Protein AF-0000000080330957 (afdb_homodimer)

Nearest PDB structures (foldseek):
  4rvu-assembly2_B  TM=9.795E-01  e=1.374E-42  Mycobacterium tuberculosis H37Rv
  4rvu-assembly2_C  TM=9.741E-01  e=1.374E-42  Mycobacterium tuberculosis H37Rv
  4rvu-assembly1_D  TM=9.689E-01  e=6.809E-42  Mycobacterium tuberculosis H37Rv
  4rvs-assembly1_B  TM=8.906E-01  e=5.266E-44  Mycobacterium tuberculosis H37Rv
  5dp2-assembly1_A  TM=8.944E-01  e=3.372E-24  Lyngbya majuscula

Sequence (640 aa):
MRALQVTRPGGPDALTVTDLPRPKASPGHVVVRNEAVGLNFIDVYFRDGTYPTAYPFVPGQEAAGVVTAVGHGVTDFAPGDRVAYATQLGAYAEYTAVPEAKLVPVPESVTLPDAAAALLQGLAALYLSGTTHPVRAGETVVVLAAAGGLGQLLVRLAAHLGARVVAVASTKEKREAALAAGAHHALPYKDFSAGVRELTGGEGAHAVYDSVGAATFEESIRALRRRGTLAVCGLSSGPITPVDVELLRTAGSLYLTRPTLADHVPDAASLRAAAAELFAHVADGVIRPDIGERLPLAEAARAHTLLESRATTGKVLLTPMRALQVTRPGGPDALTVTDLPRPKASPGHVVVRNEAVGLNFIDVYFRDGTYPTAYPFVPGQEAAGVVTAVGHGVTDFAPGDRVAYATQLGAYAEYTAVPEAKLVPVPESVTLPDAAAALLQGLAALYLSGTTHPVRAGETVVVLAAAGGLGQLLVRLAAHLGARVVAVASTKEKREAALAAGAHHALPYKDFSAGVRELTGGEGAHAVYDSVGAATFEESIRALRRRGTLAVCGLSSGPITPVDVELLRTAGSLYLTRPTLADHVPDAASLRAAAAELFAHVADGVIRPDIGERLPLAEAARAHTLLESRATTGKVLLTP

Radius of gyration: 28.6 Å; Cα contacts (8 Å, |Δi|>4): 1656; chains: 2; bounding box: 54×85×62 Å

pLDDT: mean 97.13, std 2.03, range [87.31, 98.97]

InterPro domains:
  IPR011032 GroES-like superfamily [SSF50129] (1-173)
  IPR013149 Alcohol dehydrogenase-like, C-terminal [PF00107] (149-244)
  IPR013154 Alcohol dehydrogenase-like, N-terminal [PF08240] (27-108)
  IPR020843 Enoylreductase domain [SM00829] (10-318)
  IPR036291 NAD(P)-binding domain superfamily [SSF51735] (111-258)
  IPR047618 Quinone oxidoreductase-like [cd05286] (2-320)

Foldseek 3Di:
DWFWKAADADALVSTDIDDDDQDDAAAQKWKWQFFKFWDDCVQNCDRNCVDPDDPIFTAGFKTKGFTCDHYHPQDPDDGGFTKMFGRDGDNLDRMDIGRSWGIAGADPLADRNQCRLQQFLVLVLCCVCPPVPVQAAAFEEEEELLQEANNLQNLLQSVVRHYQYEYEDADPVSQVSNVVSRHPHYDYLPLVLVVLCVVVVNQAGQEYEAAQEQVRVVSRLSRHGAQHEYEHAHHLNHHHDDDDPVSCVVSHVYHYDHDDSCVQQVTSVSSNVSSVVSSVCCSVPSGPQDAFEEEASNCVSVVSVCVSVSVTGTIYMYGD/DWFWKAADADALVSTDIDDDDQDDAAAQKWKWQFFKFWDDCVQNCDRNCVDPDDPTFTAGFKTKGFTCDHYHPQDPDDGGFTKMFGRDGDNLDRMDIGRSWGIAGADPLADRNQCRLQQFLVLVLCCVCPPVPVQAAAFEEEEELLQEANNLQNLLQSVVRHYQYEYEDADPVSQVSNVVSRHPHYDYLPLVLVVLCVVVVNQAGQEYEAAQEQVRVVSRLSRHGAQHEYEHAHHLNHHHDDDDPVSCVVSHVYHYDHDDSCVVQVTSVSSNVSSVVSSVCCSVPSGPQDAFEEEASNCVSVVSVCVSVSVTGTIYMHGD

Solvent-accessible surface area (backbone atoms only — not comparable to full-atom values): 30976 Å² total; per-residue (Å²): 70,58,31,34,36,33,70,52,64,40,61,48,81,31,54,36,80,43,82,41,81,73,67,66,44,45,72,41,17,28,22,29,39,38,59,18,22,22,64,54,72,68,43,52,32,47,43,46,45,76,40,83,76,73,69,66,40,38,49,30,34,21,24,6,27,32,28,69,37,63,12,60,85,52,77,90,67,51,63,72,40,46,33,32,38,43,88,42,71,27,35,41,22,37,52,33,62,36,51,54,64,51,52,30,79,50,56,90,79,47,53,49,59,51,46,15,53,27,48,58,43,41,52,44,30,47,41,49,43,56,66,74,45,61,66,43,62,72,39,38,35,36,35,38,56,12,31,27,46,44,22,30,47,32,37,20,48,43,30,71,50,41,25,46,29,36,26,25,22,82,45,72,69,36,27,50,49,22,42,72,41,47,23,74,41,62,38,43,67,78,65,37,23,61,55,42,16,61,75,46,77,63,50,30,21,52,30,33,42,33,38,40,25,42,84,41,47,69,47,51,55,66,19,32,14,70,61,10,37,42,37,42,67,36,44,77,62,32,75,56,73,56,40,53,60,63,52,26,34,79,57,26,23,23,35,40,31,18,60,51,63,63,70,75,33,72,44,46,68,50,39,40,52,49,48,51,53,49,51,48,31,40,62,71,56,59,41,68,70,47,74,60,42,78,42,51,44,89,44,47,35,58,52,48,48,37,55,76,66,64,69,58,45,28,23,42,36,27,35,90,70,56,30,35,35,32,71,52,64,39,62,47,80,33,54,36,80,43,80,41,82,73,69,65,43,44,71,42,17,29,21,28,41,39,59,17,21,22,63,53,71,67,41,52,32,47,42,46,44,76,40,85,75,73,68,66,38,40,48,28,34,20,23,6,28,33,28,70,37,63,11,60,85,52,78,91,68,53,63,71,41,45,32,32,39,44,88,43,72,27,34,41,21,37,52,34,62,37,52,54,64,50,52,29,80,50,58,89,81,48,53,47,60,52,47,16,53,26,49,58,43,42,52,45,30,48,42,48,43,54,66,75,45,63,64,44,64,73,39,37,36,34,34,39,56,13,32,26,47,43,22,31,46,33,36,20,47,42,31,72,51,41,26,45,30,36,26,24,22,83,45,72,69,36,26,50,49,22,41,72,40,46,23,73,42,63,38,44,68,78,66,38,24,60,54,42,17,61,77,46,78,63,49,29,20,52,31,32,42,33,38,40,24,43,83,40,49,69,48,50,53,64,19,32,15,71,59,11,37,40,36,41,67,38,43,76,64,34,76,57,73,56,39,53,60,63,52,28,34,80,58,26,24,24,35,41,32,17,59,50,62,64,69,76,34,71,43,45,68,50,39,40,52,51,49,51,54,50,51,50,32,39,62,71,56,58,39,68,71,46,74,58,42,77,42,52,45,88,45,48,36,58,52,48,48,37,56,76,66,65,69,58,46,30,25,43,36,28,35,91

Organism: NCBI:txid40318

Structure (mmCIF, N/CA/C/O backbone):
data_AF-0000000080330957-model_v1
#
loop_
_entity.id
_entity.type
_entity.pdbx_description
1 polymer 'NADPH--quinone reductase'
#
loop_
_atom_site.group_PDB
_atom_site.id
_atom_site.type_symbol
_atom_site.label_atom_id
_atom_site.label_alt_id
_atom_site.label_comp_id
_atom_site.label_asym_id
_atom_site.label_entity_id
_atom_site.label_seq_id
_atom_site.pdbx_PDB_ins_code
_atom_site.Cartn_x
_atom_site.Cartn_y
_atom_site.Cartn_z
_atom_site.occupancy
_atom_site.B_iso_or_equiv
_atom_site.auth_seq_id
_atom_site.auth_comp_id
_atom_site.auth_asym_id
_atom_site.auth_atom_id
_atom_site.pdbx_PDB_model_num
ATOM 1 N N . MET A 1 1 ? -12.644 42.551 10.66 1 95.95 1 MET A N 1
ATOM 2 C CA . MET A 1 1 ? -11.443 41.867 11.129 1 95.95 1 MET A CA 1
ATOM 3 C C . MET A 1 1 ? -10.4 41.776 10.02 1 95.95 1 MET A C 1
ATOM 5 O O . MET A 1 1 ? -10.745 41.767 8.837 1 95.95 1 MET A O 1
ATOM 9 N N . ARG A 1 2 ? -9.173 41.677 10.403 1 96.39 2 ARG A N 1
ATOM 10 C CA . ARG A 1 2 ? -8.092 41.488 9.44 1 96.39 2 ARG A CA 1
ATOM 11 C C . ARG A 1 2 ? -8.002 40.031 8.999 1 96.39 2 ARG A C 1
ATOM 13 O O . ARG A 1 2 ? -8.133 39.119 9.818 1 96.39 2 ARG A O 1
ATOM 20 N N . ALA A 1 3 ? -7.838 39.856 7.681 1 97.97 3 ALA A N 1
ATOM 21 C CA . ALA A 1 3 ? -7.692 38.525 7.097 1 97.97 3 ALA A CA 1
ATOM 22 C C . ALA A 1 3 ? -6.937 38.586 5.773 1 97.97 3 ALA A C 1
ATOM 24 O O . ALA A 1 3 ? -6.662 39.672 5.258 1 97.97 3 ALA A O 1
ATOM 25 N N . LEU A 1 4 ? -6.51 37.515 5.326 1 98.13 4 LEU A N 1
ATOM 26 C CA . LEU A 1 4 ? -5.992 37.366 3.97 1 98.13 4 LEU A CA 1
ATOM 27 C C . LEU A 1 4 ? -6.988 36.625 3.086 1 98.13 4 LEU A C 1
ATOM 29 O O . LEU A 1 4 ? -7.602 35.646 3.519 1 98.13 4 LEU A O 1
ATOM 33 N N . GLN A 1 5 ? -7.108 37.063 1.892 1 97.78 5 GLN A N 1
ATOM 34 C CA . GLN A 1 5 ? -8.023 36.423 0.953 1 97.78 5 GLN A CA 1
ATOM 35 C C . GLN A 1 5 ? -7.317 36.079 -0.356 1 97.78 5 GLN A C 1
ATOM 37 O O . GLN A 1 5 ? -6.371 36.762 -0.755 1 97.78 5 GLN A O 1
ATOM 42 N N . VAL A 1 6 ? -7.701 35.023 -0.957 1 98.05 6 VAL A N 1
ATOM 43 C CA . VAL A 1 6 ? -7.309 34.632 -2.307 1 98.05 6 VAL A CA 1
ATOM 44 C C . VAL A 1 6 ? -8.514 34.722 -3.241 1 98.05 6 VAL A C 1
ATOM 46 O O . VAL A 1 6 ? -9.546 34.094 -2.995 1 98.05 6 VAL A O 1
ATOM 49 N N . THR A 1 7 ? -8.4 35.476 -4.322 1 96.87 7 THR A N 1
ATOM 50 C CA . THR A 1 7 ? -9.526 35.682 -5.227 1 96.87 7 THR A CA 1
ATOM 51 C C . THR A 1 7 ? -9.304 34.946 -6.544 1 96.87 7 THR A C 1
ATOM 53 O O . THR A 1 7 ? -10.241 34.759 -7.323 1 96.87 7 THR A O 1
ATOM 56 N N . ARG A 1 8 ? -8.115 34.541 -6.815 1 96.16 8 ARG A N 1
ATOM 57 C CA . ARG A 1 8 ? -7.717 33.726 -7.958 1 96.16 8 ARG A CA 1
ATOM 58 C C . ARG A 1 8 ? -6.459 32.922 -7.648 1 96.16 8 ARG A C 1
ATOM 60 O O . ARG A 1 8 ? -5.63 33.345 -6.839 1 96.16 8 ARG A O 1
ATOM 67 N N . PRO A 1 9 ? -6.398 31.763 -8.254 1 96.39 9 PRO A N 1
ATOM 68 C CA . PRO A 1 9 ? -5.175 30.993 -8.019 1 96.39 9 PRO A CA 1
ATOM 69 C C . PRO A 1 9 ? -3.915 31.739 -8.452 1 96.39 9 PRO A C 1
ATOM 71 O O . PRO A 1 9 ? -3.937 32.47 -9.446 1 96.39 9 PRO A O 1
ATOM 74 N N . GLY A 1 10 ? -2.805 31.56 -7.773 1 95.79 10 GLY A N 1
ATOM 75 C CA . GLY A 1 10 ? -1.565 32.218 -8.152 1 95.79 10 GLY A CA 1
ATOM 76 C C . GLY A 1 10 ? -0.454 32.028 -7.137 1 95.79 10 GLY A C 1
ATOM 77 O O . GLY A 1 10 ? -0.535 31.149 -6.277 1 95.79 10 GLY A O 1
ATOM 78 N N . GLY A 1 11 ? 0.602 32.787 -7.338 1 96.62 11 GLY A N 1
ATOM 79 C CA . GLY A 1 11 ? 1.722 32.785 -6.41 1 96.62 11 GLY A CA 1
ATOM 80 C C . GLY A 1 11 ? 1.42 33.503 -5.108 1 96.62 11 GLY A C 1
ATOM 81 O O . GLY A 1 11 ? 0.26 33.797 -4.81 1 96.62 11 GLY A O 1
ATOM 82 N N . PRO A 1 12 ? 2.408 33.705 -4.323 1 97.16 12 PRO A N 1
ATOM 83 C CA . PRO A 1 12 ? 2.206 34.368 -3.033 1 97.16 12 PRO A CA 1
ATOM 84 C C . PRO A 1 12 ? 1.495 35.712 -3.165 1 97.16 12 PRO A C 1
ATOM 86 O O . PRO A 1 12 ? 0.817 36.151 -2.232 1 97.16 12 PRO A O 1
ATOM 89 N N . ASP A 1 13 ? 1.591 36.344 -4.28 1 95.59 13 ASP A N 1
ATOM 90 C CA . ASP A 1 13 ? 0.974 37.646 -4.512 1 95.59 13 ASP A CA 1
ATOM 91 C C . ASP A 1 13 ? -0.547 37.526 -4.593 1 95.59 13 ASP A C 1
ATOM 93 O O . ASP A 1 13 ? -1.257 38.533 -4.552 1 95.59 13 ASP A O 1
ATOM 97 N N . ALA A 1 14 ? -1.028 36.348 -4.682 1 97.33 14 ALA A N 1
ATOM 98 C CA . ALA A 1 14 ? -2.469 36.111 -4.683 1 97.33 14 ALA A CA 1
ATOM 99 C C . ALA A 1 14 ? -3.063 36.333 -3.295 1 97.33 14 ALA A C 1
ATOM 101 O O . ALA A 1 14 ? -4.283 36.437 -3.145 1 97.33 14 ALA A O 1
ATOM 102 N N . LEU A 1 15 ? -2.244 36.334 -2.269 1 97.96 15 LEU A N 1
ATOM 103 C CA . LEU A 1 15 ? -2.675 36.628 -0.907 1 97.96 15 LEU A CA 1
ATOM 104 C C . LEU A 1 15 ? -2.814 38.132 -0.694 1 97.96 15 LEU A C 1
ATOM 106 O O . LEU A 1 15 ? -1.825 38.866 -0.757 1 97.96 15 LEU A O 1
ATOM 110 N N . THR A 1 16 ? -4.006 38.539 -0.372 1 97.33 16 THR A N 1
ATOM 111 C CA . THR A 1 16 ? -4.242 39.967 -0.194 1 97.33 16 THR A CA 1
ATOM 112 C C . THR A 1 16 ? -4.824 40.25 1.188 1 97.33 16 THR A C 1
ATOM 114 O O . THR A 1 16 ? -5.808 39.627 1.593 1 97.33 16 THR A O 1
ATOM 117 N N . VAL A 1 17 ? -4.294 41.205 1.888 1 97 17 VAL A N 1
ATOM 118 C CA . VAL A 1 17 ? -4.824 41.651 3.172 1 97 17 VAL A CA 1
ATOM 119 C C . VAL A 1 17 ? -6.157 42.366 2.96 1 97 17 VAL A C 1
ATOM 121 O O . VAL A 1 17 ? -6.262 43.262 2.12 1 97 17 VAL A O 1
ATOM 124 N N . THR A 1 18 ? -7.09 41.956 3.691 1 96.59 18 THR A N 1
ATOM 125 C CA . THR A 1 18 ? -8.426 42.523 3.544 1 96.59 18 THR A CA 1
ATOM 126 C C . THR A 1 18 ? -9.109 42.658 4.902 1 96.59 18 THR A C 1
ATOM 128 O O . THR A 1 18 ? -8.716 42.001 5.868 1 96.59 18 THR A O 1
ATOM 131 N N . ASP A 1 19 ? -10.004 43.601 4.953 1 97.1 19 ASP A N 1
ATOM 132 C CA . ASP A 1 19 ? -10.882 43.724 6.113 1 97.1 19 ASP A CA 1
ATOM 133 C C . ASP A 1 19 ? -12.225 43.044 5.859 1 97.1 19 ASP A C 1
ATOM 135 O O . ASP A 1 19 ? -12.919 43.371 4.894 1 97.1 19 ASP A O 1
ATOM 139 N N . LEU A 1 20 ? -12.518 42.096 6.711 1 97.24 20 LEU A N 1
ATOM 140 C CA . LEU A 1 20 ? -13.767 41.351 6.601 1 97.24 20 LEU A CA 1
ATOM 141 C C . LEU A 1 20 ? -14.592 41.482 7.877 1 97.24 20 LEU A C 1
ATOM 143 O O . LEU A 1 20 ? -14.051 41.787 8.942 1 97.24 20 LEU A O 1
ATOM 147 N N . PRO A 1 21 ? -15.895 41.307 7.724 1 97.19 21 PRO A N 1
ATOM 148 C CA . PRO A 1 21 ? -16.681 41.253 8.959 1 97.19 21 PRO A CA 1
ATOM 149 C C . PRO A 1 21 ? -16.287 40.083 9.859 1 97.19 21 PRO A C 1
ATOM 151 O O . PRO A 1 21 ? -15.955 39.003 9.364 1 97.19 21 PRO A O 1
ATOM 154 N N . ARG A 1 22 ? -16.346 40.295 11.142 1 97.02 22 ARG A N 1
ATOM 155 C CA . ARG A 1 22 ? -16.146 39.191 12.075 1 97.02 22 ARG A CA 1
ATOM 156 C C . ARG A 1 22 ? -17.211 38.115 11.887 1 97.02 22 ARG A C 1
ATOM 158 O O . ARG A 1 22 ? -18.394 38.426 11.737 1 97.02 22 ARG A O 1
ATOM 165 N N . PRO A 1 23 ? -16.788 36.908 11.895 1 97.54 23 PRO A N 1
ATOM 166 C CA . PRO A 1 23 ? -17.784 35.846 11.733 1 97.54 23 PRO A CA 1
ATOM 167 C C . PRO A 1 23 ? -18.711 35.718 12.94 1 97.54 23 PRO A C 1
ATOM 169 O O . PRO A 1 23 ? -18.316 36.039 14.064 1 97.54 23 PRO A O 1
ATOM 172 N N . LYS A 1 24 ? -19.874 35.283 12.653 1 96.31 24 LYS A N 1
ATOM 173 C CA . LYS A 1 24 ? -20.855 34.998 13.695 1 96.31 24 LYS A CA 1
ATOM 174 C C . LYS A 1 24 ? -20.922 33.503 13.993 1 96.31 24 LYS A C 1
ATOM 176 O O . LYS A 1 24 ? -20.577 32.679 13.143 1 96.31 24 LYS A O 1
ATOM 181 N N . ALA A 1 25 ? -21.329 33.193 15.163 1 95.9 25 ALA A N 1
ATOM 182 C CA . ALA A 1 25 ? -21.451 31.794 15.564 1 95.9 25 ALA A CA 1
ATOM 183 C C . ALA A 1 25 ? -22.726 31.172 15.003 1 95.9 25 ALA A C 1
ATOM 185 O O . ALA A 1 25 ? -23.782 31.224 15.639 1 95.9 25 ALA A O 1
ATOM 186 N N . SER A 1 26 ? -22.679 30.559 13.879 1 96.4 26 SER A N 1
ATOM 187 C CA . SER A 1 26 ? -23.815 29.845 13.306 1 96.4 26 SER A 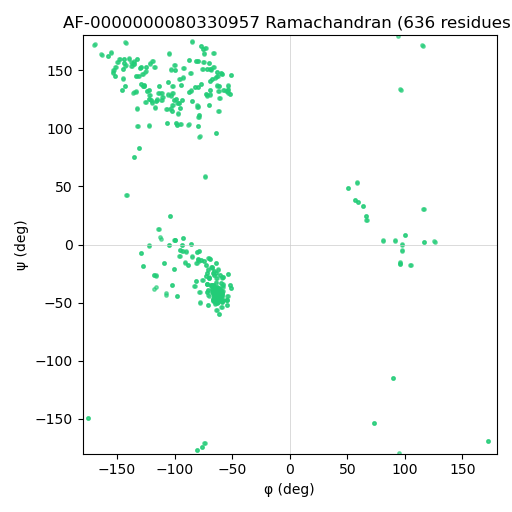CA 1
ATOM 188 C C . SER A 1 26 ? -24.065 28.529 14.034 1 96.4 26 SER A C 1
ATOM 190 O O . SER A 1 26 ? -23.24 28.092 14.839 1 96.4 26 SER A O 1
ATOM 192 N N . PRO A 1 27 ? -25.239 27.951 13.821 1 97.65 27 PRO A N 1
ATOM 193 C CA . PRO A 1 27 ? -25.508 26.673 14.484 1 97.65 27 PRO A CA 1
ATOM 194 C C . PRO A 1 27 ? -24.409 25.64 14.242 1 97.65 27 PRO A C 1
ATOM 196 O O . PRO A 1 27 ? -23.977 25.449 13.103 1 97.65 27 PRO A O 1
ATOM 199 N N . GLY A 1 28 ? -23.951 25.052 15.343 1 97.81 28 GLY A N 1
ATOM 200 C CA . GLY A 1 28 ? -22.947 24.004 15.25 1 97.81 28 GLY A CA 1
ATOM 201 C C . GLY A 1 28 ? -21.538 24.541 15.08 1 97.81 28 GLY A C 1
ATOM 202 O O . GLY A 1 28 ? -20.583 23.769 14.974 1 97.81 28 GLY A O 1
ATOM 203 N N . HIS A 1 29 ? -21.365 25.868 15.106 1 98.25 29 HIS A N 1
ATOM 204 C CA . HIS A 1 29 ? -20.059 26.482 14.891 1 98.25 29 HIS A CA 1
ATOM 205 C C . HIS A 1 29 ? -19.62 27.284 16.112 1 98.25 29 HIS A C 1
ATOM 207 O O . HIS A 1 29 ? -20.449 27.664 16.941 1 98.25 29 HIS A O 1
ATOM 213 N N . VAL A 1 30 ? -18.37 27.467 16.19 1 98.41 30 VAL A N 1
ATOM 214 C CA . VAL A 1 30 ? -17.705 28.208 17.256 1 98.41 30 VAL A CA 1
ATOM 215 C C . VAL A 1 30 ? -16.796 29.277 16.655 1 98.41 30 VAL A C 1
ATOM 217 O O . VAL A 1 30 ? -16.102 29.027 15.666 1 98.41 30 VAL A O 1
ATOM 220 N N . VAL A 1 31 ? -16.842 30.425 17.214 1 98.81 31 VAL A N 1
ATOM 221 C CA . VAL A 1 31 ? -15.916 31.461 16.766 1 98.81 31 VAL A CA 1
ATOM 222 C C . VAL A 1 31 ? -14.665 31.45 17.642 1 98.81 31 VAL A C 1
ATOM 224 O O . VAL A 1 31 ? -14.758 31.534 18.868 1 98.81 31 VAL A O 1
ATOM 227 N N . VAL A 1 32 ? -13.601 31.318 17.035 1 98.84 32 VAL A N 1
ATOM 228 C CA . VAL A 1 32 ? -12.313 31.275 17.718 1 98.84 32 VAL A CA 1
ATOM 229 C C . VAL A 1 32 ? -11.521 32.544 17.411 1 98.84 32 VAL A C 1
ATOM 231 O O . VAL A 1 32 ? -11.391 32.936 16.25 1 98.84 32 VAL A O 1
ATOM 234 N N . ARG A 1 33 ? -11.073 33.221 18.403 1 98.88 33 ARG A N 1
ATOM 235 C CA . ARG A 1 33 ? -10.036 34.23 18.216 1 98.88 33 ARG A CA 1
ATOM 236 C C . ARG A 1 33 ? -8.66 33.585 18.089 1 98.88 33 ARG A C 1
ATOM 238 O O . ARG A 1 33 ? -8.139 33.025 19.056 1 98.88 33 ARG A O 1
ATOM 245 N N . ASN A 1 34 ? -8.128 33.676 16.911 1 98.8 34 ASN A N 1
ATOM 246 C CA . ASN A 1 34 ? -6.86 33.004 16.649 1 98.8 34 ASN A CA 1
ATOM 247 C C . ASN A 1 34 ? -5.697 33.715 17.337 1 98.8 34 ASN A C 1
ATOM 249 O O . ASN A 1 34 ? -5.544 34.931 17.208 1 98.8 34 ASN A O 1
ATOM 253 N N . GLU A 1 35 ? -4.951 32.987 18.015 1 98.47 35 GLU A N 1
ATOM 254 C CA . GLU A 1 35 ? -3.765 33.537 18.663 1 98.47 35 GLU A CA 1
ATOM 255 C C . GLU A 1 35 ? -2.498 33.18 17.89 1 98.47 35 GLU A C 1
ATOM 257 O O . GLU A 1 35 ? -1.53 33.943 17.888 1 98.47 35 GLU A O 1
ATOM 262 N N . ALA A 1 36 ? -2.47 32.04 17.314 1 98.56 36 ALA A N 1
ATOM 263 C CA . ALA A 1 36 ? -1.37 31.546 16.489 1 98.56 36 ALA A CA 1
ATOM 264 C C . ALA A 1 36 ? -1.892 30.727 15.312 1 98.56 36 ALA A C 1
ATOM 266 O O . ALA A 1 36 ? -2.836 29.947 15.461 1 98.56 36 ALA A O 1
ATOM 267 N N . VAL A 1 37 ? -1.337 30.947 14.135 1 98.7 37 VAL A N 1
ATOM 268 C CA . VAL A 1 37 ? -1.732 30.256 12.912 1 98.7 37 VAL A CA 1
ATOM 269 C C . VAL A 1 37 ? -0.536 29.5 12.337 1 98.7 37 VAL A C 1
ATOM 271 O O . VAL A 1 37 ? 0.532 30.081 12.128 1 98.7 37 VAL A O 1
ATOM 274 N N . GLY A 1 38 ? -0.735 28.232 12.148 1 98 38 GLY A N 1
ATOM 275 C CA . GLY A 1 38 ? 0.329 27.436 11.557 1 98 38 GLY A CA 1
ATOM 276 C C . GLY A 1 38 ? 0.317 27.457 10.04 1 98 38 GLY A C 1
ATOM 277 O O . GLY A 1 38 ? -0.743 27.342 9.42 1 98 38 GLY A O 1
ATOM 278 N N . LEU A 1 39 ? 1.463 27.682 9.468 1 97.55 39 LEU A N 1
ATOM 279 C CA . LEU A 1 39 ? 1.615 27.613 8.019 1 97.55 39 LEU A CA 1
ATOM 280 C C . LEU A 1 39 ? 1.935 26.19 7.573 1 97.55 39 LEU A C 1
ATOM 282 O O . LEU A 1 39 ? 2.806 25.535 8.149 1 97.55 39 LEU A O 1
ATOM 286 N N . ASN A 1 40 ? 1.229 25.711 6.602 1 96.05 40 ASN A N 1
ATOM 287 C CA . ASN A 1 40 ? 1.416 24.38 6.035 1 96.05 40 ASN A CA 1
ATOM 288 C C . ASN A 1 40 ? 1.518 24.428 4.513 1 96.05 40 ASN A C 1
ATOM 290 O O . ASN A 1 40 ? 0.932 25.304 3.874 1 96.05 40 ASN A O 1
ATOM 294 N N . PHE A 1 41 ? 2.189 23.514 3.977 1 95.52 41 PHE A N 1
ATOM 295 C CA . PHE A 1 41 ? 2.322 23.508 2.525 1 95.52 41 PHE A CA 1
ATOM 296 C C . PHE A 1 41 ? 0.964 23.316 1.858 1 95.52 41 PHE A C 1
ATOM 298 O O . PHE A 1 41 ? 0.752 23.765 0.73 1 95.52 41 PHE A O 1
ATOM 305 N N . ILE A 1 42 ? 0.057 22.655 2.487 1 94.9 42 ILE A N 1
ATOM 306 C CA . ILE A 1 42 ? -1.281 22.471 1.938 1 94.9 42 ILE A CA 1
ATOM 307 C C . ILE A 1 42 ? -1.92 23.832 1.668 1 94.9 42 ILE A C 1
ATOM 309 O O . ILE A 1 42 ? -2.767 23.962 0.782 1 94.9 42 ILE A O 1
ATOM 313 N N . ASP A 1 43 ? -1.574 24.847 2.361 1 96.99 43 ASP A N 1
ATOM 314 C CA . ASP A 1 43 ? -2.058 26.2 2.106 1 96.99 43 ASP A CA 1
ATOM 315 C C . ASP A 1 43 ? -1.618 26.69 0.728 1 96.99 43 ASP A C 1
ATOM 317 O O . ASP A 1 43 ? -2.353 27.419 0.059 1 96.99 43 ASP A O 1
ATOM 321 N N . VAL A 1 44 ? -0.441 26.308 0.378 1 95.98 44 VAL A N 1
ATOM 322 C CA . VAL A 1 44 ? 0.084 26.631 -0.944 1 95.98 44 VAL A CA 1
ATOM 323 C C . VAL A 1 44 ? -0.765 25.955 -2.018 1 95.98 44 VAL A C 1
ATOM 325 O O . VAL A 1 44 ? -1.122 26.578 -3.02 1 95.98 44 VAL A O 1
ATOM 328 N N . TYR A 1 45 ? -1.128 24.682 -1.743 1 93.9 45 TYR A N 1
ATOM 329 C CA . TYR A 1 45 ? -1.941 23.95 -2.707 1 93.9 45 TYR A CA 1
ATOM 330 C C . TYR A 1 45 ? -3.284 24.638 -2.923 1 93.9 45 TYR A C 1
ATOM 332 O O . TYR A 1 45 ? -3.781 24.704 -4.049 1 93.9 45 TYR A O 1
ATOM 340 N N . PHE A 1 46 ? -3.831 25.129 -1.936 1 95.24 46 PHE A N 1
ATOM 341 C CA . PHE A 1 46 ? -5.104 25.829 -2.053 1 95.24 46 PHE A CA 1
ATOM 342 C C . PHE A 1 46 ? -4.92 27.176 -2.742 1 95.24 46 PHE A C 1
ATOM 344 O O . PHE A 1 46 ? -5.704 27.542 -3.62 1 95.24 46 PHE A O 1
ATOM 351 N N . ARG A 1 47 ? -3.922 27.812 -2.412 1 97.26 47 ARG A N 1
ATOM 352 C CA . ARG A 1 47 ? -3.682 29.142 -2.962 1 97.26 47 ARG A CA 1
ATOM 353 C C . ARG A 1 47 ? -3.41 29.074 -4.461 1 97.26 47 ARG A C 1
ATOM 355 O O . ARG A 1 47 ? -3.938 29.879 -5.23 1 97.26 47 ARG A O 1
ATOM 362 N N . ASP A 1 48 ? -2.625 28.11 -4.809 1 95.47 48 ASP A N 1
ATOM 363 C CA . ASP A 1 48 ? -2.157 28.09 -6.192 1 95.47 48 ASP A CA 1
ATOM 364 C C . ASP A 1 48 ? -3.113 27.301 -7.083 1 95.47 48 ASP A C 1
ATOM 366 O O . ASP A 1 48 ? -2.888 27.18 -8.289 1 95.47 48 ASP A O 1
ATOM 370 N N . GLY A 1 49 ? -4.162 26.626 -6.511 1 91.94 49 GLY A N 1
ATOM 371 C CA . GLY A 1 49 ? -5.203 25.977 -7.292 1 91.94 49 GLY A CA 1
ATOM 372 C C . GLY A 1 49 ? -4.971 24.489 -7.476 1 91.94 49 GLY A C 1
ATOM 373 O O . GLY A 1 49 ? -5.766 23.807 -8.125 1 91.94 49 GLY A O 1
ATOM 374 N N . THR A 1 50 ? -3.862 23.987 -6.903 1 87.68 50 THR A N 1
ATOM 375 C CA . THR A 1 50 ? -3.66 22.543 -6.934 1 87.68 50 THR A CA 1
ATOM 376 C C . THR A 1 50 ? -4.858 21.816 -6.329 1 87.68 50 THR A C 1
ATOM 378 O O . THR A 1 50 ? -5.345 20.835 -6.894 1 87.68 50 THR A O 1
ATOM 381 N N . TYR A 1 51 ? -5.3 22.257 -5.187 1 88.96 51 TYR A N 1
ATOM 382 C CA . TYR A 1 51 ? -6.557 21.784 -4.618 1 88.96 51 TYR A CA 1
ATOM 383 C C . TYR A 1 51 ? -7.7 22.735 -4.954 1 88.96 51 TYR A C 1
ATOM 385 O O . TYR A 1 51 ? -7.618 23.935 -4.68 1 88.96 51 TYR A O 1
ATOM 393 N N . PRO A 1 52 ? -8.68 22.243 -5.593 1 89.4 52 PRO A N 1
ATOM 394 C CA . PRO A 1 52 ? -9.787 23.112 -5.998 1 89.4 52 PRO A CA 1
ATOM 395 C C . PRO A 1 52 ? -10.529 23.717 -4.808 1 89.4 52 PRO A C 1
ATOM 397 O O . PRO A 1 52 ? -10.72 23.047 -3.79 1 89.4 52 PRO A O 1
ATOM 400 N N . THR A 1 53 ? -10.849 24.998 -4.917 1 92.17 53 THR A N 1
ATOM 401 C CA . THR A 1 53 ? -11.625 25.721 -3.917 1 92.17 53 THR A CA 1
ATOM 402 C C . THR A 1 53 ? -12.406 26.863 -4.56 1 92.17 53 THR A C 1
ATOM 404 O O . THR A 1 53 ? -12.059 27.323 -5.65 1 92.17 53 THR A O 1
ATOM 407 N N . ALA A 1 54 ? -13.529 27.253 -3.979 1 93.99 54 ALA A N 1
ATOM 408 C CA . ALA A 1 54 ? -14.312 28.387 -4.464 1 93.99 54 ALA A CA 1
ATOM 409 C C . ALA A 1 54 ? -13.67 29.71 -4.059 1 93.99 54 ALA A C 1
ATOM 411 O O . ALA A 1 54 ? -13.173 29.85 -2.939 1 93.99 54 ALA A O 1
ATOM 412 N N . TYR A 1 55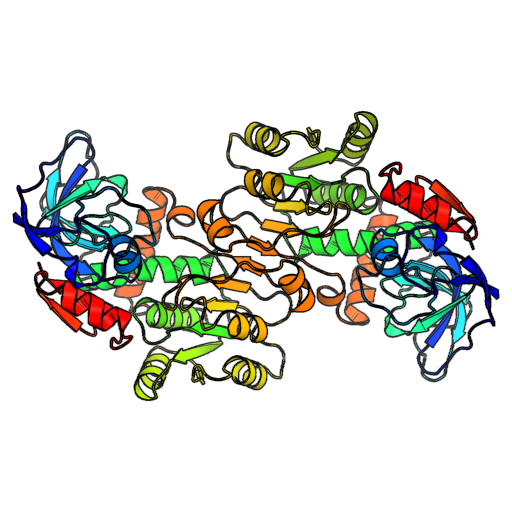 ? -13.676 30.6 -4.971 1 95.54 55 TYR A N 1
ATOM 413 C CA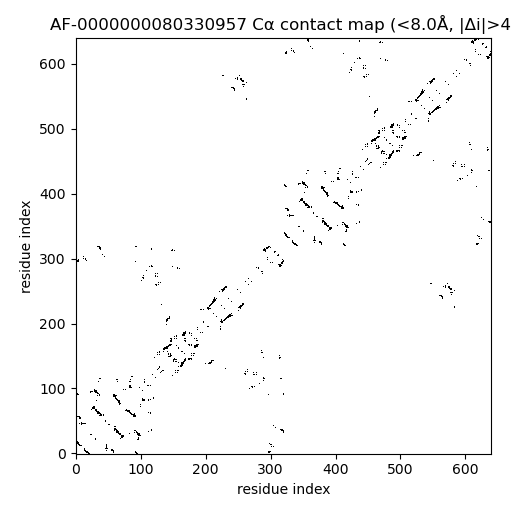 . TYR A 1 55 ? -13.127 31.929 -4.729 1 95.54 55 TYR A CA 1
ATOM 414 C C . TYR A 1 55 ? -14.24 32.948 -4.515 1 95.54 55 TYR A C 1
ATOM 416 O O . TYR A 1 55 ? -15.322 32.825 -5.093 1 95.54 55 TYR A O 1
ATOM 424 N N . PRO A 1 56 ? -13.992 33.983 -3.735 1 97.01 56 PRO A N 1
ATOM 425 C CA . PRO A 1 56 ? -12.82 34.184 -2.879 1 97.01 56 PRO A CA 1
ATOM 426 C C . PRO A 1 56 ? -12.858 33.328 -1.615 1 97.01 56 PRO A C 1
ATOM 428 O O . PRO A 1 56 ? -13.928 32.864 -1.212 1 97.01 56 PRO A O 1
ATOM 431 N N . PHE A 1 57 ? -11.718 33.078 -1.029 1 97.36 57 PHE A N 1
ATOM 432 C CA . PHE A 1 57 ? -11.701 32.365 0.242 1 97.36 57 PHE A CA 1
ATOM 433 C C . PHE A 1 57 ? -10.535 32.828 1.107 1 97.36 57 PHE A C 1
ATOM 435 O O . PHE A 1 57 ? -9.618 33.49 0.619 1 97.36 57 PHE A O 1
ATOM 442 N N . VAL A 1 58 ? -10.636 32.583 2.417 1 98.03 58 VAL A N 1
ATOM 443 C CA . VAL A 1 58 ? -9.563 32.81 3.379 1 98.03 58 VAL A CA 1
ATOM 444 C C . VAL A 1 58 ? -8.783 31.516 3.6 1 98.03 58 VAL A C 1
ATOM 446 O O . VAL A 1 58 ? -9.336 30.526 4.086 1 98.03 58 VAL A O 1
ATOM 449 N N . PRO A 1 59 ? -7.464 31.485 3.268 1 97.91 59 PRO A N 1
ATOM 450 C CA . PRO A 1 59 ? -6.66 30.271 3.425 1 97.91 59 PRO A CA 1
ATOM 451 C C . PRO A 1 59 ? -6.277 30.001 4.878 1 97.91 59 PRO A C 1
ATOM 453 O O . PRO A 1 59 ? -6.72 30.717 5.78 1 97.91 59 PRO A O 1
ATOM 456 N N . GLY A 1 60 ? -5.467 28.999 5 1 97.99 60 GLY A N 1
ATOM 457 C CA . GLY A 1 60 ? -5.014 28.564 6.312 1 97.99 60 GLY A CA 1
ATOM 458 C C . GLY A 1 60 ? -5.83 27.416 6.874 1 97.99 60 GLY A C 1
ATOM 459 O O . GLY A 1 60 ? -7.061 27.476 6.9 1 97.99 60 GLY A O 1
ATOM 460 N N . GLN A 1 61 ? -5.13 26.401 7.395 1 97.36 61 GLN A N 1
ATOM 461 C CA . GLN A 1 61 ? -5.834 25.187 7.793 1 97.36 61 GLN A CA 1
ATOM 462 C C . GLN A 1 61 ? -5.598 24.873 9.268 1 97.36 61 GLN A C 1
ATOM 464 O O . GLN A 1 61 ? -6.119 23.884 9.788 1 97.36 61 GLN A O 1
ATOM 469 N N . GLU A 1 62 ? -4.82 25.682 9.921 1 98.16 62 GLU A N 1
ATOM 470 C CA . GLU A 1 62 ? -4.39 25.345 11.274 1 98.16 62 GLU A CA 1
ATOM 471 C C . GLU A 1 62 ? -4.265 26.595 12.141 1 98.16 62 GLU A C 1
ATOM 473 O O . GLU A 1 62 ? -3.645 27.58 11.735 1 98.16 62 GLU A O 1
ATOM 478 N N . ALA A 1 63 ? -4.833 26.498 13.348 1 98.77 63 ALA A N 1
ATOM 479 C CA . ALA A 1 63 ? -4.686 27.596 14.3 1 98.77 63 ALA A CA 1
ATOM 480 C C . ALA A 1 63 ? -5.034 27.144 15.716 1 98.77 63 ALA A C 1
ATOM 482 O O . ALA A 1 63 ? -5.573 26.052 15.911 1 98.77 63 ALA A O 1
ATOM 483 N N . ALA A 1 64 ? -4.623 27.921 16.663 1 98.83 64 ALA A N 1
ATOM 484 C CA . ALA A 1 64 ? -4.999 27.791 18.068 1 98.83 64 ALA A CA 1
ATOM 485 C C . ALA A 1 64 ? -5.394 29.142 18.658 1 98.83 64 ALA A C 1
ATOM 487 O O . ALA A 1 64 ? -4.836 30.177 18.282 1 98.83 64 ALA A O 1
ATOM 488 N N . GLY A 1 65 ? -6.339 29.084 19.526 1 98.78 65 GLY A N 1
ATOM 489 C CA . GLY A 1 65 ? -6.826 30.319 20.121 1 98.78 65 GLY A CA 1
ATOM 490 C C . GLY A 1 65 ? -7.855 30.09 21.211 1 98.78 65 GLY A C 1
ATOM 491 O O . GLY A 1 65 ? -7.769 29.114 21.959 1 98.78 65 GLY A O 1
ATOM 492 N N . VAL A 1 66 ? -8.746 31.113 21.283 1 98.83 66 VAL A N 1
ATOM 493 C CA . VAL A 1 66 ? -9.724 31.1 22.366 1 98.83 66 VAL A CA 1
ATOM 494 C C . VAL A 1 66 ? -11.131 31.249 21.794 1 98.83 66 VAL A C 1
ATOM 496 O O . VAL A 1 66 ? -11.362 32.068 20.901 1 98.83 66 VAL A O 1
ATOM 499 N N . VAL A 1 67 ? -12.019 30.454 22.343 1 98.85 67 VAL A N 1
ATOM 500 C CA . VAL A 1 67 ? -13.415 30.54 21.929 1 98.85 67 VAL A CA 1
ATOM 501 C C . VAL A 1 67 ? -14.016 31.86 22.408 1 98.85 67 VAL A C 1
ATOM 503 O O . VAL A 1 67 ? -13.882 32.222 23.579 1 98.85 67 VAL A O 1
ATOM 506 N N . THR A 1 68 ? -14.725 32.562 21.502 1 98.73 68 THR A N 1
ATOM 507 C CA . THR A 1 68 ? -15.323 33.836 21.887 1 98.73 68 THR A CA 1
ATOM 508 C C . THR A 1 68 ? -16.845 33.761 21.821 1 98.73 68 THR A C 1
ATOM 510 O O . THR A 1 68 ? -17.539 34.539 22.479 1 98.73 68 THR A O 1
ATOM 513 N N . ALA A 1 69 ? -17.373 32.862 20.945 1 98.51 69 ALA A N 1
ATOM 514 C CA . ALA A 1 69 ? -18.815 32.682 20.796 1 98.51 69 ALA A CA 1
ATOM 515 C C . ALA A 1 69 ? -19.146 31.269 20.326 1 98.51 69 ALA A C 1
ATOM 517 O O . ALA A 1 69 ? -18.342 30.63 19.643 1 98.51 69 ALA A O 1
ATOM 518 N N . VAL A 1 70 ? -20.311 30.788 20.715 1 98.44 70 VAL A N 1
ATOM 519 C CA . VAL A 1 70 ? -20.768 29.463 20.311 1 98.44 70 VAL A CA 1
ATOM 520 C C . VAL A 1 70 ? -22.181 29.556 19.738 1 98.44 70 VAL A C 1
ATOM 522 O O . VAL A 1 70 ? -23.004 30.337 20.223 1 98.44 70 VAL A O 1
ATOM 525 N N . GLY A 1 71 ? -22.382 28.849 18.691 1 97.91 71 GLY A N 1
ATOM 526 C CA . GLY A 1 71 ? -23.704 28.82 18.085 1 97.91 71 GLY A CA 1
ATOM 527 C C . GLY A 1 71 ? -24.632 27.805 18.726 1 97.91 71 GLY A C 1
ATOM 528 O O . GLY A 1 71 ? -24.219 27.049 19.608 1 97.91 71 GLY A O 1
ATOM 529 N N . HIS A 1 72 ? -25.897 27.832 18.248 1 97.22 72 HIS A N 1
ATOM 530 C CA . HIS A 1 72 ? -26.902 26.891 18.732 1 97.22 72 HIS A CA 1
ATOM 531 C C . HIS A 1 72 ? -26.457 25.449 18.514 1 97.22 72 HIS A C 1
ATOM 533 O O . HIS A 1 72 ? -25.906 25.117 17.462 1 97.22 72 HIS A O 1
ATOM 539 N N . GLY A 1 73 ? -26.602 24.623 19.553 1 97 73 GLY A N 1
ATOM 540 C CA . GLY A 1 73 ? -26.332 23.201 19.414 1 97 73 GLY A CA 1
ATOM 541 C C . GLY A 1 73 ? -24.931 22.814 19.847 1 97 73 GLY A C 1
ATOM 542 O O . GLY A 1 73 ? -24.618 21.628 19.969 1 97 73 GLY A O 1
ATOM 543 N N . VAL A 1 74 ? -24.086 23.816 19.974 1 97.63 74 VAL A N 1
ATOM 544 C CA . VAL A 1 74 ? -22.741 23.539 20.467 1 97.63 74 VAL A CA 1
ATOM 545 C C . VAL A 1 74 ? -22.795 23.202 21.956 1 97.63 74 VAL A C 1
ATOM 547 O O . VAL A 1 74 ? -23.378 23.948 22.746 1 97.63 74 VAL A O 1
ATOM 550 N N . THR A 1 75 ? -22.208 22.092 22.363 1 96.31 75 THR A N 1
ATOM 551 C CA . THR A 1 75 ? -22.323 21.657 23.75 1 96.31 75 THR A CA 1
ATOM 552 C C . THR A 1 75 ? -20.945 21.397 24.352 1 96.31 75 THR A C 1
ATOM 554 O O . THR A 1 75 ? -20.78 21.424 25.573 1 96.31 75 THR A O 1
ATOM 557 N N . ASP A 1 76 ? -19.966 21.233 23.568 1 96.72 76 ASP A N 1
ATOM 558 C CA . ASP A 1 76 ? -18.692 20.724 24.068 1 96.72 76 ASP A CA 1
ATOM 559 C C . ASP A 1 76 ? -17.725 21.866 24.37 1 96.72 76 ASP A C 1
ATOM 561 O O . ASP A 1 76 ? -16.672 21.651 24.973 1 96.72 76 ASP A O 1
ATOM 565 N N . PHE A 1 77 ? -18.089 23.108 23.954 1 98.22 77 PHE A N 1
ATOM 566 C CA . PHE A 1 77 ? -17.188 24.244 24.111 1 98.22 77 PHE A CA 1
ATOM 567 C C . PHE A 1 77 ? -17.947 25.473 24.597 1 98.22 77 PHE A C 1
ATOM 569 O O . PHE A 1 77 ? -19.149 25.604 24.355 1 98.22 77 PHE A O 1
ATOM 576 N N . ALA A 1 78 ? -17.208 26.381 25.225 1 98.12 78 ALA A N 1
ATOM 577 C CA . ALA A 1 78 ? -17.752 27.645 25.714 1 98.12 78 ALA A CA 1
ATOM 578 C C . ALA A 1 78 ? -16.737 28.774 25.565 1 98.12 78 ALA A C 1
ATOM 580 O O . ALA A 1 78 ? -15.537 28.524 25.423 1 98.12 78 ALA A O 1
ATOM 581 N N . PRO A 1 79 ? -17.239 30.002 25.57 1 98.51 79 PRO A N 1
ATOM 582 C CA . PRO A 1 79 ? -16.302 31.127 25.529 1 98.51 79 PRO A CA 1
ATOM 583 C C . PRO A 1 79 ? -15.242 31.053 26.625 1 98.51 79 PRO A C 1
ATOM 585 O O . PRO A 1 79 ? -15.559 30.743 27.776 1 98.51 79 PRO A O 1
ATOM 588 N N . GLY A 1 80 ? -14.04 31.266 26.239 1 98.55 80 GLY A N 1
ATOM 589 C CA . GLY A 1 80 ? -12.938 31.192 27.186 1 98.55 80 GLY A CA 1
ATOM 590 C C . GLY A 1 80 ? -12.107 29.932 27.036 1 98.55 80 GLY A C 1
ATOM 591 O O . GLY A 1 80 ? -10.968 29.874 27.505 1 98.55 80 GLY A O 1
ATOM 592 N N . ASP A 1 81 ? -12.665 28.927 26.368 1 98.68 81 ASP A N 1
ATOM 593 C CA . ASP A 1 81 ? -11.946 27.671 26.179 1 98.68 81 ASP A CA 1
ATOM 594 C C . ASP A 1 81 ? -10.761 27.853 25.233 1 98.68 81 ASP A C 1
ATOM 596 O O . ASP A 1 81 ? -10.868 28.553 24.224 1 98.68 81 ASP A O 1
ATOM 600 N N . ARG A 1 82 ? -9.623 27.205 25.505 1 98.81 82 ARG A N 1
ATOM 601 C CA . ARG A 1 82 ? -8.471 27.117 24.614 1 98.81 82 ARG A CA 1
ATOM 602 C C . ARG A 1 82 ? -8.636 25.973 23.618 1 98.81 82 ARG A C 1
ATOM 604 O O . ARG A 1 82 ? -8.826 24.821 24.014 1 98.81 82 ARG A O 1
ATOM 611 N N . VAL A 1 83 ? -8.565 26.31 22.35 1 98.86 83 VAL A N 1
ATOM 612 C CA . VAL A 1 83 ? -8.857 25.296 21.342 1 98.86 83 VAL A CA 1
ATOM 613 C C . VAL A 1 83 ? -7.874 25.423 20.181 1 98.86 83 VAL A C 1
ATOM 615 O O . VAL A 1 83 ? -7.183 26.436 20.052 1 98.86 83 VAL A O 1
ATOM 618 N N . ALA A 1 84 ? -7.759 24.384 19.432 1 98.87 84 ALA A N 1
ATOM 619 C CA . ALA A 1 84 ? -7.038 24.356 18.162 1 98.87 84 ALA A CA 1
ATOM 620 C C . ALA A 1 84 ? -7.839 23.617 17.093 1 98.87 84 ALA A C 1
ATOM 622 O O . ALA A 1 84 ? -8.8 22.91 17.406 1 98.87 84 ALA A O 1
ATOM 623 N N . TYR A 1 85 ? -7.563 23.896 15.862 1 98.64 85 TYR A N 1
ATOM 624 C CA . TYR A 1 85 ? -8.201 23.176 14.765 1 98.64 85 TYR A CA 1
ATOM 625 C C . TYR A 1 85 ? -7.236 22.992 13.6 1 98.64 85 TYR A C 1
ATOM 627 O O . TYR A 1 85 ? -6.27 23.745 13.46 1 98.64 85 TYR A O 1
ATOM 635 N N . ALA A 1 86 ? -7.425 21.943 12.869 1 97.44 86 ALA A N 1
ATOM 636 C CA . ALA A 1 86 ? -6.688 21.617 11.651 1 97.44 86 ALA A CA 1
ATOM 637 C C . ALA A 1 86 ? -7.637 21.208 10.529 1 97.44 86 ALA A C 1
ATOM 639 O O . ALA A 1 86 ? -8.786 20.837 10.783 1 97.44 86 ALA A O 1
ATOM 640 N N . THR A 1 87 ? -7.197 21.284 9.326 1 95.03 87 THR A N 1
ATOM 641 C CA . THR A 1 87 ? -7.937 20.922 8.122 1 95.03 87 THR A CA 1
ATOM 642 C C . THR A 1 87 ? -9.246 21.702 8.037 1 95.03 87 THR A C 1
ATOM 644 O O . THR A 1 87 ? -10.304 21.123 7.78 1 95.03 87 THR A O 1
ATOM 647 N N . GLN A 1 88 ? -9.252 22.887 8.405 1 94.1 88 GLN A N 1
ATOM 648 C CA . GLN A 1 88 ? -10.336 23.86 8.331 1 94.1 88 GLN A CA 1
ATOM 649 C C . GLN A 1 88 ? -9.846 25.187 7.757 1 94.1 88 GLN A C 1
ATOM 651 O O . GLN A 1 88 ? -9.011 25.861 8.363 1 94.1 88 GLN A O 1
ATOM 656 N N . LEU A 1 89 ? -10.37 25.572 6.621 1 96.08 89 LEU A N 1
ATOM 657 C CA . LEU A 1 89 ? -9.968 26.824 5.99 1 96.08 89 LEU A CA 1
ATOM 658 C C . LEU A 1 89 ? -10.395 28.02 6.834 1 96.08 89 LEU A C 1
ATOM 660 O O . LEU A 1 89 ? -11.378 27.943 7.575 1 96.08 89 LEU A O 1
ATOM 664 N N . GLY A 1 90 ? -9.626 29.12 6.696 1 97.62 90 GLY A N 1
ATOM 665 C CA . GLY A 1 90 ? -10.063 30.37 7.297 1 97.62 90 GLY A CA 1
ATOM 666 C C . GLY A 1 90 ? -9.122 30.874 8.375 1 97.62 90 GLY A C 1
ATOM 667 O O . GLY A 1 90 ? -9.339 31.946 8.944 1 97.62 90 GLY A O 1
ATOM 668 N N . ALA A 1 91 ? -8.065 30.188 8.588 1 98.5 91 ALA A N 1
ATOM 669 C CA . ALA A 1 91 ? -7.195 30.482 9.724 1 98.5 91 ALA A CA 1
ATOM 670 C C . ALA A 1 91 ? -6.422 31.778 9.501 1 98.5 91 ALA A C 1
ATOM 672 O O . ALA A 1 91 ? -5.922 32.382 10.453 1 98.5 91 ALA A O 1
ATOM 673 N N . TYR A 1 92 ? -6.241 32.146 8.238 1 98.64 92 TYR A N 1
ATOM 674 C CA . TYR A 1 92 ? -5.528 33.389 7.967 1 98.64 92 TYR A CA 1
ATOM 675 C C . TYR A 1 92 ? -6.4 34.599 8.282 1 98.64 92 TYR A C 1
ATOM 677 O O . TYR A 1 92 ? -6.641 35.441 7.415 1 98.64 92 TYR A O 1
ATOM 685 N N . ALA A 1 93 ? -6.84 34.681 9.519 1 98.59 93 ALA A N 1
ATOM 686 C CA . ALA A 1 93 ? -7.735 35.727 10.009 1 98.59 93 ALA A CA 1
ATOM 687 C C . ALA A 1 93 ? -7.63 35.872 11.525 1 98.59 93 ALA A C 1
ATOM 689 O O . ALA A 1 93 ? -7.144 34.969 12.209 1 98.59 93 ALA A O 1
ATOM 690 N N . GLU A 1 94 ? -8.075 36.963 12.02 1 98.65 94 GLU A N 1
ATOM 691 C CA . GLU A 1 94 ? -8.1 37.182 13.463 1 98.65 94 GLU A CA 1
ATOM 692 C C . GLU A 1 94 ? -9.116 36.268 14.142 1 98.65 94 GLU A C 1
ATOM 694 O O . GLU A 1 94 ? -8.911 35.841 15.28 1 98.65 94 GLU A O 1
ATOM 699 N N . TYR A 1 95 ? -10.216 36.028 13.431 1 98.7 95 TYR A N 1
ATOM 700 C CA . TYR A 1 95 ? -11.283 35.163 13.923 1 98.7 95 TYR A CA 1
ATOM 701 C C . TYR A 1 95 ? -11.696 34.149 12.863 1 98.7 95 TYR A C 1
ATOM 703 O O . TYR A 1 95 ? -11.731 34.466 11.672 1 98.7 95 TYR A O 1
ATOM 711 N N . THR A 1 96 ? -12.037 33.001 13.256 1 98.58 96 THR A N 1
ATOM 712 C CA . THR A 1 96 ? -12.521 31.964 12.352 1 98.58 96 THR A CA 1
ATOM 713 C C . THR A 1 96 ? -13.743 31.263 12.937 1 98.58 96 THR A C 1
ATOM 715 O O . THR A 1 96 ? -13.767 30.934 14.125 1 98.58 96 THR A O 1
ATOM 718 N N . ALA A 1 97 ? -14.782 31.137 12.15 1 98.37 97 ALA A N 1
ATOM 719 C CA . ALA A 1 97 ? -15.89 30.253 12.504 1 98.37 97 ALA A CA 1
ATOM 720 C C . ALA A 1 97 ? -15.556 28.8 12.178 1 98.37 97 ALA A C 1
ATOM 722 O O . ALA A 1 97 ? -15.32 28.456 11.017 1 98.37 97 ALA A O 1
ATOM 723 N N . VAL A 1 98 ? -15.528 27.943 13.191 1 98.35 98 VAL A N 1
ATOM 724 C CA . VAL A 1 98 ? -15.081 26.563 13.038 1 98.35 98 VAL A CA 1
ATOM 725 C C . VAL A 1 98 ? -16.195 25.609 13.46 1 98.35 98 VAL A C 1
ATOM 727 O O . VAL A 1 98 ? -16.802 25.783 14.519 1 98.35 98 VAL A O 1
ATOM 730 N N . PRO A 1 99 ? -16.516 24.653 12.618 1 98.01 99 PRO A N 1
ATOM 731 C CA . PRO A 1 99 ? -17.438 23.629 13.116 1 98.01 99 PRO A CA 1
ATOM 732 C C . PRO A 1 99 ? -16.958 22.986 14.415 1 98.01 99 PRO A C 1
ATOM 734 O O . PRO A 1 99 ? -15.774 22.668 14.55 1 98.01 99 PRO A O 1
ATOM 737 N N . GLU A 1 100 ? -17.863 22.808 15.314 1 97.93 100 GLU A N 1
ATOM 738 C CA . GLU A 1 100 ? -17.537 22.206 16.603 1 97.93 100 GLU A CA 1
ATOM 739 C C . GLU A 1 100 ? -16.797 20.884 16.424 1 97.93 100 GLU A C 1
ATOM 741 O O . GLU A 1 100 ? -15.876 20.574 17.183 1 97.93 100 GLU A O 1
ATOM 746 N N . ALA A 1 101 ? -17.135 20.121 15.397 1 97.33 101 ALA A N 1
ATOM 747 C CA . ALA A 1 101 ? -16.618 18.777 15.156 1 97.33 101 ALA A CA 1
ATOM 748 C C . ALA A 1 101 ? -15.142 18.817 14.77 1 97.33 101 ALA A C 1
ATOM 750 O O . ALA A 1 101 ? -14.454 17.795 14.818 1 97.33 101 ALA A O 1
ATOM 751 N N . LYS A 1 102 ? -14.606 19.966 14.454 1 97.41 102 LYS A N 1
ATOM 752 C CA . LYS A 1 102 ? -13.223 20.099 14.007 1 97.41 102 LYS A CA 1
ATOM 753 C C . LYS A 1 102 ? -12.342 20.681 15.108 1 97.41 102 LYS A C 1
ATOM 755 O O . LYS A 1 102 ? -11.13 20.821 14.933 1 97.41 102 LYS A O 1
ATOM 760 N N . LEU A 1 103 ? -12.906 20.972 16.227 1 98.13 103 LEU A N 1
ATOM 761 C CA . LEU A 1 103 ? -12.174 21.618 17.311 1 98.13 103 LEU A CA 1
ATOM 762 C C . LEU A 1 103 ? -11.6 20.583 18.271 1 98.13 103 LEU A C 1
ATOM 764 O O . LEU A 1 103 ? -12.242 19.569 18.555 1 98.13 103 LEU A O 1
ATOM 768 N N . VAL A 1 104 ? -10.429 20.922 18.738 1 98.67 104 VAL A N 1
ATOM 769 C CA . VAL A 1 104 ? -9.812 20.097 19.771 1 98.67 104 VAL A CA 1
ATOM 770 C C . VAL A 1 104 ? -9.424 20.968 20.965 1 98.67 104 VAL A C 1
ATOM 772 O O . VAL A 1 104 ? -8.949 22.092 20.792 1 98.67 104 VAL A O 1
ATOM 775 N N . PRO A 1 105 ? -9.679 20.537 22.154 1 98.57 105 PRO A N 1
ATOM 776 C CA . PRO A 1 105 ? -9.226 21.292 23.325 1 98.57 105 PRO A CA 1
ATOM 777 C C . PRO A 1 105 ? -7.707 21.297 23.473 1 98.57 105 PRO A C 1
ATOM 779 O O . PRO A 1 105 ? -7.052 20.288 23.196 1 98.57 105 PRO A O 1
ATOM 782 N N . VAL A 1 106 ? -7.175 22.369 23.879 1 98.61 106 VAL A N 1
ATOM 783 C CA . VAL A 1 106 ? -5.75 22.476 24.174 1 98.61 106 VAL A CA 1
ATOM 784 C C . VAL A 1 106 ? -5.532 22.455 25.685 1 98.61 106 VAL A C 1
ATOM 786 O O . VAL A 1 106 ? -6 23.345 26.399 1 98.61 106 VAL A O 1
ATOM 789 N N . PRO A 1 107 ? -4.863 21.496 26.163 1 98.17 107 PRO A N 1
ATOM 790 C CA . PRO A 1 107 ? -4.64 21.439 27.61 1 98.17 107 PRO A CA 1
ATOM 791 C C . PRO A 1 107 ? -3.758 22.578 28.117 1 98.17 107 PRO A C 1
ATOM 793 O O . PRO A 1 107 ? -3.039 23.203 27.333 1 98.17 107 PRO A O 1
ATOM 796 N N . GLU A 1 108 ? -3.764 22.772 29.389 1 96.96 108 GLU A N 1
ATOM 797 C CA . GLU A 1 108 ? -3.019 23.859 30.016 1 96.96 108 GLU A CA 1
ATOM 798 C C . GLU A 1 108 ? -1.514 23.656 29.864 1 96.96 108 GLU A C 1
ATOM 800 O O . GLU A 1 108 ? -0.752 24.624 29.829 1 96.96 108 GLU A O 1
ATOM 805 N N . SER A 1 109 ? -1.11 22.437 29.694 1 96.45 109 SER A N 1
ATOM 806 C CA . SER A 1 109 ? 0.305 22.086 29.633 1 96.45 109 SER A CA 1
ATOM 807 C C . SER A 1 109 ? 0.898 22.414 28.267 1 96.45 109 SER A C 1
ATOM 809 O O . SER A 1 109 ? 2.113 22.332 28.075 1 96.45 109 SER A O 1
ATOM 811 N N . VAL A 1 110 ? 0.07 22.84 27.341 1 97.82 110 VAL A N 1
ATOM 812 C CA . VAL A 1 110 ? 0.523 23.16 25.992 1 97.82 110 VAL A CA 1
ATOM 813 C C . VAL A 1 110 ? 0.177 24.61 25.661 1 97.82 110 VAL A C 1
ATOM 815 O O . VAL A 1 110 ? -0.967 25.037 25.833 1 97.82 110 VAL A O 1
ATOM 818 N N . THR A 1 111 ? 1.143 25.362 25.273 1 97.48 111 THR A N 1
ATOM 819 C CA . THR A 1 111 ? 0.866 26.741 24.887 1 97.48 111 THR A CA 1
ATOM 820 C C . THR A 1 111 ? 0.095 26.79 23.572 1 97.48 111 THR A C 1
ATOM 822 O O . THR A 1 111 ? 0.157 25.853 22.774 1 97.48 111 THR A O 1
ATOM 825 N N . LEU A 1 112 ? -0.626 27.833 23.328 1 98.02 112 LEU A N 1
ATOM 826 C CA . LEU A 1 112 ? -1.397 27.965 22.097 1 98.02 112 LEU A CA 1
ATOM 827 C C . LEU A 1 112 ? -0.478 28.005 20.881 1 98.02 112 LEU A C 1
ATOM 829 O O . LEU A 1 112 ? -0.747 27.349 19.872 1 98.02 112 LEU A O 1
ATOM 833 N N . PRO A 1 113 ? 0.684 28.706 20.969 1 97.52 113 PRO A N 1
ATOM 834 C CA . PRO A 1 113 ? 1.616 28.646 19.841 1 97.52 113 PRO A CA 1
ATOM 835 C C . PRO A 1 113 ? 2.131 27.233 19.575 1 97.52 113 PRO A C 1
ATOM 837 O O . PRO A 1 113 ? 2.223 26.814 18.418 1 97.52 113 PRO A O 1
ATOM 840 N N . ASP A 1 114 ? 2.382 26.454 20.585 1 97.09 114 ASP A N 1
ATOM 841 C CA . ASP A 1 114 ? 2.837 25.08 20.399 1 97.09 114 ASP A CA 1
ATOM 842 C C . ASP A 1 114 ? 1.739 24.216 19.783 1 97.09 114 ASP A C 1
ATOM 844 O O . ASP A 1 114 ? 2.015 23.36 18.94 1 97.09 114 ASP A O 1
ATOM 848 N N . ALA A 1 115 ? 0.518 24.46 20.219 1 98.13 115 ALA A N 1
ATOM 849 C CA . ALA A 1 115 ? -0.612 23.719 19.665 1 98.13 115 ALA A CA 1
ATOM 850 C C . ALA A 1 115 ? -0.769 23.992 18.172 1 98.13 115 ALA A C 1
ATOM 852 O O . ALA A 1 115 ? -0.926 23.062 17.377 1 98.13 115 ALA A O 1
ATOM 853 N N . ALA A 1 116 ? -0.641 25.238 17.767 1 97.79 116 ALA A N 1
ATOM 854 C CA . ALA A 1 116 ? -0.78 25.632 16.368 1 97.79 116 ALA A CA 1
ATOM 855 C C . ALA A 1 116 ? 0.393 25.123 15.535 1 97.79 116 ALA A C 1
ATOM 857 O O . ALA A 1 116 ? 0.263 24.92 14.326 1 97.79 116 ALA A O 1
ATOM 858 N N . ALA A 1 117 ? 1.511 24.988 16.213 1 96.69 117 ALA A N 1
ATOM 859 C CA . ALA A 1 117 ? 2.716 24.547 15.515 1 96.69 117 ALA A CA 1
ATOM 860 C C . ALA A 1 117 ? 2.723 23.031 15.338 1 96.69 117 ALA A C 1
ATOM 862 O O . ALA A 1 117 ? 3.415 22.505 14.463 1 96.69 117 ALA A O 1
ATOM 863 N N . ALA A 1 118 ? 1.878 22.341 16.082 1 96.9 118 ALA A N 1
ATOM 864 C CA . ALA A 1 118 ? 2.054 20.892 16.141 1 96.9 118 ALA A CA 1
ATOM 865 C C . ALA A 1 118 ? 0.835 20.168 15.578 1 96.9 118 ALA A C 1
ATOM 867 O O . ALA A 1 118 ? 0.938 19.028 15.121 1 96.9 118 ALA A O 1
ATOM 868 N N . LEU A 1 119 ? -0.305 20.761 15.614 1 98.13 119 LEU A N 1
ATOM 869 C CA . LEU A 1 119 ? -1.531 19.978 15.512 1 98.13 119 LEU A CA 1
ATOM 870 C C . LEU A 1 119 ? -1.6 19.247 14.175 1 98.13 119 LEU A C 1
ATOM 872 O O . LEU A 1 119 ? -1.602 18.015 14.135 1 98.13 119 LEU A O 1
ATOM 876 N N . LEU A 1 120 ? -1.585 19.99 13.102 1 97.62 120 LEU A N 1
ATOM 877 C CA . LEU A 1 120 ? -1.773 19.357 11.801 1 97.62 120 LEU A CA 1
ATOM 878 C C . LEU A 1 120 ? -0.623 18.406 11.488 1 97.62 120 LEU A C 1
ATOM 880 O O . LEU A 1 120 ? -0.848 17.231 11.187 1 97.62 120 LEU A O 1
ATOM 884 N N . GLN A 1 121 ? 0.602 18.844 11.609 1 96.9 121 GLN A N 1
ATOM 885 C CA . GLN A 1 121 ? 1.769 18.041 11.259 1 96.9 121 GLN A CA 1
ATOM 886 C C . GLN A 1 121 ? 1.991 16.922 12.273 1 96.9 121 GLN A C 1
ATOM 888 O O . GLN A 1 121 ? 2.485 15.849 11.923 1 96.9 121 GLN A O 1
ATOM 893 N N . GLY A 1 122 ? 1.663 17.22 13.506 1 97.9 122 GLY A N 1
ATOM 894 C CA . GLY A 1 122 ? 1.752 16.175 14.512 1 97.9 122 GLY A CA 1
ATOM 895 C C . GLY A 1 122 ? 0.76 15.049 14.292 1 97.9 122 GLY A C 1
ATOM 896 O O . GLY A 1 122 ? 1.095 13.875 14.466 1 97.9 122 GLY A O 1
ATOM 897 N N . LEU A 1 123 ? -0.435 15.452 13.951 1 98.35 123 LEU A N 1
ATOM 898 C CA . LEU A 1 123 ? -1.425 14.434 13.613 1 98.35 123 LEU A CA 1
ATOM 899 C C . LEU A 1 123 ? -0.972 13.613 12.411 1 98.35 123 LEU A C 1
ATOM 901 O O . LEU A 1 123 ? -1.147 12.392 12.386 1 98.35 123 LEU A O 1
ATOM 905 N N . ALA A 1 124 ? -0.359 14.275 11.478 1 97.93 124 ALA A N 1
ATOM 906 C CA . ALA A 1 124 ? 0.192 13.575 10.321 1 97.93 124 ALA A CA 1
ATOM 907 C C . ALA A 1 124 ? 1.299 12.611 10.738 1 97.93 124 ALA A C 1
ATOM 909 O O . ALA A 1 124 ? 1.309 11.45 10.323 1 97.93 124 ALA A O 1
ATOM 910 N N . ALA A 1 125 ? 2.201 13.075 11.567 1 98.13 125 ALA A N 1
ATOM 911 C CA . ALA A 1 125 ? 3.281 12.216 12.044 1 98.13 125 ALA A CA 1
ATOM 912 C C . ALA A 1 125 ? 2.728 10.981 12.751 1 98.13 125 ALA A C 1
ATOM 914 O O . ALA A 1 125 ? 3.241 9.874 12.571 1 98.13 125 ALA A O 1
ATOM 915 N N . LEU A 1 126 ? 1.671 11.223 13.52 1 98.33 126 LEU A N 1
ATOM 916 C CA . LEU A 1 126 ? 1.061 10.129 14.268 1 98.33 126 LEU A CA 1
ATOM 917 C C . LEU A 1 126 ? 0.49 9.077 13.324 1 98.33 126 LEU A C 1
ATOM 919 O O . LEU A 1 126 ? 0.797 7.889 13.453 1 98.33 126 LEU A O 1
ATOM 923 N N . TYR A 1 127 ? -0.304 9.501 12.334 1 98.24 127 TYR A N 1
ATOM 924 C CA . TYR A 1 127 ? -0.925 8.46 11.523 1 98.24 127 TYR A CA 1
ATOM 925 C C . TYR A 1 127 ? 0.082 7.85 10.554 1 98.24 127 TYR A C 1
ATOM 927 O O . TYR A 1 127 ? 0.001 6.662 10.232 1 98.24 127 TYR A O 1
ATOM 935 N N . LEU A 1 128 ? 1.092 8.588 10.074 1 98.72 128 LEU A N 1
ATOM 936 C CA . LEU A 1 128 ? 2.099 8.051 9.165 1 98.72 128 LEU A CA 1
ATOM 937 C C . LEU A 1 128 ? 2.912 6.953 9.842 1 98.72 128 LEU A C 1
ATOM 939 O O . LEU A 1 128 ? 3.143 5.894 9.254 1 98.72 128 LEU A O 1
ATOM 943 N N . SER A 1 129 ? 3.267 7.154 11.114 1 98.14 129 SER A N 1
ATOM 944 C CA . SER A 1 129 ? 4.118 6.208 11.829 1 98.14 129 SER A CA 1
ATOM 945 C C . SER A 1 129 ? 3.288 5.155 12.555 1 98.14 129 SER A C 1
ATOM 947 O O . SER A 1 129 ? 3.817 4.131 12.99 1 98.14 129 SER A O 1
ATOM 949 N N . GLY A 1 130 ? 2.002 5.395 12.722 1 97.11 130 GLY A N 1
ATOM 950 C CA . GLY A 1 130 ? 1.199 4.514 13.553 1 97.11 130 GLY A CA 1
ATOM 951 C C . GLY A 1 130 ? 0.251 3.639 12.754 1 97.11 130 GLY A C 1
ATOM 952 O O . GLY A 1 130 ? 0.046 2.471 13.088 1 97.11 130 GLY A O 1
ATOM 953 N N . THR A 1 131 ? -0.367 4.247 11.735 1 96.47 131 THR A N 1
ATOM 954 C CA . THR A 1 131 ? -1.383 3.476 11.027 1 96.47 131 THR A CA 1
ATOM 955 C C . THR A 1 131 ? -0.99 3.279 9.565 1 96.47 131 THR A C 1
ATOM 957 O O . THR A 1 131 ? -1.213 2.208 8.996 1 96.47 131 THR A O 1
ATOM 960 N N . THR A 1 132 ? -0.395 4.256 8.892 1 98.25 132 THR A N 1
ATOM 961 C CA . THR A 1 132 ? 0.044 4.108 7.508 1 98.25 132 THR A CA 1
ATOM 962 C C . THR A 1 132 ? 1.122 3.034 7.394 1 98.25 132 THR A C 1
ATOM 964 O O . THR A 1 132 ? 0.985 2.09 6.614 1 98.25 132 THR A O 1
ATOM 967 N N . HIS A 1 133 ? 2.144 3.194 8.108 1 98.17 133 HIS A N 1
ATOM 968 C CA . HIS A 1 133 ? 3.153 2.178 8.386 1 98.17 133 HIS A CA 1
ATOM 969 C C . HIS A 1 133 ? 3.465 2.105 9.877 1 98.17 133 HIS A C 1
ATOM 971 O O . HIS A 1 133 ? 4.159 2.971 10.413 1 98.17 133 HIS A O 1
ATOM 977 N N . PRO A 1 134 ? 2.907 1.099 10.55 1 97.47 134 PRO A N 1
ATOM 978 C CA . PRO A 1 134 ? 3.208 0.989 11.979 1 97.47 134 PRO A CA 1
ATOM 979 C C . PRO A 1 134 ? 4.684 0.712 12.252 1 97.47 134 PRO A C 1
ATOM 981 O O . PRO A 1 134 ? 5.127 -0.437 12.17 1 97.47 134 PRO A O 1
ATOM 984 N N . VAL A 1 135 ? 5.39 1.743 12.515 1 98.32 135 VAL A N 1
ATOM 985 C CA . VAL A 1 135 ? 6.833 1.683 12.725 1 98.32 135 VAL A CA 1
ATOM 986 C C . VAL A 1 135 ? 7.144 0.804 13.935 1 98.32 135 VAL A C 1
ATOM 988 O O . VAL A 1 135 ? 6.508 0.934 14.984 1 98.32 135 VAL A O 1
ATOM 991 N N . ARG A 1 136 ? 8.103 -0.133 13.807 1 97.63 136 ARG A N 1
ATOM 992 C CA . ARG A 1 136 ? 8.541 -1.029 14.873 1 97.63 136 ARG A CA 1
ATOM 993 C C . ARG A 1 136 ? 10.01 -0.799 15.212 1 97.63 136 ARG A C 1
ATOM 995 O O . ARG A 1 136 ? 10.784 -0.345 14.367 1 97.63 136 ARG A O 1
ATOM 1002 N N . ALA A 1 137 ? 10.284 -1.122 16.452 1 98.23 137 ALA A N 1
ATOM 1003 C CA . ALA A 1 137 ? 11.676 -1.027 16.883 1 98.23 137 ALA A CA 1
ATOM 1004 C C . ALA A 1 137 ? 12.589 -1.844 15.973 1 98.23 137 ALA A C 1
ATOM 1006 O O . ALA A 1 137 ? 12.264 -2.977 15.612 1 98.23 137 ALA A O 1
ATOM 1007 N N . GLY A 1 138 ? 13.671 -1.231 15.55 1 97.71 138 GLY A N 1
ATOM 1008 C CA . GLY A 1 138 ? 14.661 -1.931 14.747 1 97.71 138 GLY A CA 1
ATOM 1009 C C . GLY A 1 138 ? 14.473 -1.725 13.256 1 97.71 138 GLY A C 1
ATOM 1010 O O . GLY A 1 138 ? 15.378 -2.005 12.467 1 97.71 138 GLY A O 1
ATOM 1011 N N . GLU A 1 139 ? 13.333 -1.267 12.792 1 98.56 139 GLU A N 1
ATOM 1012 C CA . GLU A 1 139 ? 13.107 -0.992 11.376 1 98.56 139 GLU A CA 1
ATOM 1013 C C . GLU A 1 139 ? 13.875 0.247 10.925 1 98.56 139 GLU A C 1
ATOM 1015 O O . GLU A 1 139 ? 14.153 1.139 11.729 1 98.56 139 GLU A O 1
ATOM 1020 N N . THR A 1 140 ? 14.236 0.268 9.698 1 98.87 140 THR A N 1
ATOM 1021 C CA . THR A 1 140 ? 14.806 1.459 9.077 1 98.87 140 THR A CA 1
ATOM 1022 C C . THR A 1 140 ? 13.744 2.218 8.288 1 98.87 140 THR A C 1
ATOM 1024 O O . THR A 1 140 ? 13.088 1.65 7.413 1 98.87 140 THR A O 1
ATOM 1027 N N . VAL A 1 141 ? 13.565 3.482 8.587 1 98.93 141 VAL A N 1
ATOM 1028 C CA . VAL A 1 141 ? 12.632 4.315 7.835 1 98.93 141 VAL A CA 1
ATOM 1029 C C . VAL A 1 141 ? 13.354 5.55 7.304 1 98.93 141 VAL A C 1
ATOM 1031 O O . VAL A 1 141 ? 14.313 6.028 7.916 1 98.93 141 VAL A O 1
ATOM 1034 N N . VAL A 1 142 ? 12.913 6.03 6.182 1 98.97 142 VAL A N 1
ATOM 1035 C CA . VAL A 1 142 ? 13.478 7.215 5.545 1 98.97 142 VAL A CA 1
ATOM 1036 C C . VAL A 1 142 ? 12.469 8.36 5.595 1 98.97 142 VAL A C 1
ATOM 1038 O O . VAL A 1 142 ? 11.3 8.181 5.247 1 98.97 142 VAL A O 1
ATOM 1041 N N . VAL A 1 143 ? 12.89 9.486 6.031 1 98.93 143 VAL A N 1
ATOM 1042 C CA . VAL A 1 143 ? 12.049 10.678 6.083 1 98.93 143 VAL A CA 1
ATOM 1043 C C . VAL A 1 143 ? 12.626 11.758 5.171 1 98.93 143 VAL A C 1
ATOM 1045 O O . VAL A 1 143 ? 13.745 12.23 5.388 1 98.93 143 VAL A O 1
ATOM 1048 N N . LEU A 1 144 ? 11.882 12.138 4.188 1 98.74 144 LEU A N 1
ATOM 1049 C CA . LEU A 1 144 ? 12.306 13.232 3.322 1 98.74 144 LEU A CA 1
ATOM 1050 C C . LEU A 1 144 ? 11.856 14.576 3.883 1 98.74 144 LEU A C 1
ATOM 1052 O O . LEU A 1 144 ? 10.933 14.636 4.699 1 98.74 144 LEU A O 1
ATOM 1056 N N . ALA A 1 145 ? 12.562 15.672 3.43 1 97.47 145 ALA A N 1
ATOM 1057 C CA . ALA A 1 145 ? 12.332 17.005 3.981 1 97.47 145 ALA A CA 1
ATOM 1058 C C . ALA A 1 145 ? 12.392 16.986 5.506 1 97.47 145 ALA A C 1
ATOM 1060 O O . ALA A 1 145 ? 11.515 17.538 6.175 1 97.47 145 ALA A O 1
ATOM 1061 N N . ALA A 1 146 ? 13.425 16.374 6.049 1 97.64 146 ALA A N 1
ATOM 1062 C CA . ALA A 1 146 ? 13.472 15.942 7.443 1 97.64 146 ALA A CA 1
ATOM 1063 C C . ALA A 1 146 ? 13.675 17.13 8.379 1 97.64 146 ALA A C 1
ATOM 1065 O O . ALA A 1 146 ? 13.492 17.011 9.593 1 97.64 146 ALA A O 1
ATOM 1066 N N . ALA A 1 147 ? 14.054 18.228 7.848 1 95.03 147 ALA A N 1
ATOM 1067 C CA . ALA A 1 147 ? 14.286 19.405 8.681 1 95.03 147 ALA A CA 1
ATOM 1068 C C . ALA A 1 147 ? 13.051 20.301 8.72 1 95.03 147 ALA A C 1
ATOM 1070 O O . ALA A 1 147 ? 13.023 21.298 9.445 1 95.03 147 ALA A O 1
ATOM 1071 N N . GLY A 1 148 ? 12.059 19.945 7.965 1 93.28 148 GLY A N 1
ATOM 1072 C CA . GLY A 1 148 ? 10.846 20.746 7.921 1 93.28 148 GLY A CA 1
ATOM 1073 C C . GLY A 1 148 ? 9.914 20.484 9.089 1 93.28 148 GLY A C 1
ATOM 1074 O O . GLY A 1 148 ? 10.276 19.776 10.032 1 93.28 148 GLY A O 1
ATOM 1075 N N . GLY A 1 149 ? 8.79 21.135 9.065 1 91.98 149 GLY A N 1
ATOM 1076 C CA . GLY A 1 149 ? 7.822 21.024 10.144 1 91.98 149 GLY A CA 1
ATOM 1077 C C . GLY A 1 149 ? 7.341 19.603 10.37 1 91.98 149 GLY A C 1
ATOM 1078 O O . GLY A 1 149 ? 7.433 19.081 11.483 1 91.98 149 GLY A O 1
ATOM 1079 N N . LEU A 1 150 ? 6.87 18.969 9.338 1 95.45 150 LEU A N 1
ATOM 1080 C CA . LEU A 1 150 ? 6.436 17.581 9.453 1 95.45 150 LEU A CA 1
ATOM 1081 C C . LEU A 1 150 ? 7.63 16.651 9.64 1 95.45 150 LEU A C 1
ATOM 1083 O O . LEU A 1 150 ? 7.592 15.745 10.475 1 95.45 150 LEU A O 1
ATOM 1087 N N . GLY A 1 151 ? 8.661 16.875 8.879 1 96.9 151 GLY A N 1
ATOM 1088 C CA . GLY A 1 151 ? 9.834 16.014 8.891 1 96.9 151 GLY A CA 1
ATOM 1089 C C . GLY A 1 151 ? 10.435 15.845 10.274 1 96.9 151 GLY A C 1
ATOM 1090 O O . GLY A 1 151 ? 10.683 14.721 10.715 1 96.9 151 GLY A O 1
ATOM 1091 N N . GLN A 1 152 ? 10.613 16.911 10.958 1 96.65 152 GLN A N 1
ATOM 1092 C CA . GLN A 1 152 ? 11.237 16.851 12.276 1 96.65 152 GLN A CA 1
ATOM 1093 C C . GLN A 1 152 ? 10.358 16.094 13.267 1 96.65 152 GLN A C 1
ATOM 1095 O O . GLN A 1 152 ? 10.862 15.333 14.095 1 96.65 152 GLN A O 1
ATOM 1100 N N . LEU A 1 153 ? 9.067 16.35 13.193 1 97.21 153 LEU A N 1
ATOM 1101 C CA . LEU A 1 153 ? 8.16 15.661 14.105 1 97.21 153 LEU A CA 1
ATOM 1102 C C . LEU A 1 153 ? 8.136 14.163 13.817 1 97.21 153 LEU A C 1
ATOM 1104 O O . LEU A 1 153 ? 8.108 13.35 14.744 1 97.21 153 LEU A O 1
ATOM 1108 N N . LEU A 1 154 ? 8.144 13.817 12.575 1 97.82 154 LEU A N 1
ATOM 1109 C CA . LEU A 1 154 ? 8.133 12.413 12.179 1 97.82 154 LEU A CA 1
ATOM 1110 C C . LEU A 1 154 ? 9.434 11.725 12.579 1 97.82 154 LEU A C 1
ATOM 1112 O O . LEU A 1 154 ? 9.421 10.581 13.038 1 97.82 154 LEU A O 1
ATOM 1116 N N . VAL A 1 155 ? 10.594 12.401 12.417 1 98.29 155 VAL A N 1
ATOM 1117 C CA . VAL A 1 155 ? 11.885 11.878 12.852 1 98.29 155 VAL A CA 1
ATOM 1118 C C . VAL A 1 155 ? 11.852 11.601 14.353 1 98.29 155 VAL A C 1
ATOM 1120 O O . VAL A 1 155 ? 12.209 10.508 14.797 1 98.2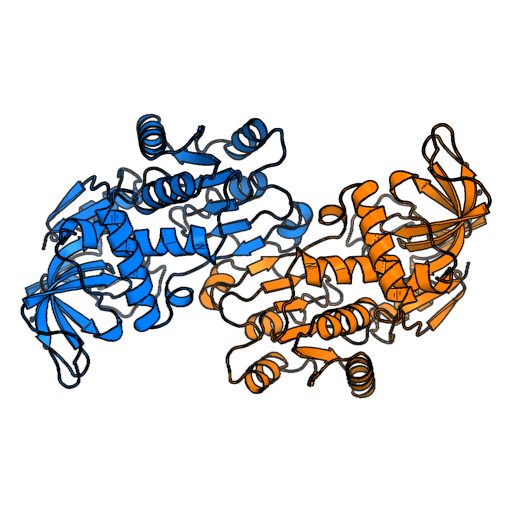9 155 VAL A O 1
ATOM 1123 N N . ARG A 1 156 ? 11.403 12.567 15.128 1 97.45 156 ARG A N 1
ATOM 1124 C CA . ARG A 1 156 ? 11.353 12.434 16.58 1 97.45 156 ARG A CA 1
ATOM 1125 C C . ARG A 1 156 ? 10.482 11.253 16.993 1 97.45 156 ARG A C 1
ATOM 1127 O O . ARG A 1 156 ? 10.875 10.452 17.843 1 97.45 156 ARG A O 1
ATOM 1134 N N . LEU A 1 157 ? 9.327 11.218 16.398 1 97.64 157 LEU A N 1
ATOM 1135 C CA . LEU A 1 157 ? 8.378 10.176 16.772 1 97.64 157 LEU A CA 1
ATOM 1136 C C . LEU A 1 157 ? 8.895 8.799 16.369 1 97.64 157 LEU A C 1
ATOM 1138 O O . LEU A 1 157 ? 8.841 7.855 17.16 1 97.64 157 LEU A O 1
ATOM 1142 N N . ALA A 1 158 ? 9.379 8.601 15.12 1 98.2 158 ALA A N 1
ATOM 1143 C CA . ALA A 1 158 ? 9.906 7.323 14.649 1 98.2 158 ALA A CA 1
ATOM 1144 C C . ALA A 1 158 ? 11.079 6.862 15.51 1 98.2 158 ALA A C 1
ATOM 1146 O O . ALA A 1 158 ? 11.179 5.682 15.853 1 98.2 158 ALA A O 1
ATOM 1147 N N . ALA A 1 159 ? 11.974 7.812 15.844 1 97.92 159 ALA A N 1
ATOM 1148 C CA . ALA A 1 159 ? 13.094 7.492 16.726 1 97.92 159 ALA A CA 1
ATOM 1149 C C . ALA A 1 159 ? 12.601 7.042 18.098 1 97.92 159 ALA A C 1
ATOM 1151 O O . ALA A 1 159 ? 13.121 6.078 18.666 1 97.92 159 ALA A O 1
ATOM 1152 N N . HIS A 1 160 ? 11.633 7.746 18.58 1 97.32 160 HIS A N 1
ATOM 1153 C CA . HIS A 1 160 ? 11.044 7.407 19.871 1 97.32 160 HIS A CA 1
ATOM 1154 C C . HIS A 1 160 ? 10.464 5.997 19.86 1 97.32 160 HIS A C 1
ATOM 1156 O O . HIS A 1 160 ? 10.509 5.294 20.872 1 97.32 160 HIS A O 1
ATOM 1162 N N . LEU A 1 161 ? 9.948 5.563 18.725 1 97.6 161 LEU A N 1
ATOM 1163 C CA . LEU A 1 161 ? 9.35 4.241 18.579 1 97.6 161 LEU A CA 1
ATOM 1164 C C . LEU A 1 161 ? 10.425 3.176 18.385 1 97.6 161 LEU A C 1
ATOM 1166 O O . LEU A 1 161 ? 10.115 1.987 18.285 1 97.6 161 LEU A O 1
ATOM 1170 N N . GLY A 1 162 ? 11.699 3.624 18.245 1 98.08 162 GLY A N 1
ATOM 1171 C CA . GLY A 1 162 ? 12.814 2.691 18.222 1 98.08 162 GLY A CA 1
ATOM 1172 C C . GLY A 1 162 ? 13.316 2.396 16.821 1 98.08 162 GLY A C 1
ATOM 1173 O O . GLY A 1 162 ? 14.136 1.496 16.627 1 98.08 162 GLY A O 1
ATOM 1174 N N . ALA A 1 163 ? 12.855 3.078 15.843 1 98.59 163 ALA A N 1
ATOM 1175 C CA . ALA A 1 163 ? 13.307 2.865 14.471 1 98.59 163 ALA A CA 1
ATOM 1176 C C . ALA A 1 163 ? 14.69 3.47 14.249 1 98.59 163 ALA A C 1
ATOM 1178 O O . ALA A 1 163 ? 15.087 4.402 14.951 1 98.59 163 ALA A O 1
ATOM 1179 N N . ARG A 1 164 ? 15.428 2.921 13.367 1 98.64 164 ARG A N 1
ATOM 1180 C CA . ARG A 1 164 ? 16.587 3.578 12.771 1 98.64 164 ARG A CA 1
ATOM 1181 C C . ARG A 1 164 ? 16.16 4.567 11.691 1 98.64 164 ARG A C 1
ATOM 1183 O O . ARG A 1 164 ? 15.753 4.164 10.599 1 98.64 164 ARG A O 1
ATOM 1190 N N . VAL A 1 165 ? 16.291 5.829 11.936 1 98.9 165 VAL A N 1
ATOM 1191 C CA . VAL A 1 165 ? 15.749 6.854 11.05 1 98.9 165 VAL A CA 1
ATOM 1192 C C . VAL A 1 165 ? 16.86 7.413 10.165 1 98.9 165 VAL A C 1
ATOM 1194 O O . VAL A 1 165 ? 17.896 7.859 10.666 1 98.9 165 VAL A O 1
ATOM 1197 N N . VAL A 1 166 ? 16.663 7.358 8.893 1 98.95 166 VAL A N 1
ATOM 1198 C CA . VAL A 1 166 ? 17.508 8.029 7.91 1 98.95 166 VAL A CA 1
ATOM 1199 C C . VAL A 1 166 ? 16.813 9.294 7.409 1 98.95 166 VAL A C 1
ATOM 1201 O O . VAL A 1 166 ? 15.781 9.218 6.739 1 98.95 166 VAL A O 1
ATOM 1204 N N . ALA A 1 167 ? 17.395 10.43 7.709 1 98.85 167 ALA A N 1
ATOM 1205 C CA . ALA A 1 167 ? 16.848 11.726 7.317 1 98.85 167 ALA A CA 1
ATOM 1206 C C . ALA A 1 167 ? 17.47 12.212 6.011 1 98.85 167 ALA A C 1
ATOM 1208 O O . ALA A 1 167 ? 18.671 12.043 5.788 1 98.85 167 ALA A O 1
ATOM 1209 N N . VAL A 1 168 ? 16.644 12.741 5.16 1 98.86 168 VAL A N 1
ATOM 1210 C CA . VAL A 1 168 ? 17.133 13.341 3.923 1 98.86 168 VAL A CA 1
ATOM 1211 C C . VAL A 1 168 ? 16.837 14.839 3.923 1 98.86 168 VAL A C 1
ATOM 1213 O O . VAL A 1 168 ? 15.694 15.253 4.132 1 98.86 168 VAL A O 1
ATOM 1216 N N . ALA A 1 169 ? 17.815 15.641 3.757 1 97.95 169 ALA A N 1
ATOM 1217 C CA . ALA A 1 169 ? 17.692 17.096 3.757 1 97.95 169 ALA A CA 1
ATOM 1218 C C . ALA A 1 169 ? 18.741 17.736 2.852 1 97.95 169 ALA A C 1
ATOM 1220 O O . ALA A 1 169 ? 19.788 17.141 2.588 1 97.95 169 ALA A O 1
ATOM 1221 N N . SER A 1 170 ? 18.477 18.876 2.431 1 95.93 170 SER A N 1
ATOM 1222 C CA . SER A 1 170 ? 19.212 19.484 1.326 1 95.93 170 SER A CA 1
ATOM 1223 C C . SER A 1 170 ? 20.566 20.012 1.787 1 95.93 170 SER A C 1
ATOM 1225 O O . SER A 1 170 ? 21.59 19.745 1.153 1 95.93 170 SER A O 1
ATOM 1227 N N . THR A 1 171 ? 20.659 20.814 2.883 1 96.99 171 THR A N 1
ATOM 1228 C CA . THR A 1 171 ? 21.891 21.471 3.306 1 96.99 171 THR A CA 1
ATOM 1229 C C . THR A 1 171 ? 22.493 20.764 4.516 1 96.99 171 THR A C 1
ATOM 1231 O O . THR A 1 171 ? 21.819 19.97 5.176 1 96.99 171 THR A O 1
ATOM 1234 N N . LYS A 1 172 ? 23.736 21.095 4.734 1 97.38 172 LYS A N 1
ATOM 1235 C CA . LYS A 1 172 ? 24.412 20.535 5.9 1 97.38 172 LYS A CA 1
ATOM 1236 C C . LYS A 1 172 ? 23.71 20.944 7.192 1 97.38 172 LYS A C 1
ATOM 1238 O O . LYS A 1 172 ? 23.515 20.119 8.087 1 97.38 172 LYS A O 1
ATOM 1243 N N . GLU A 1 173 ? 23.324 22.185 7.253 1 96.82 173 GLU A N 1
ATOM 1244 C CA . GLU A 1 173 ? 22.638 22.71 8.43 1 96.82 173 GLU A CA 1
ATOM 1245 C C . GLU A 1 173 ? 21.323 21.975 8.676 1 96.82 173 GLU A C 1
ATOM 1247 O O . GLU A 1 173 ? 20.993 21.649 9.818 1 96.82 173 GLU A O 1
ATOM 1252 N N . LYS A 1 174 ? 20.64 21.69 7.679 1 96.83 174 LYS A N 1
ATOM 1253 C CA . LYS A 1 174 ? 19.363 20.992 7.793 1 96.83 174 LYS A CA 1
ATOM 1254 C C . LYS A 1 174 ? 19.566 19.536 8.203 1 96.83 174 LYS A C 1
ATOM 1256 O O . LYS A 1 174 ? 18.777 18.986 8.973 1 96.83 174 LYS A O 1
ATOM 1261 N N . ARG A 1 175 ? 20.571 18.926 7.672 1 98.16 175 ARG A N 1
ATOM 1262 C CA . ARG A 1 175 ? 20.889 17.557 8.067 1 98.16 175 ARG A CA 1
ATOM 1263 C C . ARG A 1 175 ? 21.287 17.49 9.537 1 98.16 175 ARG A C 1
ATOM 1265 O O . ARG A 1 175 ? 20.899 16.562 10.249 1 98.16 175 ARG A O 1
ATOM 1272 N N . GLU A 1 176 ? 21.992 18.471 9.973 1 97.89 176 GLU A N 1
ATOM 1273 C CA . GLU A 1 176 ? 22.349 18.548 11.387 1 97.89 176 GLU A CA 1
ATOM 1274 C C . GLU A 1 176 ? 21.11 18.726 12.26 1 97.89 176 GLU A C 1
ATOM 1276 O O . GLU A 1 176 ? 21.013 18.133 13.336 1 97.89 176 GLU A O 1
ATOM 1281 N N . ALA A 1 177 ? 20.2 19.537 11.761 1 95.6 177 ALA A N 1
ATOM 1282 C CA . ALA A 1 177 ? 18.947 19.735 12.484 1 95.6 177 ALA A CA 1
ATOM 1283 C C . ALA A 1 177 ? 18.173 18.425 12.608 1 95.6 177 ALA A C 1
ATOM 1285 O O . ALA A 1 177 ? 17.59 18.138 13.657 1 95.6 177 ALA A O 1
ATOM 1286 N N . ALA A 1 178 ? 18.177 17.639 11.588 1 97.34 178 ALA A N 1
ATOM 1287 C CA . ALA A 1 178 ? 17.481 16.355 11.603 1 97.34 178 ALA A CA 1
ATOM 1288 C C . ALA A 1 178 ? 18.146 15.382 12.573 1 97.34 178 ALA A C 1
ATOM 1290 O O . ALA A 1 178 ? 17.463 14.637 13.28 1 97.34 178 ALA A O 1
ATOM 1291 N N . LEU A 1 179 ? 19.493 15.392 12.579 1 98.26 179 LEU A N 1
ATOM 1292 C CA . LEU A 1 179 ? 20.225 14.565 13.532 1 98.26 179 LEU A CA 1
ATOM 1293 C C . LEU A 1 179 ? 19.907 14.976 14.965 1 98.26 179 LEU A C 1
ATOM 1295 O O . LEU A 1 179 ? 19.701 14.12 15.829 1 98.26 179 LEU A O 1
ATOM 1299 N N . ALA A 1 180 ? 19.806 16.255 15.158 1 96.11 180 ALA A N 1
ATOM 1300 C CA . ALA A 1 180 ? 19.476 16.78 16.481 1 96.11 180 ALA A CA 1
ATOM 1301 C C . ALA A 1 180 ? 18.064 16.378 16.894 1 96.11 180 ALA A C 1
ATOM 1303 O O . ALA A 1 180 ? 17.778 16.224 18.084 1 96.11 180 ALA A O 1
ATOM 1304 N N . ALA A 1 181 ? 17.247 16.16 15.916 1 95.29 181 ALA A N 1
ATOM 1305 C CA . ALA A 1 181 ? 15.871 15.752 16.184 1 95.29 181 ALA A CA 1
ATOM 1306 C C . ALA A 1 181 ? 15.795 14.264 16.518 1 95.29 181 ALA A C 1
ATOM 1308 O O . ALA A 1 181 ? 14.756 13.775 16.967 1 95.29 181 ALA A O 1
ATOM 1309 N N . GLY A 1 182 ? 16.878 13.484 16.24 1 96.91 182 GLY A N 1
ATOM 1310 C CA . GLY A 1 182 ? 16.9 12.091 16.655 1 96.91 182 GLY A CA 1
ATOM 1311 C C . GLY A 1 182 ? 17.194 11.134 15.515 1 96.91 182 GLY A C 1
ATOM 1312 O O . GLY A 1 182 ? 17.222 9.917 15.711 1 96.91 182 GLY A O 1
ATOM 1313 N N . ALA A 1 183 ? 17.435 11.624 14.333 1 98.57 183 ALA A N 1
ATOM 1314 C CA . ALA A 1 183 ? 17.792 10.75 13.218 1 98.57 183 ALA A CA 1
ATOM 1315 C C . ALA A 1 183 ? 19.126 10.054 13.471 1 98.57 183 ALA A C 1
ATOM 1317 O O . ALA A 1 183 ? 20.052 10.655 14.02 1 98.57 183 ALA A O 1
ATOM 1318 N N . HIS A 1 184 ? 19.228 8.91 13.058 1 98.62 184 HIS A N 1
ATOM 1319 C CA . HIS A 1 184 ? 20.46 8.148 13.222 1 98.62 184 HIS A CA 1
ATOM 1320 C C . HIS A 1 184 ? 21.467 8.487 12.128 1 98.62 184 HIS A C 1
ATOM 1322 O O . HIS A 1 184 ? 22.678 8.444 12.358 1 98.62 184 HIS A O 1
ATOM 1328 N N . HIS A 1 185 ? 20.952 8.738 10.936 1 98.7 185 HIS A N 1
ATOM 1329 C CA . HIS A 1 185 ? 21.75 9.14 9.784 1 98.7 185 HIS A CA 1
ATOM 1330 C C . HIS A 1 185 ? 21.074 10.268 9.011 1 98.7 185 HIS A C 1
ATOM 1332 O O . HIS A 1 185 ? 19.855 10.435 9.09 1 98.7 185 HIS A O 1
ATOM 1338 N N . ALA A 1 186 ? 21.883 11.054 8.323 1 98.72 186 ALA A N 1
ATOM 1339 C CA . ALA A 1 186 ? 21.371 12.106 7.449 1 98.72 186 ALA A CA 1
ATOM 1340 C C . ALA A 1 186 ? 22.08 12.09 6.098 1 98.72 186 ALA A C 1
ATOM 1342 O O . ALA A 1 186 ? 23.302 11.942 6.033 1 98.72 186 ALA A O 1
ATOM 1343 N N . LEU A 1 187 ? 21.32 12.139 5.069 1 98.84 187 LEU A N 1
ATOM 1344 C CA . LEU A 1 187 ? 21.829 12.076 3.704 1 98.84 187 LEU A CA 1
ATOM 1345 C C . LEU A 1 187 ? 21.352 13.274 2.89 1 98.84 187 LEU A C 1
ATOM 1347 O O . LEU A 1 187 ? 20.303 13.852 3.184 1 98.84 187 LEU A O 1
ATOM 1351 N N . PRO A 1 188 ? 22.128 13.678 1.849 1 98.48 188 PRO A N 1
ATOM 1352 C CA . PRO A 1 188 ? 21.61 14.63 0.864 1 98.48 188 PRO A CA 1
ATOM 1353 C C . PRO A 1 188 ? 20.621 13.992 -0.11 1 98.48 188 PRO A C 1
ATOM 1355 O O . PRO A 1 188 ? 20.496 12.766 -0.153 1 98.48 188 PRO A O 1
ATOM 1358 N N . TYR A 1 189 ? 19.942 14.824 -0.848 1 97.98 189 TYR A N 1
ATOM 1359 C CA . TYR A 1 189 ? 18.956 14.327 -1.801 1 97.98 189 TYR A CA 1
ATOM 1360 C C . TYR A 1 189 ? 19.629 13.548 -2.925 1 97.98 189 TYR A C 1
ATOM 1362 O O . TYR A 1 189 ? 19.083 12.557 -3.415 1 97.98 189 TYR A O 1
ATOM 1370 N N . LYS A 1 190 ? 20.709 14.016 -3.289 1 97.18 190 LYS A N 1
ATOM 1371 C CA . LYS A 1 190 ? 21.392 13.357 -4.399 1 97.18 190 LYS A CA 1
ATOM 1372 C C . LYS A 1 190 ? 21.736 11.911 -4.053 1 97.18 190 LYS A C 1
ATOM 1374 O O . LYS A 1 190 ? 22.509 11.656 -3.127 1 97.18 190 LYS A O 1
ATOM 1379 N N . ASP A 1 191 ? 21.152 10.917 -4.738 1 97.3 191 ASP A N 1
ATOM 1380 C CA . ASP A 1 191 ? 21.434 9.487 -4.657 1 97.3 191 ASP A CA 1
ATOM 1381 C C . ASP A 1 191 ? 21.204 8.96 -3.243 1 97.3 191 ASP A C 1
ATOM 1383 O O . ASP A 1 191 ? 21.98 8.141 -2.746 1 97.3 191 ASP A O 1
ATOM 1387 N N . PHE A 1 192 ? 20.22 9.446 -2.536 1 98.73 192 PHE A N 1
ATOM 1388 C CA . PHE A 1 192 ? 20.021 9.008 -1.16 1 98.73 192 PHE A CA 1
ATOM 1389 C C . PHE A 1 192 ? 19.643 7.533 -1.111 1 98.73 192 PHE A C 1
ATOM 1391 O O . PHE A 1 192 ? 19.834 6.871 -0.088 1 98.73 192 PHE A O 1
ATOM 1398 N N . SER A 1 193 ? 19.099 6.963 -2.202 1 98.82 193 SER A N 1
ATOM 1399 C CA . SER A 1 193 ? 18.764 5.543 -2.218 1 98.82 193 SER A CA 1
ATOM 1400 C C . SER A 1 193 ? 20.012 4.679 -2.07 1 98.82 193 SER A C 1
ATOM 1402 O O . SER A 1 193 ? 19.988 3.658 -1.38 1 98.82 193 SER A O 1
ATOM 1404 N N . ALA A 1 194 ? 21.083 5.013 -2.743 1 98.59 194 ALA A N 1
ATOM 1405 C CA . ALA A 1 194 ? 22.346 4.292 -2.599 1 98.59 194 ALA A CA 1
ATOM 1406 C C . ALA A 1 194 ? 22.851 4.354 -1.16 1 98.59 194 ALA A C 1
ATOM 1408 O O . ALA A 1 194 ? 23.336 3.355 -0.623 1 98.59 194 ALA A O 1
ATOM 1409 N N . GLY A 1 195 ? 22.769 5.581 -0.543 1 98.73 195 GLY A N 1
ATOM 1410 C CA . GLY A 1 195 ? 23.148 5.729 0.853 1 98.73 195 GLY A CA 1
ATOM 1411 C C . GLY A 1 195 ? 22.34 4.849 1.788 1 98.73 195 GLY A C 1
ATOM 1412 O O . GLY A 1 195 ? 22.892 4.234 2.703 1 98.73 195 GLY A O 1
ATOM 1413 N N . VAL A 1 196 ? 21.058 4.76 1.566 1 98.86 196 VAL A N 1
ATOM 1414 C CA . VAL A 1 196 ? 20.18 3.928 2.381 1 98.86 196 VAL A CA 1
ATOM 1415 C C . VAL A 1 196 ? 20.581 2.461 2.241 1 98.86 196 VAL A C 1
ATOM 1417 O O . VAL A 1 196 ? 20.663 1.736 3.235 1 98.86 196 VAL A O 1
ATOM 1420 N N . ARG A 1 197 ? 20.772 1.989 1.048 1 98.56 197 ARG A N 1
ATOM 1421 C CA . ARG A 1 197 ? 21.161 0.603 0.806 1 98.56 197 ARG A CA 1
ATOM 1422 C C . ARG A 1 197 ? 22.489 0.281 1.482 1 98.56 197 ARG A C 1
ATOM 1424 O O . ARG A 1 197 ? 22.665 -0.809 2.03 1 98.56 197 ARG A O 1
ATOM 1431 N N . GLU A 1 198 ? 23.403 1.228 1.412 1 98.38 198 GLU A N 1
ATOM 1432 C CA . GLU A 1 198 ? 24.681 1.04 2.093 1 98.38 198 GLU A CA 1
ATOM 1433 C C . GLU A 1 198 ? 24.487 0.886 3.598 1 98.38 198 GLU A C 1
ATOM 1435 O O . GLU A 1 198 ? 25.05 -0.024 4.212 1 98.38 198 GLU A O 1
ATOM 1440 N N . LEU A 1 199 ? 23.671 1.72 4.151 1 98.41 199 LEU A N 1
ATOM 1441 C CA . LEU A 1 199 ? 23.443 1.741 5.592 1 98.41 199 LEU A CA 1
ATOM 1442 C C . LEU A 1 199 ? 22.727 0.474 6.047 1 98.41 199 LEU A C 1
ATOM 1444 O O . LEU A 1 199 ? 22.748 0.136 7.233 1 9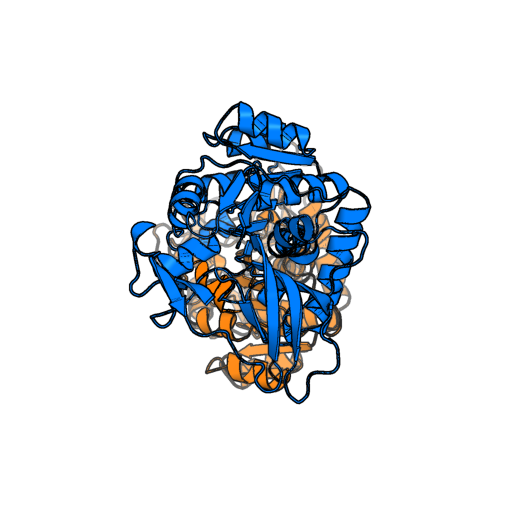8.41 199 LEU A O 1
ATOM 1448 N N . THR A 1 200 ? 22.069 -0.222 5.091 1 98.28 200 THR A N 1
ATOM 1449 C CA . THR A 1 200 ? 21.235 -1.361 5.46 1 98.28 200 THR A CA 1
ATOM 1450 C C . THR A 1 200 ? 21.824 -2.66 4.919 1 98.28 200 THR A C 1
ATOM 1452 O O . THR A 1 200 ? 21.128 -3.674 4.829 1 98.28 200 THR A O 1
ATOM 1455 N N . GLY A 1 201 ? 23.043 -2.61 4.482 1 97.6 201 GLY A N 1
ATOM 1456 C CA . GLY A 1 201 ? 23.674 -3.805 3.945 1 97.6 201 GLY A CA 1
ATOM 1457 C C . GLY A 1 201 ? 23.033 -4.292 2.659 1 97.6 201 GLY A C 1
ATOM 1458 O O . GLY A 1 201 ? 22.956 -5.498 2.415 1 97.6 201 GLY A O 1
ATOM 1459 N N . GLY A 1 202 ? 22.401 -3.346 1.985 1 97.84 202 GLY A N 1
ATOM 1460 C CA . GLY A 1 202 ? 21.819 -3.658 0.689 1 97.84 202 GLY A CA 1
ATOM 1461 C C . GLY A 1 202 ? 20.335 -3.967 0.76 1 97.84 202 GLY A C 1
ATOM 1462 O O . GLY A 1 202 ? 19.67 -4.084 -0.271 1 97.84 202 GLY A O 1
ATOM 1463 N N . GLU A 1 203 ? 19.707 -4.055 1.831 1 97.57 203 GLU A N 1
ATOM 1464 C CA . GLU A 1 203 ? 18.331 -4.511 2.004 1 97.57 203 GLU A CA 1
ATOM 1465 C C . GLU A 1 203 ? 17.335 -3.418 1.627 1 97.57 203 GLU A C 1
ATOM 1467 O O . GLU A 1 203 ? 16.283 -3.701 1.05 1 97.57 203 GLU A O 1
ATOM 1472 N N . GLY A 1 204 ? 17.643 -2.132 2.022 1 98.66 204 GLY A N 1
ATOM 1473 C CA . GLY A 1 204 ? 16.723 -1.024 1.82 1 98.66 204 GLY A CA 1
ATOM 1474 C C . GLY A 1 204 ? 15.847 -0.748 3.027 1 98.66 204 GLY A C 1
ATOM 1475 O O . GLY A 1 204 ? 15.955 -1.43 4.048 1 98.66 204 GLY A O 1
ATOM 1476 N N . ALA A 1 205 ? 15.047 0.198 2.907 1 98.92 205 ALA A N 1
ATOM 1477 C CA . ALA A 1 205 ? 14.25 0.686 4.03 1 98.92 205 ALA A CA 1
ATOM 1478 C C . ALA A 1 205 ? 12.897 -0.017 4.09 1 98.92 205 ALA A C 1
ATOM 1480 O O . ALA A 1 205 ? 12.352 -0.415 3.057 1 98.92 205 ALA A O 1
ATOM 1481 N N . HIS A 1 206 ? 12.348 -0.11 5.295 1 98.89 206 HIS A N 1
ATOM 1482 C CA . HIS A 1 206 ? 11.014 -0.661 5.506 1 98.89 206 HIS A CA 1
ATOM 1483 C C . HIS A 1 206 ? 9.937 0.296 5.004 1 98.89 206 HIS A C 1
ATOM 1485 O O . HIS A 1 206 ? 8.907 -0.14 4.486 1 98.89 206 HIS A O 1
ATOM 1491 N N . ALA A 1 207 ? 10.201 1.599 5.126 1 98.93 207 ALA A N 1
ATOM 1492 C CA . ALA A 1 207 ? 9.261 2.623 4.68 1 98.93 207 ALA A CA 1
ATOM 1493 C C . ALA A 1 207 ? 9.992 3.903 4.283 1 98.93 207 ALA A C 1
ATOM 1495 O O . ALA A 1 207 ? 11.022 4.245 4.87 1 98.93 207 ALA A O 1
ATOM 1496 N N . VAL A 1 208 ? 9.497 4.547 3.307 1 98.96 208 VAL A N 1
ATOM 1497 C CA . VAL A 1 208 ? 9.906 5.893 2.921 1 98.96 208 VAL A CA 1
ATOM 1498 C C . VAL A 1 208 ? 8.714 6.843 3.014 1 98.96 208 VAL A C 1
ATOM 1500 O O . VAL A 1 208 ? 7.654 6.576 2.441 1 98.96 208 VAL A O 1
ATOM 1503 N N . TYR A 1 209 ? 8.844 7.872 3.799 1 98.92 209 TYR A N 1
ATOM 1504 C CA . TYR A 1 209 ? 7.876 8.961 3.86 1 98.92 209 TYR A CA 1
ATOM 1505 C C . TYR A 1 209 ? 8.284 10.106 2.941 1 98.92 209 TYR A C 1
ATOM 1507 O O . TYR A 1 209 ? 9.172 10.894 3.278 1 98.92 209 TYR A O 1
ATOM 1515 N N . ASP A 1 210 ? 7.619 10.199 1.818 1 98.74 210 ASP A N 1
ATOM 1516 C CA . ASP A 1 210 ? 8.005 11.132 0.764 1 98.74 210 ASP A CA 1
ATOM 1517 C C . ASP A 1 210 ? 7.039 12.313 0.696 1 98.74 210 ASP A C 1
ATOM 1519 O O . ASP A 1 210 ? 5.944 12.195 0.142 1 98.74 210 ASP A O 1
ATOM 1523 N N . SER A 1 211 ? 7.45 13.417 1.173 1 97.4 211 SER A N 1
ATOM 1524 C CA . SER A 1 211 ? 6.637 14.628 1.136 1 97.4 211 SER A CA 1
ATOM 1525 C C . SER A 1 211 ? 7.056 15.54 -0.012 1 97.4 211 SER A C 1
ATOM 1527 O O . SER A 1 211 ? 6.55 16.657 -0.141 1 97.4 211 SER A O 1
ATOM 1529 N N . VAL A 1 212 ? 7.986 15.094 -0.821 1 96.61 212 VAL A N 1
ATOM 1530 C CA . VAL A 1 212 ? 8.576 15.919 -1.87 1 96.61 212 VAL A CA 1
ATOM 1531 C C . VAL A 1 212 ? 7.906 15.612 -3.207 1 96.61 212 VAL A C 1
ATOM 1533 O O . VAL A 1 212 ? 7.556 16.526 -3.958 1 96.61 212 VAL A O 1
ATOM 1536 N N . GLY A 1 213 ? 7.698 14.314 -3.511 1 95.45 213 GLY A N 1
ATOM 1537 C CA . GLY A 1 213 ? 6.904 13.934 -4.668 1 95.45 213 GLY A CA 1
ATOM 1538 C C . GLY A 1 213 ? 7.726 13.789 -5.934 1 95.45 213 GLY A C 1
ATOM 1539 O O . GLY A 1 213 ? 8.678 13.007 -5.977 1 95.45 213 GLY A O 1
ATOM 1540 N N . ALA A 1 214 ? 7.493 14.66 -6.972 1 96.03 214 ALA A N 1
ATOM 1541 C CA . ALA A 1 214 ? 7.983 14.528 -8.342 1 96.03 214 ALA A CA 1
ATOM 1542 C C . ALA A 1 214 ? 9.499 14.352 -8.367 1 96.03 214 ALA A C 1
ATOM 1544 O O . ALA A 1 214 ? 10.017 13.473 -9.06 1 96.03 214 ALA A O 1
ATOM 1545 N N . ALA A 1 215 ? 10.232 15.111 -7.616 1 97.29 215 ALA A N 1
ATOM 1546 C CA . ALA A 1 215 ? 11.69 15.162 -7.696 1 97.29 215 ALA A CA 1
ATOM 1547 C C . ALA A 1 215 ? 12.319 13.95 -7.014 1 97.29 215 ALA A C 1
ATOM 1549 O O . ALA A 1 215 ? 13.502 13.664 -7.212 1 97.29 215 ALA A O 1
ATOM 1550 N N . THR A 1 216 ? 11.563 13.193 -6.245 1 98.3 216 THR A N 1
ATOM 1551 C CA . THR A 1 216 ? 12.209 12.199 -5.396 1 98.3 216 THR A CA 1
ATOM 1552 C C . THR A 1 216 ? 11.564 10.828 -5.58 1 98.3 216 THR A C 1
ATOM 1554 O O . THR A 1 216 ? 12.089 9.82 -5.104 1 98.3 216 THR A O 1
ATOM 1557 N N . PHE A 1 217 ? 10.525 10.712 -6.276 1 98.52 217 PHE A N 1
ATOM 1558 C CA . PHE A 1 217 ? 9.708 9.506 -6.339 1 98.52 217 PHE A CA 1
ATOM 1559 C C . PHE A 1 217 ? 10.557 8.296 -6.71 1 98.52 217 PHE A C 1
ATOM 1561 O O . PHE A 1 217 ? 10.533 7.277 -6.016 1 98.52 217 PHE A O 1
ATOM 1568 N N . GLU A 1 218 ? 11.298 8.384 -7.76 1 98.03 218 GLU A N 1
ATOM 1569 C CA . GLU A 1 218 ? 12.108 7.268 -8.239 1 98.03 218 GLU A CA 1
ATOM 1570 C C . GLU A 1 218 ? 13.136 6.844 -7.194 1 98.03 218 GLU A C 1
ATOM 1572 O O . GLU A 1 218 ? 13.324 5.65 -6.948 1 98.03 218 GLU A O 1
ATOM 1577 N N . GLU A 1 219 ? 13.813 7.826 -6.595 1 98.61 219 GLU A N 1
ATOM 1578 C CA . GLU A 1 219 ? 14.788 7.527 -5.551 1 98.61 219 GLU A CA 1
ATOM 1579 C C . GLU A 1 219 ? 14.12 6.879 -4.341 1 98.61 219 GLU A C 1
ATOM 1581 O O . GLU A 1 219 ? 14.703 6.005 -3.698 1 98.61 219 GLU A O 1
ATOM 1586 N N . SER A 1 220 ? 12.945 7.333 -4.012 1 98.89 220 SER A N 1
ATOM 1587 C CA . SER A 1 220 ? 12.194 6.754 -2.903 1 98.89 220 SER A CA 1
ATOM 1588 C C . SER A 1 220 ? 11.897 5.279 -3.146 1 98.89 220 SER A C 1
ATOM 1590 O O . SER A 1 220 ? 12.034 4.455 -2.24 1 98.89 220 SER A O 1
ATOM 1592 N N . ILE A 1 221 ? 11.55 4.946 -4.346 1 98.8 221 ILE A N 1
ATOM 1593 C CA . ILE A 1 221 ? 11.277 3.566 -4.734 1 98.8 221 ILE A CA 1
ATOM 1594 C C . ILE A 1 221 ? 12.549 2.731 -4.598 1 98.8 221 ILE A C 1
ATOM 1596 O O . ILE A 1 221 ? 12.531 1.657 -3.993 1 98.8 221 ILE A O 1
ATOM 1600 N N . ARG A 1 222 ? 13.635 3.221 -5.076 1 98.67 222 ARG A N 1
ATOM 1601 C CA . ARG A 1 222 ? 14.899 2.491 -5.101 1 98.67 222 ARG A CA 1
ATOM 1602 C C . ARG A 1 222 ? 15.439 2.284 -3.69 1 98.67 222 ARG A C 1
ATOM 1604 O O . ARG A 1 222 ? 16.259 1.394 -3.458 1 98.67 222 ARG A O 1
ATOM 1611 N N . ALA A 1 223 ? 14.963 3.082 -2.737 1 98.91 223 ALA A N 1
ATOM 1612 C CA . ALA A 1 223 ? 15.473 3.031 -1.369 1 98.91 223 ALA A CA 1
ATOM 1613 C C . ALA A 1 223 ? 14.767 1.945 -0.562 1 98.91 223 ALA A C 1
ATOM 1615 O O . ALA A 1 223 ? 15.2 1.603 0.541 1 98.91 223 ALA A O 1
ATOM 1616 N N . LEU A 1 224 ? 13.746 1.395 -1.087 1 98.91 224 LEU A N 1
ATOM 1617 C CA . LEU A 1 224 ? 12.9 0.482 -0.326 1 98.91 224 LEU A CA 1
ATOM 1618 C C . LEU A 1 224 ? 13.443 -0.941 -0.389 1 98.91 224 LEU A C 1
ATOM 1620 O O . LEU A 1 224 ? 14.026 -1.344 -1.398 1 98.91 224 LEU A O 1
ATOM 1624 N N . ARG A 1 225 ? 13.231 -1.645 0.678 1 98.67 225 ARG A N 1
ATOM 1625 C CA . ARG A 1 225 ? 13.435 -3.09 0.663 1 98.67 225 ARG A CA 1
ATOM 1626 C C . ARG A 1 225 ? 12.277 -3.799 -0.031 1 98.67 225 ARG A C 1
ATOM 1628 O O . ARG A 1 225 ? 11.233 -3.194 -0.281 1 98.67 225 ARG A O 1
ATOM 1635 N N . ARG A 1 226 ? 12.458 -5.085 -0.264 1 97.92 226 ARG A N 1
ATOM 1636 C CA . ARG A 1 226 ? 11.342 -5.908 -0.717 1 97.92 226 ARG A CA 1
ATOM 1637 C C . ARG A 1 226 ? 10.147 -5.776 0.221 1 97.92 226 ARG A C 1
ATOM 1639 O O . ARG A 1 226 ? 10.303 -5.812 1.443 1 97.92 226 ARG A O 1
ATOM 1646 N N . ARG A 1 227 ? 8.959 -5.525 -0.412 1 98.43 227 ARG A N 1
ATOM 1647 C CA . ARG A 1 227 ? 7.689 -5.412 0.298 1 98.43 227 ARG A CA 1
ATOM 1648 C C . ARG A 1 227 ? 7.671 -4.182 1.198 1 98.43 227 ARG A C 1
ATOM 1650 O O . ARG A 1 227 ? 6.961 -4.153 2.205 1 98.43 227 ARG A O 1
ATOM 1657 N N . GLY A 1 228 ? 8.54 -3.216 0.902 1 98.76 228 GLY A N 1
ATOM 1658 C CA . GLY A 1 228 ? 8.533 -1.957 1.63 1 98.76 228 GLY A CA 1
ATOM 1659 C C . GLY A 1 228 ? 7.359 -1.066 1.271 1 98.76 228 GLY A C 1
ATOM 1660 O O . GLY A 1 228 ? 6.668 -1.31 0.28 1 98.76 228 GLY A O 1
ATOM 1661 N N . THR A 1 229 ? 7.139 0.021 2.064 1 98.89 229 THR A N 1
ATOM 1662 C CA . THR A 1 229 ? 6.01 0.926 1.878 1 98.89 229 THR A CA 1
ATOM 1663 C C . THR A 1 229 ? 6.493 2.324 1.506 1 98.89 229 THR A C 1
ATOM 1665 O O . THR A 1 229 ? 7.335 2.901 2.198 1 98.89 229 THR A O 1
ATOM 1668 N N . LEU A 1 230 ? 6.019 2.797 0.403 1 98.93 230 LEU A N 1
ATOM 1669 C CA . LEU A 1 230 ? 6.178 4.208 0.068 1 98.93 230 LEU A CA 1
ATOM 1670 C C . LEU A 1 230 ? 4.926 4.998 0.434 1 98.93 230 LEU A C 1
ATOM 1672 O O . LEU A 1 230 ? 3.857 4.776 -0.14 1 98.93 230 LEU A O 1
ATOM 1676 N N . ALA A 1 231 ? 5 5.849 1.371 1 98.89 231 ALA A N 1
ATOM 1677 C CA . ALA A 1 231 ? 3.931 6.779 1.725 1 98.89 231 ALA A CA 1
ATOM 1678 C C . ALA A 1 231 ? 4.178 8.156 1.116 1 98.89 231 ALA A C 1
ATOM 1680 O O . ALA A 1 231 ? 5.038 8.904 1.587 1 98.89 231 ALA A O 1
ATOM 1681 N N . VAL A 1 232 ? 3.469 8.486 0.097 1 98.62 232 VAL A N 1
ATOM 1682 C CA . VAL A 1 232 ? 3.526 9.821 -0.491 1 98.62 232 VAL A CA 1
ATOM 1683 C C . VAL A 1 232 ? 2.681 10.786 0.337 1 98.62 232 VAL A C 1
ATOM 1685 O O . VAL A 1 232 ? 1.457 10.833 0.19 1 98.62 232 VAL A O 1
ATOM 1688 N N . CYS A 1 233 ? 3.317 11.575 1.136 1 97.87 233 CYS A N 1
ATOM 1689 C CA . CYS A 1 233 ? 2.57 12.358 2.114 1 97.87 233 CYS A CA 1
ATOM 1690 C C . CYS A 1 233 ? 2.636 13.845 1.787 1 97.87 233 CYS A C 1
ATOM 1692 O O . CYS A 1 233 ? 2.214 14.681 2.588 1 97.87 233 CYS A O 1
ATOM 1694 N N . GLY A 1 234 ? 3.217 14.181 0.654 1 95.26 234 GLY A N 1
ATOM 1695 C CA . GLY A 1 234 ? 3.284 15.538 0.134 1 95.26 234 GLY A CA 1
ATOM 1696 C C . GLY A 1 234 ? 3.798 15.605 -1.292 1 95.26 234 GLY A C 1
ATOM 1697 O O . GLY A 1 234 ? 4.296 14.611 -1.825 1 95.26 234 GLY A O 1
ATOM 1698 N N . LEU A 1 235 ? 3.723 16.828 -1.915 1 94.49 235 LEU A N 1
ATOM 1699 C CA . LEU A 1 235 ? 4.092 17.053 -3.308 1 94.49 235 LEU A CA 1
ATOM 1700 C C . LEU A 1 235 ? 4.795 18.396 -3.475 1 94.49 235 LEU A C 1
ATOM 1702 O O . LEU A 1 235 ? 4.5 19.144 -4.409 1 94.49 235 LEU A O 1
ATOM 1706 N N . SER A 1 236 ? 5.664 18.677 -2.554 1 92.75 236 SER A N 1
ATOM 1707 C CA . SER A 1 236 ? 6.24 20.017 -2.496 1 92.75 236 SER A CA 1
ATOM 1708 C C . SER A 1 236 ? 7.036 20.332 -3.758 1 92.75 236 SER A C 1
ATOM 1710 O O . SER A 1 236 ? 7.264 21.5 -4.08 1 92.75 236 SER A O 1
ATOM 1712 N N . SER A 1 237 ? 7.472 19.315 -4.495 1 93.79 237 SER A N 1
ATOM 1713 C CA . SER A 1 237 ? 8.197 19.566 -5.736 1 93.79 237 SER A CA 1
ATOM 1714 C C . SER A 1 237 ? 7.288 19.399 -6.95 1 93.79 237 SER A C 1
ATOM 1716 O O . SER A 1 237 ? 7.757 19.419 -8.09 1 93.79 237 SER A O 1
ATOM 1718 N N . GLY A 1 238 ? 6.007 19.149 -6.649 1 91.96 238 GLY A N 1
ATOM 1719 C CA . GLY A 1 238 ? 5.056 18.967 -7.734 1 91.96 238 GLY A CA 1
ATOM 1720 C C . GLY A 1 238 ? 4.476 17.566 -7.789 1 91.96 238 GLY A C 1
ATOM 1721 O O . GLY A 1 238 ? 4.932 16.671 -7.075 1 91.96 238 GLY A O 1
ATOM 1722 N N . PRO A 1 239 ? 3.509 17.375 -8.604 1 93.19 239 PRO A N 1
ATOM 1723 C CA . PRO A 1 239 ? 2.825 16.084 -8.707 1 93.19 239 PRO A CA 1
ATOM 1724 C C . PRO A 1 239 ? 3.707 14.996 -9.315 1 93.19 239 PRO A C 1
ATOM 1726 O O . PRO A 1 239 ? 4.588 15.292 -10.127 1 93.19 239 PRO A O 1
ATOM 1729 N N . ILE A 1 240 ? 3.455 13.794 -8.945 1 96.21 240 ILE A N 1
ATOM 1730 C CA . ILE A 1 240 ? 4.133 12.619 -9.481 1 96.21 240 ILE A CA 1
ATOM 1731 C C . ILE A 1 240 ? 3.483 12.205 -10.799 1 96.21 240 ILE A C 1
ATOM 1733 O O . ILE A 1 240 ? 2.256 12.193 -10.917 1 96.21 240 ILE A O 1
ATOM 1737 N N . THR A 1 241 ? 4.304 11.902 -11.787 1 96.28 241 THR A N 1
ATOM 1738 C CA . THR A 1 241 ? 3.765 11.335 -13.018 1 96.28 241 THR A CA 1
ATOM 1739 C C . THR A 1 241 ? 3.046 10.018 -12.737 1 96.28 241 THR A C 1
ATOM 1741 O O . THR A 1 241 ? 3.432 9.275 -11.832 1 96.28 241 THR A O 1
ATOM 1744 N N . PRO A 1 242 ? 2.036 9.787 -13.506 1 97.6 242 PRO A N 1
ATOM 1745 C CA . PRO A 1 242 ? 1.315 8.533 -13.273 1 97.6 242 PRO A CA 1
ATOM 1746 C C . PRO A 1 242 ? 2.239 7.319 -13.23 1 97.6 242 PRO A C 1
ATOM 1748 O O . PRO A 1 242 ? 3.192 7.237 -14.009 1 97.6 242 PRO A O 1
ATOM 1751 N N . VAL A 1 243 ? 1.932 6.395 -12.45 1 97.87 243 VAL A N 1
ATOM 1752 C CA . VAL A 1 243 ? 2.831 5.298 -12.108 1 97.87 243 VAL A CA 1
ATOM 1753 C C . VAL A 1 243 ? 2.381 4.022 -12.816 1 97.87 243 VAL A C 1
ATOM 1755 O O . VAL A 1 243 ? 1.199 3.671 -12.786 1 97.87 243 VAL A O 1
ATOM 1758 N N . ASP A 1 244 ? 3.308 3.421 -13.462 1 97.23 244 ASP A N 1
ATOM 1759 C CA . ASP A 1 244 ? 3.078 2.067 -13.955 1 97.23 244 ASP A CA 1
ATOM 1760 C C . ASP A 1 244 ? 3.026 1.065 -12.805 1 97.23 244 ASP A C 1
ATOM 1762 O O . ASP A 1 244 ? 4.022 0.858 -12.109 1 97.23 244 ASP A O 1
ATOM 1766 N N . VAL A 1 245 ? 1.948 0.399 -12.659 1 97.22 245 VAL A N 1
ATOM 1767 C CA . VAL A 1 245 ? 1.726 -0.511 -11.541 1 97.22 245 VAL A CA 1
ATOM 1768 C C . VAL A 1 245 ? 2.78 -1.616 -11.556 1 97.22 245 VAL A C 1
ATOM 1770 O O . VAL A 1 245 ? 3.147 -2.147 -10.506 1 97.22 245 VAL A O 1
ATOM 1773 N N . GLU A 1 246 ? 3.348 -1.948 -12.699 1 95.75 246 GLU A N 1
ATOM 1774 C CA . GLU A 1 246 ? 4.378 -2.974 -12.828 1 95.75 246 GLU A CA 1
ATOM 1775 C C . GLU A 1 246 ? 5.648 -2.58 -12.079 1 95.75 246 GLU A C 1
ATOM 1777 O O . GLU A 1 246 ? 6.428 -3.443 -11.672 1 95.75 246 GLU A O 1
ATOM 1782 N N . LEU A 1 247 ? 5.819 -1.324 -11.906 1 97.62 247 LEU A N 1
ATOM 1783 C CA . LEU A 1 247 ? 6.963 -0.832 -11.146 1 97.62 247 LEU A CA 1
ATOM 1784 C C . LEU A 1 247 ? 6.962 -1.402 -9.731 1 97.62 247 LEU A C 1
ATOM 1786 O O . LEU A 1 247 ? 8.019 -1.732 -9.19 1 97.62 247 LEU A O 1
ATOM 1790 N N . LEU A 1 248 ? 5.786 -1.569 -9.137 1 98.39 248 LEU A N 1
ATOM 1791 C CA . LEU A 1 248 ? 5.683 -2.074 -7.772 1 98.39 248 LEU A CA 1
ATOM 1792 C C . LEU A 1 248 ? 6.147 -3.525 -7.693 1 98.39 248 LEU A C 1
ATOM 1794 O O . LEU A 1 248 ? 6.745 -3.936 -6.697 1 98.39 248 LEU A O 1
ATOM 1798 N N . ARG A 1 249 ? 5.87 -4.263 -8.728 1 96.86 249 ARG A N 1
ATOM 1799 C CA . ARG A 1 249 ? 6.315 -5.651 -8.799 1 96.86 249 ARG A CA 1
ATOM 1800 C C . ARG A 1 249 ? 7.826 -5.733 -8.992 1 96.86 249 ARG A C 1
ATOM 1802 O O . ARG A 1 249 ? 8.517 -6.42 -8.237 1 96.86 249 ARG A O 1
ATOM 1809 N N . THR A 1 250 ? 8.367 -5.035 -9.998 1 96.58 250 THR A N 1
ATOM 1810 C CA . THR A 1 250 ? 9.764 -5.155 -10.4 1 96.58 250 THR A CA 1
ATOM 1811 C C . THR A 1 250 ? 10.683 -4.537 -9.351 1 96.58 250 THR A C 1
ATOM 1813 O O . THR A 1 250 ? 11.861 -4.89 -9.265 1 96.58 250 THR A O 1
ATOM 1816 N N . ALA A 1 251 ? 10.087 -3.626 -8.529 1 98.11 251 ALA A N 1
ATOM 1817 C CA . ALA A 1 251 ? 10.891 -2.971 -7.501 1 98.11 251 ALA A CA 1
ATOM 1818 C C . ALA A 1 251 ? 10.815 -3.729 -6.178 1 98.11 251 ALA A C 1
ATOM 1820 O O . ALA A 1 251 ? 11.38 -3.293 -5.172 1 98.11 251 ALA A O 1
ATOM 1821 N N . GLY A 1 252 ? 10.177 -4.852 -6.161 1 98.22 252 GLY A N 1
ATOM 1822 C CA . GLY A 1 252 ? 10.254 -5.669 -4.96 1 98.22 252 GLY A CA 1
ATOM 1823 C C . GLY A 1 252 ? 8.913 -5.845 -4.272 1 98.22 252 GLY A C 1
ATOM 1824 O O . GLY A 1 252 ? 8.845 -5.912 -3.043 1 98.22 252 GLY A O 1
ATOM 1825 N N . SER A 1 253 ? 7.78 -5.839 -5.067 1 98.7 253 SER A N 1
ATOM 1826 C CA . SER A 1 253 ? 6.444 -5.999 -4.503 1 98.7 253 SER A CA 1
ATOM 1827 C C . SER A 1 253 ? 6.144 -4.913 -3.476 1 98.7 253 SER A C 1
ATOM 1829 O O . SER A 1 253 ? 5.727 -5.21 -2.354 1 98.7 253 SER A O 1
ATOM 1831 N N . LEU A 1 254 ? 6.3 -3.716 -3.838 1 98.86 254 LEU A N 1
ATOM 1832 C CA . LEU A 1 254 ? 6.194 -2.576 -2.933 1 98.86 254 LEU A CA 1
ATOM 1833 C C . LEU A 1 254 ? 4.733 -2.22 -2.677 1 98.86 254 LEU A C 1
ATOM 1835 O O . LEU A 1 254 ? 3.855 -2.578 -3.464 1 98.86 254 LEU A O 1
ATOM 1839 N N . TYR A 1 255 ? 4.473 -1.542 -1.581 1 98.87 255 TYR A N 1
ATOM 1840 C CA . TYR A 1 255 ? 3.195 -0.904 -1.283 1 98.87 255 TYR A CA 1
ATOM 1841 C C . TYR A 1 255 ? 3.273 0.602 -1.505 1 98.87 255 TYR A C 1
ATOM 1843 O O . TYR A 1 255 ? 4.202 1.259 -1.03 1 98.87 255 TYR A O 1
ATOM 1851 N N . LEU A 1 256 ? 2.354 1.086 -2.251 1 98.9 256 LEU A N 1
ATOM 1852 C CA . LEU A 1 256 ? 2.248 2.517 -2.51 1 98.9 256 LEU A CA 1
ATOM 1853 C C . LEU A 1 256 ? 0.967 3.085 -1.909 1 98.9 256 LEU A C 1
ATOM 1855 O O . LEU A 1 256 ? -0.111 2.512 -2.079 1 98.9 256 LEU A O 1
ATOM 1859 N N . THR A 1 257 ? 1.066 4.187 -1.16 1 98.85 257 THR A N 1
ATOM 1860 C CA . THR A 1 257 ? -0.123 4.847 -0.632 1 98.85 257 THR A CA 1
ATOM 1861 C C . THR A 1 257 ? 0.058 6.362 -0.624 1 98.85 257 THR A C 1
ATOM 1863 O O . THR A 1 257 ? 1.183 6.859 -0.707 1 98.85 257 THR A O 1
ATOM 1866 N N . ARG A 1 258 ? -1.019 7.032 -0.637 1 98.51 258 ARG A N 1
ATOM 1867 C CA . ARG A 1 258 ? -1.122 8.481 -0.503 1 98.51 258 ARG A CA 1
ATOM 1868 C C . ARG A 1 258 ? -2.165 8.862 0.542 1 98.51 258 ARG A C 1
ATOM 1870 O O . ARG A 1 258 ? -3.289 9.234 0.199 1 98.51 258 ARG A O 1
ATOM 1877 N N . PRO A 1 259 ? -1.709 8.843 1.785 1 98.26 259 PRO A N 1
ATOM 1878 C CA . PRO A 1 259 ? -2.654 8.989 2.895 1 98.26 259 PRO A CA 1
ATOM 1879 C C . PRO A 1 259 ? -3.031 10.444 3.161 1 98.26 259 PRO A C 1
ATOM 1881 O O . PRO A 1 259 ? -2.271 11.355 2.822 1 98.26 259 PRO A O 1
ATOM 1884 N N . THR A 1 260 ? -4.137 10.651 3.775 1 96.87 260 THR A N 1
ATOM 1885 C CA . THR A 1 260 ? -4.582 11.956 4.252 1 96.87 260 THR A CA 1
ATOM 1886 C C . THR A 1 260 ? -5.139 11.852 5.669 1 96.87 260 THR A C 1
ATOM 1888 O O . THR A 1 260 ? -5.615 10.791 6.078 1 96.87 260 THR A O 1
ATOM 1891 N N . LEU A 1 261 ? -5.087 12.883 6.318 1 97.17 261 LEU A N 1
ATOM 1892 C CA . LEU A 1 261 ? -5.524 12.946 7.708 1 97.17 261 LEU A CA 1
ATOM 1893 C C . LEU A 1 261 ? -7.002 12.59 7.829 1 97.17 261 LEU A C 1
ATOM 1895 O O . LEU A 1 261 ? -7.404 11.901 8.77 1 97.17 261 LEU A O 1
ATOM 1899 N N . ALA A 1 262 ? -7.824 13.024 6.919 1 95.67 262 ALA A N 1
ATOM 1900 C CA . ALA A 1 262 ? -9.273 12.84 6.961 1 95.67 262 ALA A CA 1
ATOM 1901 C C . ALA A 1 262 ? -9.636 11.358 7.018 1 95.67 262 ALA A C 1
ATOM 1903 O O . ALA A 1 262 ? -10.65 10.984 7.611 1 95.67 262 ALA A O 1
ATOM 1904 N N . ASP A 1 263 ? -8.806 10.546 6.479 1 97.77 263 ASP A N 1
ATOM 1905 C CA . ASP A 1 263 ? -9.093 9.115 6.458 1 97.77 263 ASP A CA 1
ATOM 1906 C C . ASP A 1 263 ? -8.575 8.432 7.721 1 97.77 263 ASP A C 1
ATOM 1908 O O . ASP A 1 263 ? -8.962 7.302 8.026 1 97.77 263 ASP A O 1
ATOM 1912 N N . HIS A 1 264 ? -7.707 9.042 8.435 1 97.48 264 HIS A N 1
ATOM 1913 C CA . HIS A 1 264 ? -7.098 8.441 9.616 1 97.48 264 HIS A CA 1
ATOM 1914 C C . HIS A 1 264 ? -7.748 8.96 10.895 1 97.48 264 HIS A C 1
ATOM 1916 O O . HIS A 1 264 ? -7.664 8.316 11.944 1 97.48 264 HIS A O 1
ATOM 1922 N N . VAL A 1 265 ? -8.384 10.106 10.795 1 96.61 265 VAL A N 1
ATOM 1923 C CA . VAL A 1 265 ? -9.2 10.652 11.875 1 96.61 265 VAL A CA 1
ATOM 1924 C C . VAL A 1 265 ? -10.516 11.182 11.312 1 96.61 265 VAL A C 1
ATOM 1926 O O . VAL A 1 265 ? -10.776 12.387 11.351 1 96.61 265 VAL A O 1
ATOM 1929 N N . PRO A 1 266 ? -11.395 10.303 10.985 1 94.97 266 PRO A N 1
ATOM 1930 C CA . PRO A 1 266 ? -12.526 10.629 10.112 1 94.97 266 PRO A CA 1
ATOM 1931 C C . PRO A 1 266 ? -13.653 11.347 10.851 1 94.97 266 PRO A C 1
ATOM 1933 O O . PRO A 1 266 ? -14.571 11.876 10.219 1 94.97 266 PRO A O 1
ATOM 1936 N N . ASP A 1 267 ? -13.612 11.373 12.172 1 96.2 267 ASP A N 1
ATOM 1937 C CA . ASP A 1 267 ? -14.709 11.989 12.913 1 96.2 267 ASP A CA 1
ATOM 1938 C C . ASP A 1 267 ? -14.191 12.737 14.14 1 96.2 267 ASP A C 1
ATOM 1940 O O . ASP A 1 267 ? -12.995 12.7 14.437 1 96.2 267 ASP A O 1
ATOM 1944 N N . ALA A 1 268 ? -15.081 13.439 14.801 1 96.93 268 ALA A N 1
ATOM 1945 C CA . ALA A 1 268 ? -14.716 14.314 15.912 1 96.93 268 ALA A CA 1
ATOM 1946 C C . ALA A 1 268 ? -14.078 13.522 17.049 1 96.93 268 ALA A C 1
ATOM 1948 O O . ALA A 1 268 ? -13.102 13.97 17.655 1 96.93 268 ALA A O 1
ATOM 1949 N N . ALA A 1 269 ? -14.621 12.358 17.258 1 97.67 269 ALA A N 1
ATOM 1950 C CA . ALA A 1 269 ? -14.128 11.55 18.371 1 97.67 269 ALA A CA 1
ATOM 1951 C C . ALA A 1 269 ? -12.693 11.095 18.124 1 97.67 269 ALA A C 1
ATOM 1953 O O . ALA A 1 269 ? -11.839 11.209 19.007 1 97.67 269 ALA A O 1
ATOM 1954 N N . SER A 1 270 ? -12.436 10.585 16.924 1 97.51 270 SER A N 1
ATOM 1955 C CA . SER A 1 270 ? -11.088 10.133 16.598 1 97.51 270 SER A CA 1
ATOM 1956 C C . SER A 1 270 ? -10.118 11.307 16.511 1 97.51 270 SER A C 1
ATOM 1958 O O . SER A 1 270 ? -8.948 11.181 16.878 1 97.51 270 SER A O 1
ATOM 1960 N N . LEU A 1 271 ? -10.565 12.431 16.043 1 98.09 271 LEU A N 1
ATOM 1961 C CA . LEU A 1 271 ? -9.735 13.629 15.997 1 98.09 271 LEU A CA 1
ATOM 1962 C C . LEU A 1 271 ? -9.316 14.054 17.4 1 98.09 271 LEU A C 1
ATOM 1964 O O . LEU A 1 271 ? -8.133 14.297 17.652 1 98.09 271 LEU A O 1
ATOM 1968 N N . ARG A 1 272 ? -10.222 14.143 18.31 1 98.29 272 ARG A N 1
ATOM 1969 C CA . ARG A 1 272 ? -9.936 14.587 19.67 1 98.29 272 ARG A CA 1
ATOM 1970 C C . ARG A 1 272 ? -9.058 13.577 20.402 1 98.29 272 ARG A C 1
ATOM 1972 O O . ARG A 1 272 ? -8.186 13.958 21.185 1 98.29 272 ARG A O 1
ATOM 1979 N N . ALA A 1 273 ? -9.265 12.316 20.112 1 98.33 273 ALA A N 1
ATOM 1980 C CA . ALA A 1 273 ? -8.41 11.291 20.706 1 98.33 273 ALA A CA 1
ATOM 1981 C C . ALA A 1 273 ? -6.975 11.416 20.204 1 98.33 273 ALA A C 1
ATOM 1983 O O . ALA A 1 273 ? -6.027 11.346 20.99 1 98.33 273 ALA A O 1
ATOM 1984 N N . ALA A 1 274 ? -6.855 11.595 18.918 1 98.43 274 ALA A N 1
ATOM 1985 C CA . ALA A 1 274 ? -5.528 11.753 18.329 1 98.43 274 ALA A CA 1
ATOM 1986 C C . ALA A 1 274 ? -4.85 13.022 18.838 1 98.43 274 ALA A C 1
ATOM 1988 O O . ALA A 1 274 ? -3.651 13.019 19.128 1 98.43 274 ALA A O 1
ATOM 1989 N N . ALA A 1 275 ? -5.58 14.049 18.934 1 98.59 275 ALA A N 1
ATOM 1990 C CA . ALA A 1 275 ? -5.035 15.31 19.43 1 98.59 275 ALA A CA 1
ATOM 1991 C C . ALA A 1 275 ? -4.584 15.179 20.882 1 98.59 275 ALA A C 1
ATOM 1993 O O . ALA A 1 275 ? -3.551 15.729 21.27 1 98.59 275 ALA A O 1
ATOM 1994 N N . ALA A 1 276 ? -5.379 14.516 21.641 1 98.38 276 ALA A N 1
ATOM 1995 C CA . ALA A 1 276 ? -5.005 14.292 23.035 1 98.38 276 ALA A CA 1
ATOM 1996 C C . ALA A 1 276 ? -3.686 13.532 23.134 1 98.38 276 ALA A C 1
ATOM 1998 O O . ALA A 1 276 ? -2.821 13.878 23.942 1 98.38 276 ALA A O 1
ATOM 1999 N N . GLU A 1 277 ? -3.572 12.552 22.332 1 98.16 277 GLU A N 1
ATOM 2000 C CA . GLU A 1 277 ? -2.317 11.807 22.283 1 98.16 277 GLU A CA 1
ATOM 2001 C C . GLU A 1 277 ? -1.156 12.709 21.873 1 98.16 277 GLU A C 1
ATOM 2003 O O . GLU A 1 277 ? -0.092 12.68 22.495 1 98.16 277 GLU A O 1
ATOM 2008 N N . LEU A 1 278 ? -1.378 13.457 20.872 1 98.33 278 LEU A N 1
ATOM 2009 C CA . LEU A 1 278 ? -0.359 14.372 20.37 1 98.33 278 LEU A CA 1
ATOM 2010 C C . LEU A 1 278 ? 0.078 15.349 21.457 1 98.33 278 LEU A C 1
ATOM 2012 O O . LEU A 1 278 ? 1.275 15.521 21.697 1 98.33 278 LEU A O 1
ATOM 2016 N N . PHE A 1 279 ? -0.851 15.951 22.131 1 98.32 279 PHE A N 1
ATOM 2017 C CA . PHE A 1 279 ? -0.53 16.97 23.124 1 98.32 279 PHE A CA 1
ATOM 2018 C C . PHE A 1 279 ? 0.131 16.345 24.347 1 98.32 279 PHE A C 1
ATOM 2020 O O . PHE A 1 279 ? 0.957 16.981 25.005 1 98.32 279 PHE A O 1
ATOM 2027 N N . ALA A 1 280 ? -0.18 15.124 24.619 1 97.84 280 ALA A N 1
ATOM 2028 C CA . ALA A 1 280 ? 0.558 14.411 25.659 1 97.84 280 ALA A CA 1
ATOM 2029 C C . ALA A 1 280 ? 2.027 14.251 25.276 1 97.84 280 ALA A C 1
ATOM 2031 O O . ALA A 1 280 ? 2.916 14.445 26.108 1 97.84 280 ALA A O 1
ATOM 2032 N N . HIS A 1 281 ? 2.262 13.939 24.039 1 97.23 281 HIS A N 1
ATOM 2033 C CA . HIS A 1 281 ? 3.628 13.811 23.542 1 97.23 281 HIS A CA 1
ATOM 2034 C C . HIS A 1 281 ? 4.36 15.148 23.592 1 97.23 281 HIS A C 1
ATOM 2036 O O . HIS A 1 281 ? 5.571 15.189 23.822 1 97.23 281 HIS A O 1
ATOM 2042 N N . VAL A 1 282 ? 3.629 16.168 23.314 1 96.66 282 VAL A N 1
ATOM 2043 C CA . VAL A 1 282 ? 4.219 17.5 23.403 1 96.66 282 VAL A CA 1
ATOM 2044 C C . VAL A 1 282 ? 4.568 17.814 24.856 1 96.66 282 VAL A C 1
ATOM 2046 O O . VAL A 1 282 ? 5.671 18.282 25.149 1 96.66 282 VAL A O 1
ATOM 2049 N N . ALA A 1 283 ? 3.68 17.503 25.704 1 95.59 283 ALA A N 1
ATOM 2050 C CA . ALA A 1 283 ? 3.862 17.789 27.124 1 95.59 283 ALA A CA 1
ATOM 2051 C C . ALA A 1 283 ? 5.045 17.011 27.694 1 95.59 283 ALA A C 1
ATOM 2053 O O . ALA A 1 283 ? 5.781 17.521 28.542 1 95.59 283 ALA A O 1
ATOM 2054 N N . ASP A 1 284 ? 5.266 15.832 27.17 1 94.16 284 ASP A N 1
ATOM 2055 C CA . ASP A 1 284 ? 6.324 14.984 27.71 1 94.16 284 ASP A CA 1
ATOM 2056 C C . ASP A 1 284 ? 7.634 15.192 26.954 1 94.16 284 ASP A C 1
ATOM 2058 O O . ASP A 1 284 ? 8.648 14.567 27.273 1 94.16 284 ASP A O 1
ATOM 2062 N N . GLY A 1 285 ? 7.561 15.956 25.929 1 93.24 285 GLY A N 1
ATOM 2063 C CA . GLY A 1 285 ? 8.778 16.355 25.24 1 93.24 285 GLY A CA 1
ATOM 2064 C C . GLY A 1 285 ? 9.163 15.412 24.115 1 93.24 285 GLY A C 1
ATOM 2065 O O . GLY A 1 285 ? 10.199 15.593 23.473 1 93.24 285 GLY A O 1
ATOM 2066 N N . VAL A 1 286 ? 8.368 14.453 23.861 1 93.62 286 VAL A N 1
ATOM 2067 C CA . VAL A 1 286 ? 8.617 13.542 22.749 1 93.62 286 VAL A CA 1
ATOM 2068 C C . VAL A 1 286 ? 8.494 14.296 21.427 1 93.62 286 VAL A C 1
ATOM 2070 O O . VAL A 1 286 ? 9.356 14.174 20.553 1 93.62 286 VAL A O 1
ATOM 2073 N N . ILE A 1 287 ? 7.381 15.028 21.359 1 93.99 287 ILE A N 1
ATOM 2074 C CA . ILE A 1 287 ? 7.185 15.932 20.231 1 93.99 287 ILE A CA 1
ATOM 2075 C C . ILE A 1 287 ? 7.482 17.366 20.663 1 93.99 287 ILE A C 1
ATOM 2077 O O . ILE A 1 287 ? 6.897 17.864 21.628 1 93.99 287 ILE A O 1
ATOM 2081 N N . ARG A 1 288 ? 8.427 17.914 19.998 1 92.41 288 ARG A N 1
ATOM 2082 C CA . ARG A 1 288 ? 8.812 19.297 20.261 1 92.41 288 ARG A CA 1
ATOM 2083 C C . ARG A 1 288 ? 8.69 20.148 19.001 1 92.41 288 ARG A C 1
ATOM 2085 O O . ARG A 1 288 ? 9.558 20.099 18.127 1 92.41 288 ARG A O 1
ATOM 2092 N N . PRO A 1 289 ? 7.633 20.888 18.992 1 91.02 289 PRO A N 1
ATOM 2093 C CA . PRO A 1 289 ? 7.563 21.769 17.824 1 91.02 289 PRO A CA 1
ATOM 2094 C C . PRO A 1 289 ? 8.737 22.742 17.748 1 91.02 289 PRO A C 1
ATOM 2096 O O . PRO A 1 289 ? 9.125 23.327 18.762 1 91.02 289 PRO A O 1
ATOM 2099 N N . ASP A 1 290 ? 9.393 22.764 16.711 1 91.57 290 ASP A N 1
ATOM 2100 C CA . ASP A 1 290 ? 10.459 23.719 16.427 1 91.57 290 ASP A CA 1
ATOM 2101 C C . ASP A 1 290 ? 9.951 24.868 15.559 1 91.57 290 ASP A C 1
ATOM 2103 O O . ASP A 1 290 ? 9.793 24.713 14.346 1 91.57 290 ASP A O 1
ATOM 2107 N N . ILE A 1 291 ? 9.723 25.989 16.215 1 94.14 291 ILE A N 1
ATOM 2108 C CA . ILE A 1 291 ? 9.212 27.15 15.494 1 94.14 291 ILE A CA 1
ATOM 2109 C C . ILE A 1 291 ? 10.376 27.958 14.926 1 94.14 291 ILE A C 1
ATOM 2111 O O . ILE A 1 291 ? 11.069 28.663 15.664 1 94.14 291 ILE A O 1
ATOM 2115 N N . GLY A 1 292 ? 10.615 27.846 13.676 1 90.4 292 GLY A N 1
ATOM 2116 C CA . GLY A 1 292 ? 11.761 28.472 13.036 1 90.4 292 GLY A CA 1
ATOM 2117 C C . GLY A 1 292 ? 11.538 29.938 12.715 1 90.4 292 GLY A C 1
ATOM 2118 O O . GLY A 1 292 ? 12.495 30.709 12.616 1 90.4 292 GLY A O 1
ATOM 2119 N N . GLU A 1 293 ? 10.285 30.245 12.441 1 93.14 293 GLU A N 1
ATOM 2120 C CA . GLU A 1 293 ? 9.961 31.614 12.051 1 93.14 293 GLU A CA 1
ATOM 2121 C C . GLU A 1 293 ? 8.598 32.035 12.593 1 93.14 293 GLU A C 1
ATOM 2123 O O . GLU A 1 293 ? 7.676 31.22 12.669 1 93.14 293 GLU A O 1
ATOM 2128 N N . ARG A 1 294 ? 8.492 33.269 13 1 96.81 294 ARG A N 1
ATOM 2129 C CA . ARG A 1 294 ? 7.24 33.924 13.364 1 96.81 294 ARG A CA 1
ATOM 2130 C C . ARG A 1 294 ? 7.044 35.212 12.571 1 96.81 294 ARG A C 1
ATOM 2132 O O . ARG A 1 294 ? 7.954 36.04 12.488 1 96.81 294 ARG A O 1
ATOM 2139 N N . LEU A 1 295 ? 6.013 35.295 11.908 1 97.92 295 LEU A N 1
ATOM 2140 C CA . LEU A 1 295 ? 5.695 36.482 11.122 1 97.92 295 LEU A CA 1
ATOM 2141 C C . LEU A 1 295 ? 4.284 36.973 11.427 1 97.92 295 LEU A C 1
ATOM 2143 O O . LEU A 1 295 ? 3.412 36.182 11.795 1 97.92 295 LEU A O 1
ATOM 2147 N N . PRO A 1 296 ? 4.088 38.27 11.236 1 98.02 296 PRO A N 1
ATOM 2148 C CA . PRO A 1 296 ? 2.706 38.747 11.315 1 98.02 296 PRO A CA 1
ATOM 2149 C C . PRO A 1 296 ? 1.813 38.15 10.229 1 98.02 296 PRO A C 1
ATOM 2151 O O . PRO A 1 296 ? 2.28 37.879 9.12 1 98.02 296 PRO A O 1
ATOM 2154 N N . LEU A 1 297 ? 0.594 37.966 10.523 1 97.68 297 LEU A N 1
ATOM 2155 C CA . LEU A 1 297 ? -0.391 37.424 9.594 1 97.68 297 LEU A CA 1
ATOM 2156 C C . LEU A 1 297 ? -0.362 38.179 8.269 1 97.68 297 LEU A C 1
ATOM 2158 O O . LEU A 1 297 ? -0.481 37.574 7.201 1 97.68 297 LEU A O 1
ATOM 2162 N N . ALA A 1 298 ? -0.157 39.468 8.324 1 96.48 298 ALA A N 1
ATOM 2163 C CA . ALA A 1 298 ? -0.153 40.33 7.145 1 96.48 298 ALA A CA 1
ATOM 2164 C C . ALA A 1 298 ? 0.996 39.971 6.208 1 96.48 298 ALA A C 1
ATOM 2166 O O . ALA A 1 298 ? 0.986 40.343 5.032 1 96.48 298 ALA A O 1
ATOM 2167 N N . GLU A 1 299 ? 1.982 39.212 6.681 1 97.16 299 GLU A N 1
ATOM 2168 C CA . GLU A 1 299 ? 3.146 38.83 5.886 1 97.16 299 GLU A CA 1
ATOM 2169 C C . GLU A 1 299 ? 3.046 37.379 5.425 1 97.16 299 GLU A C 1
ATOM 2171 O O . GLU A 1 299 ? 4.065 36.723 5.199 1 97.16 299 GLU A O 1
ATOM 2176 N N . ALA A 1 300 ? 1.853 36.868 5.34 1 97.58 300 ALA A N 1
ATOM 2177 C CA . ALA A 1 300 ? 1.647 35.484 4.921 1 97.58 300 ALA A CA 1
ATOM 2178 C C . ALA A 1 300 ? 2.244 35.235 3.539 1 97.58 300 ALA A C 1
ATOM 2180 O O . ALA A 1 300 ? 2.742 34.142 3.259 1 97.58 300 ALA A O 1
ATOM 2181 N N . ALA A 1 301 ? 2.203 36.219 2.662 1 97.55 301 ALA A N 1
ATOM 2182 C CA . ALA A 1 301 ? 2.801 36.072 1.337 1 97.55 301 ALA A CA 1
ATOM 2183 C C . ALA A 1 301 ? 4.295 35.783 1.439 1 97.55 301 ALA A C 1
ATOM 2185 O O . ALA A 1 301 ? 4.811 34.899 0.751 1 97.55 301 ALA A O 1
ATOM 2186 N N . ARG A 1 302 ? 4.921 36.534 2.216 1 97.2 302 ARG A N 1
ATOM 2187 C CA . ARG A 1 302 ? 6.341 36.305 2.459 1 97.2 302 ARG A CA 1
ATOM 2188 C C . ARG A 1 302 ? 6.58 34.919 3.049 1 97.2 302 ARG A C 1
ATOM 2190 O O . ARG A 1 302 ? 7.519 34.224 2.655 1 97.2 302 ARG A O 1
ATOM 2197 N N . ALA A 1 303 ? 5.739 34.559 3.994 1 97.42 303 ALA A N 1
ATOM 2198 C CA . ALA A 1 303 ? 5.858 33.242 4.616 1 97.42 303 ALA A CA 1
ATOM 2199 C C . ALA A 1 303 ? 5.732 32.132 3.577 1 97.42 303 ALA A C 1
ATOM 2201 O O . ALA A 1 303 ? 6.488 31.158 3.606 1 97.42 303 ALA A O 1
ATOM 2202 N N . HIS A 1 304 ? 4.76 32.255 2.663 1 97.82 304 HIS A N 1
ATOM 2203 C CA . HIS A 1 304 ? 4.596 31.28 1.59 1 97.82 304 HIS A CA 1
ATOM 2204 C C . HIS A 1 304 ? 5.844 31.204 0.718 1 97.82 304 HIS A C 1
ATOM 2206 O O . HIS A 1 304 ? 6.27 30.114 0.33 1 97.82 304 HIS A O 1
ATOM 2212 N N . THR A 1 305 ? 6.438 32.349 0.411 1 97.18 305 THR A N 1
ATOM 2213 C CA . THR A 1 305 ? 7.659 32.396 -0.387 1 97.18 305 THR A CA 1
ATOM 2214 C C . THR A 1 305 ? 8.786 31.634 0.304 1 97.18 305 THR A C 1
ATOM 2216 O O . THR A 1 305 ? 9.486 30.841 -0.33 1 97.18 305 THR A O 1
ATOM 2219 N N . LEU A 1 306 ? 8.917 31.875 1.563 1 95 306 LEU A N 1
ATOM 2220 C CA . LEU A 1 306 ? 9.955 31.2 2.335 1 95 306 LEU A CA 1
ATOM 2221 C C . LEU A 1 306 ? 9.746 29.689 2.323 1 95 306 LEU A C 1
ATOM 2223 O O . LEU A 1 306 ? 10.7 28.928 2.151 1 95 306 LEU A O 1
ATOM 2227 N N . LEU A 1 307 ? 8.5 29.278 2.512 1 94.55 307 LEU A N 1
ATOM 2228 C CA . LEU A 1 307 ? 8.167 27.858 2.545 1 94.55 307 LEU A CA 1
ATOM 2229 C C . LEU A 1 307 ? 8.438 27.205 1.194 1 94.55 307 LEU A C 1
ATOM 2231 O O . LEU A 1 307 ? 9.091 26.161 1.124 1 94.55 307 LEU A O 1
ATOM 2235 N N . GLU A 1 308 ? 8.039 27.803 0.114 1 94.01 308 GLU A N 1
ATOM 2236 C CA . GLU A 1 308 ? 8.127 27.235 -1.228 1 94.01 308 GLU A CA 1
ATOM 2237 C C . GLU A 1 308 ? 9.57 27.216 -1.725 1 94.01 308 GLU A C 1
ATOM 2239 O O . GLU A 1 308 ? 9.916 26.433 -2.613 1 94.01 308 GLU A O 1
ATOM 2244 N N . SER A 1 309 ? 10.339 28.179 -1.16 1 92.1 309 SER A N 1
ATOM 2245 C CA . SER A 1 309 ? 11.744 28.221 -1.55 1 92.1 309 SER A CA 1
ATOM 2246 C C . SER A 1 309 ? 12.584 27.279 -0.695 1 92.1 309 SER A C 1
ATOM 2248 O O . SER A 1 309 ? 13.807 27.224 -0.84 1 92.1 309 SER A O 1
ATOM 2250 N N . ARG A 1 310 ? 11.984 26.571 0.243 1 87.31 310 ARG A N 1
ATOM 2251 C CA . ARG A 1 310 ? 12.643 25.612 1.123 1 87.31 310 ARG A CA 1
ATOM 2252 C C . ARG A 1 310 ? 13.668 26.303 2.017 1 87.31 310 ARG A C 1
ATOM 2254 O O . ARG A 1 310 ? 14.731 25.746 2.297 1 87.31 310 ARG A O 1
ATOM 2261 N N . ALA A 1 311 ? 13.333 27.44 2.312 1 88.09 311 ALA A N 1
ATOM 2262 C CA . ALA A 1 311 ? 14.257 28.225 3.125 1 88.09 311 ALA A CA 1
ATOM 2263 C C . ALA A 1 311 ? 13.924 28.101 4.609 1 88.09 311 ALA A C 1
ATOM 2265 O O . ALA A 1 311 ? 14.628 28.653 5.458 1 88.09 311 ALA A O 1
ATOM 2266 N N . THR A 1 312 ? 12.971 27.398 4.887 1 89.16 312 THR A N 1
ATOM 2267 C CA . THR A 1 312 ? 12.528 27.324 6.275 1 89.16 312 THR A CA 1
ATOM 2268 C C . THR A 1 312 ? 13.057 26.059 6.944 1 89.16 312 THR A C 1
ATOM 2270 O O . THR A 1 312 ? 13.362 25.073 6.268 1 89.16 312 THR A O 1
ATOM 2273 N N . THR A 1 313 ? 13.263 26.136 8.209 1 91.64 313 THR A N 1
ATOM 2274 C CA . THR A 1 313 ? 13.493 25.02 9.119 1 91.64 313 THR A CA 1
ATOM 2275 C C . THR A 1 313 ? 12.451 25.007 10.234 1 91.64 313 THR A C 1
ATOM 2277 O O . THR A 1 313 ? 12.125 26.054 10.798 1 91.64 313 THR A O 1
ATOM 2280 N N . GLY A 1 314 ? 11.905 23.856 10.464 1 93.26 314 GLY A N 1
ATOM 2281 C CA . GLY A 1 314 ? 10.842 23.78 11.454 1 93.26 314 GLY A CA 1
ATOM 2282 C C . GLY A 1 314 ? 9.537 24.386 10.974 1 93.26 314 GLY A C 1
ATOM 2283 O O . GLY A 1 314 ? 9.239 24.365 9.778 1 93.26 314 GLY A O 1
ATOM 2284 N N . LYS A 1 315 ? 8.754 24.838 11.863 1 95.76 315 LYS A N 1
ATOM 2285 C CA . LYS A 1 315 ? 7.416 25.363 11.61 1 95.76 315 LYS A CA 1
ATOM 2286 C C . LYS A 1 315 ? 7.439 26.884 11.478 1 95.76 315 LYS A C 1
ATOM 2288 O O . LYS A 1 315 ? 8.241 27.557 12.129 1 95.76 315 LYS A O 1
ATOM 2293 N N . VAL A 1 316 ? 6.639 27.412 10.582 1 96.45 316 VAL A N 1
ATOM 2294 C CA . VAL A 1 316 ? 6.396 28.849 10.498 1 96.45 316 VAL A CA 1
ATOM 2295 C C . VAL A 1 316 ? 5.048 29.182 11.132 1 96.45 316 VAL A C 1
ATOM 2297 O O . VAL A 1 316 ? 4.039 28.536 10.838 1 96.45 316 VAL A O 1
ATOM 2300 N N . LEU A 1 317 ? 5.018 30.138 11.99 1 98.01 317 LEU A N 1
ATOM 2301 C CA . LEU A 1 317 ? 3.79 30.598 12.628 1 98.01 317 LEU A CA 1
ATOM 2302 C C . LEU A 1 317 ? 3.448 32.018 12.19 1 98.01 317 LEU A C 1
ATOM 2304 O O . LEU A 1 317 ? 4.336 32.865 12.067 1 98.01 317 LEU A O 1
ATOM 2308 N N . LEU A 1 318 ? 2.234 32.204 11.924 1 98.28 318 LEU A N 1
ATOM 2309 C CA . LEU A 1 318 ? 1.699 33.539 11.684 1 98.28 318 LEU A CA 1
ATOM 2310 C C . LEU A 1 318 ? 0.954 34.055 12.911 1 98.28 318 LEU A C 1
ATOM 2312 O O . LEU A 1 318 ? 0.186 33.316 13.532 1 98.28 318 LEU A O 1
ATOM 2316 N N . THR A 1 319 ? 1.169 35.244 13.238 1 97.23 319 THR A N 1
ATOM 2317 C CA . THR A 1 319 ? 0.521 35.857 14.391 1 97.23 319 THR A CA 1
ATOM 2318 C C . THR A 1 319 ? -0.55 36.849 13.946 1 97.23 319 THR A C 1
ATOM 2320 O O . THR A 1 319 ? -0.242 37.857 13.306 1 97.23 319 THR A O 1
ATOM 2323 N N . PRO A 1 320 ? -1.759 36.58 14.268 1 95.63 320 PRO A N 1
ATOM 2324 C CA . PRO A 1 320 ? -2.838 37.47 13.833 1 95.63 320 PRO A CA 1
ATOM 2325 C C . PRO A 1 320 ? -2.777 38.841 14.502 1 95.63 320 PRO A C 1
ATOM 2327 O O . PRO A 1 320 ? -2.236 38.972 15.603 1 95.63 320 PRO A O 1
ATOM 2330 N N . MET B 1 1 ? 13.279 -36.022 -26.287 1 96 1 MET B N 1
ATOM 2331 C CA . MET B 1 1 ? 12.063 -35.942 -25.483 1 96 1 MET B CA 1
ATOM 2332 C C . MET B 1 1 ? 11.039 -35.018 -26.135 1 96 1 MET B C 1
ATOM 2334 O O . MET B 1 1 ? 11.405 -34.101 -26.871 1 96 1 MET B O 1
ATOM 2338 N N . ARG B 1 2 ? 9.803 -35.228 -25.839 1 96.51 2 ARG B N 1
ATOM 2339 C CA . ARG B 1 2 ? 8.739 -34.354 -26.323 1 96.51 2 ARG B CA 1
ATOM 2340 C C . ARG B 1 2 ? 8.645 -33.087 -25.478 1 96.51 2 ARG B C 1
ATOM 2342 O O . ARG B 1 2 ? 8.76 -33.142 -24.252 1 96.51 2 ARG B O 1
ATOM 2349 N N . ALA B 1 3 ? 8.506 -31.967 -26.182 1 97.98 3 ALA B N 1
ATOM 2350 C CA . ALA B 1 3 ? 8.363 -30.67 -25.526 1 97.98 3 ALA B CA 1
ATOM 2351 C C . ALA B 1 3 ? 7.632 -29.678 -26.426 1 97.98 3 ALA B C 1
ATOM 2353 O O . ALA B 1 3 ? 7.384 -29.962 -27.6 1 97.98 3 ALA B O 1
ATOM 2354 N N . LEU B 1 4 ? 7.2 -28.647 -25.886 1 98.13 4 LEU B N 1
ATOM 2355 C CA . LEU B 1 4 ? 6.702 -27.501 -26.638 1 98.13 4 LEU B CA 1
ATOM 2356 C C . LEU B 1 4 ? 7.707 -26.354 -26.609 1 98.13 4 LEU B C 1
ATOM 2358 O O . LEU B 1 4 ? 8.304 -26.072 -25.568 1 98.13 4 LEU B O 1
ATOM 2362 N N . GLN B 1 5 ? 7.854 -25.712 -27.704 1 97.76 5 GLN B N 1
ATOM 2363 C CA . GLN B 1 5 ? 8.779 -24.586 -27.787 1 97.76 5 GLN B CA 1
ATOM 2364 C C . GLN B 1 5 ? 8.09 -23.349 -28.358 1 97.76 5 GLN B C 1
ATOM 2366 O O . GLN B 1 5 ? 7.154 -23.464 -29.152 1 97.76 5 GLN B O 1
ATOM 2371 N N . VAL B 1 6 ? 8.469 -22.217 -27.92 1 98.02 6 VAL B N 1
ATOM 2372 C CA . VAL B 1 6 ? 8.097 -20.921 -28.479 1 98.02 6 VAL B CA 1
ATOM 2373 C C . VAL B 1 6 ? 9.316 -20.268 -29.125 1 98.02 6 VAL B C 1
ATOM 2375 O O . VAL B 1 6 ? 10.343 -20.073 -28.47 1 98.02 6 VAL B O 1
ATOM 2378 N N . THR B 1 7 ? 9.22 -19.9 -30.391 1 96.81 7 THR B N 1
ATOM 2379 C CA . THR B 1 7 ? 10.36 -19.339 -31.108 1 96.81 7 THR B CA 1
ATOM 2380 C C . THR B 1 7 ? 10.152 -17.852 -31.377 1 96.81 7 THR B C 1
ATOM 2382 O O . THR B 1 7 ? 11.099 -17.138 -31.714 1 96.81 7 THR B O 1
ATOM 2385 N N . ARG B 1 8 ? 8.971 -17.381 -31.253 1 96.14 8 ARG B N 1
ATOM 2386 C CA . ARG B 1 8 ? 8.584 -15.977 -31.357 1 96.14 8 ARG B CA 1
ATOM 2387 C C . ARG B 1 8 ? 7.318 -15.697 -30.554 1 96.14 8 ARG B C 1
ATOM 2389 O O . ARG B 1 8 ? 6.482 -16.585 -30.375 1 96.14 8 ARG B O 1
ATOM 2396 N N . PRO B 1 9 ? 7.263 -14.486 -30.043 1 96.35 9 PRO B N 1
ATOM 2397 C CA . PRO B 1 9 ? 6.029 -14.17 -29.32 1 96.35 9 PRO B CA 1
ATOM 2398 C C . PRO B 1 9 ? 4.783 -14.303 -30.193 1 96.35 9 PRO B C 1
ATOM 2400 O O . PRO B 1 9 ? 4.83 -14.012 -31.391 1 96.35 9 PRO B O 1
ATOM 2403 N N . GLY B 1 10 ? 3.66 -14.705 -29.641 1 95.75 10 GLY B N 1
ATOM 2404 C CA . GLY B 1 10 ? 2.433 -14.823 -30.412 1 95.75 10 GLY B CA 1
ATOM 2405 C C . GLY B 1 10 ? 1.303 -15.475 -29.639 1 95.75 10 GLY B C 1
ATOM 2406 O O . GLY B 1 10 ? 1.362 -15.58 -28.412 1 95.75 10 GLY B O 1
ATOM 2407 N N . GLY B 1 11 ? 0.262 -15.804 -30.374 1 96.61 11 GLY B N 1
ATOM 2408 C CA . GLY B 1 11 ? -0.873 -16.511 -29.803 1 96.61 11 GLY B CA 1
ATOM 2409 C C . GLY B 1 11 ? -0.587 -17.975 -29.528 1 96.61 11 GLY B C 1
ATOM 2410 O O . GLY B 1 11 ? 0.57 -18.401 -29.548 1 96.61 11 GLY B O 1
ATOM 2411 N N . PRO B 1 12 ? -1.588 -18.704 -29.201 1 97.14 12 PRO B N 1
ATOM 2412 C CA . PRO B 1 12 ? -1.403 -20.125 -28.894 1 97.14 12 PRO B CA 1
ATOM 2413 C C . PRO B 1 12 ? -0.682 -20.88 -30.009 1 97.14 12 PRO B C 1
ATOM 2415 O O . PRO B 1 12 ? -0.017 -21.886 -29.748 1 97.14 12 PRO B O 1
ATOM 2418 N N . ASP B 1 13 ? -0.755 -20.415 -31.198 1 95.52 13 ASP B N 1
ATOM 2419 C CA . ASP B 1 13 ? -0.126 -21.065 -32.344 1 95.52 13 ASP B CA 1
ATOM 2420 C C . ASP B 1 13 ? 1.394 -20.937 -32.282 1 95.52 13 ASP B C 1
ATOM 2422 O O . ASP B 1 13 ? 2.11 -21.614 -33.022 1 95.52 13 ASP B O 1
ATOM 2426 N N . ALA B 1 14 ? 1.868 -20.126 -31.421 1 97.31 14 ALA B N 1
ATOM 2427 C CA . ALA B 1 14 ? 3.308 -19.984 -31.22 1 97.31 14 ALA B CA 1
ATOM 2428 C C . ALA B 1 14 ? 3.884 -21.202 -30.504 1 97.31 14 ALA B C 1
ATOM 2430 O O . ALA B 1 14 ? 5.102 -21.392 -30.469 1 97.31 14 ALA B O 1
ATOM 2431 N N . LEU B 1 15 ? 3.047 -22 -29.874 1 97.94 15 LEU B N 1
ATOM 2432 C CA . LEU B 1 15 ? 3.46 -23.243 -29.232 1 97.94 15 LEU B CA 1
ATOM 2433 C C . LEU B 1 15 ? 3.608 -24.362 -30.257 1 97.94 15 LEU B C 1
ATOM 2435 O O . LEU B 1 15 ? 2.628 -24.764 -30.889 1 97.94 15 LEU B O 1
ATOM 2439 N N . THR B 1 16 ? 4.8 -24.881 -30.34 1 97.33 16 THR B N 1
ATOM 2440 C CA . THR B 1 16 ? 5.045 -25.927 -31.327 1 97.33 16 THR B CA 1
ATOM 2441 C C . THR B 1 16 ? 5.603 -27.18 -30.659 1 97.33 16 THR B C 1
ATOM 2443 O O . THR B 1 16 ? 6.572 -27.107 -29.901 1 97.33 16 THR B O 1
ATOM 2446 N N . VAL B 1 17 ? 5.065 -28.318 -30.959 1 97.02 17 VAL B N 1
ATOM 2447 C CA . VAL B 1 17 ? 5.574 -29.598 -30.48 1 97.02 17 VAL B CA 1
ATOM 2448 C C . VAL B 1 17 ? 6.915 -29.903 -31.145 1 97.02 17 VAL B C 1
ATOM 2450 O O . VAL B 1 17 ? 7.038 -29.828 -32.37 1 97.02 17 VAL B O 1
ATOM 2453 N N . THR B 1 18 ? 7.838 -30.21 -30.356 1 96.63 18 THR B N 1
ATOM 2454 C CA . THR B 1 18 ? 9.18 -30.47 -30.866 1 96.63 18 THR B CA 1
ATOM 2455 C C . THR B 1 18 ? 9.84 -31.61 -30.096 1 96.63 18 THR B C 1
ATOM 2457 O O . THR B 1 18 ? 9.418 -31.942 -28.986 1 96.63 18 THR B O 1
ATOM 2460 N N . ASP B 1 19 ? 10.751 -32.24 -30.768 1 97.11 19 ASP B N 1
ATOM 2461 C CA . ASP B 1 19 ? 11.609 -33.222 -30.112 1 97.11 19 ASP B CA 1
ATOM 2462 C C . ASP B 1 19 ? 12.951 -32.607 -29.723 1 97.11 19 ASP B C 1
ATOM 2464 O O . ASP B 1 19 ? 13.669 -32.081 -30.576 1 97.11 19 ASP B O 1
ATOM 2468 N N . LEU B 1 20 ? 13.213 -32.669 -28.448 1 97.24 20 LEU B N 1
ATOM 2469 C CA . LEU B 1 20 ? 14.457 -32.119 -27.919 1 97.24 20 LEU B CA 1
ATOM 2470 C C . LEU B 1 20 ? 15.263 -33.195 -27.198 1 97.24 20 LEU B C 1
ATOM 2472 O O . LEU B 1 20 ? 14.708 -34.209 -26.768 1 97.24 20 LEU B O 1
ATOM 2476 N N . PRO B 1 21 ? 16.562 -32.972 -27.119 1 97.21 21 PRO B N 1
ATOM 2477 C CA . PRO B 1 21 ? 17.328 -33.898 -26.283 1 97.21 21 PRO B CA 1
ATOM 2478 C C . PRO B 1 21 ? 16.909 -33.853 -24.815 1 97.21 21 PRO B C 1
ATOM 2480 O O . PRO B 1 21 ? 16.571 -32.784 -24.299 1 97.21 21 PRO B O 1
ATOM 2483 N N . ARG B 1 22 ? 16.952 -34.973 -24.17 1 97.03 22 ARG B N 1
ATOM 2484 C CA . ARG B 1 22 ? 16.727 -34.996 -22.729 1 97.03 22 ARG B CA 1
ATOM 2485 C C . ARG B 1 22 ? 17.785 -34.178 -21.997 1 97.03 22 ARG B C 1
ATOM 2487 O O . ARG B 1 22 ? 18.975 -34.271 -22.308 1 97.03 22 ARG B O 1
ATOM 2494 N N . PRO B 1 23 ? 17.361 -33.416 -21.072 1 97.55 23 PRO B N 1
ATOM 2495 C CA . PRO B 1 23 ? 18.351 -32.626 -20.336 1 97.55 23 PRO B CA 1
ATOM 2496 C C . PRO B 1 23 ? 19.257 -33.486 -19.457 1 97.55 23 PRO B C 1
ATOM 2498 O O . PRO B 1 23 ? 18.843 -34.552 -18.995 1 97.55 23 PRO B O 1
ATOM 2501 N N . LYS B 1 24 ? 20.425 -32.998 -19.294 1 96.32 24 LYS B N 1
ATOM 2502 C CA . LYS B 1 24 ? 21.388 -33.63 -18.398 1 96.32 24 LYS B CA 1
ATOM 2503 C C . LYS B 1 24 ? 21.438 -32.914 -17.051 1 96.32 24 LYS B C 1
ATOM 2505 O O . LYS B 1 24 ? 21.109 -31.73 -16.959 1 96.32 24 LYS B O 1
ATOM 2510 N N . ALA B 1 25 ? 21.816 -33.635 -16.063 1 95.91 25 ALA B N 1
ATOM 2511 C CA . ALA B 1 25 ? 21.919 -33.061 -14.724 1 95.91 25 ALA B CA 1
ATOM 2512 C C . ALA B 1 25 ? 23.196 -32.239 -14.576 1 95.91 25 ALA B C 1
ATOM 2514 O O . ALA B 1 25 ? 24.246 -32.772 -14.211 1 95.91 25 ALA B O 1
ATOM 2515 N N . SER B 1 26 ? 23.159 -30.972 -14.804 1 96.43 26 SER B N 1
ATOM 2516 C CA . SER B 1 26 ? 24.295 -30.081 -14.595 1 96.43 26 SER B CA 1
ATOM 2517 C C . SER B 1 26 ? 24.522 -29.814 -13.111 1 96.43 26 SER B C 1
ATOM 2519 O O . SER B 1 26 ? 23.681 -30.156 -12.277 1 96.43 26 SER B O 1
ATOM 2521 N N . PRO B 1 27 ? 25.696 -29.303 -12.777 1 97.69 27 PRO B N 1
ATOM 2522 C CA . PRO B 1 27 ? 25.943 -29.009 -11.364 1 97.69 27 PRO B CA 1
ATOM 2523 C C . PRO B 1 27 ? 24.841 -28.157 -10.737 1 97.69 27 PRO B C 1
ATOM 2525 O O . PRO B 1 27 ? 24.427 -27.151 -11.319 1 97.69 27 PRO B O 1
ATOM 2528 N N . GLY B 1 28 ? 24.359 -28.627 -9.595 1 97.87 28 GLY B N 1
ATOM 2529 C CA . GLY B 1 28 ? 23.348 -27.881 -8.861 1 97.87 28 GLY B CA 1
ATOM 2530 C C . GLY B 1 28 ? 21.947 -28.081 -9.406 1 97.87 28 GLY B C 1
ATOM 2531 O O . GLY B 1 28 ? 20.987 -27.501 -8.893 1 97.87 28 GLY B O 1
ATOM 2532 N N . HIS B 1 29 ? 21.782 -28.949 -10.421 1 98.27 29 HIS B N 1
ATOM 2533 C CA . HIS B 1 29 ? 20.485 -29.163 -11.054 1 98.27 29 HIS B CA 1
ATOM 2534 C C . HIS B 1 29 ? 20.035 -30.613 -10.913 1 98.27 29 HIS B C 1
ATOM 2536 O O . HIS B 1 29 ? 20.856 -31.502 -10.675 1 98.27 29 HIS B O 1
ATOM 2542 N N . VAL B 1 30 ? 18.784 -30.779 -11.024 1 98.42 30 VAL B N 1
ATOM 2543 C CA . VAL B 1 30 ? 18.112 -32.071 -10.935 1 98.42 30 VAL B CA 1
ATOM 2544 C C . VAL B 1 30 ? 17.221 -32.275 -12.159 1 98.42 30 VAL B C 1
ATOM 2546 O O . VAL B 1 30 ? 16.538 -31.348 -12.599 1 98.42 30 VAL B O 1
ATOM 2549 N N . VAL B 1 31 ? 17.267 -33.436 -12.695 1 98.81 31 VAL B N 1
ATOM 2550 C CA . VAL B 1 31 ? 16.357 -33.738 -13.795 1 98.81 31 VAL B CA 1
ATOM 2551 C C . VAL B 1 31 ? 15.093 -34.401 -13.253 1 98.81 31 VAL B C 1
ATOM 2553 O O . VAL B 1 31 ? 15.167 -35.404 -12.538 1 98.81 31 VAL B O 1
ATOM 2556 N N . VAL B 1 32 ? 14.036 -33.838 -13.561 1 98.84 32 VAL B N 1
ATOM 2557 C CA . VAL B 1 32 ? 12.737 -34.333 -13.116 1 98.84 32 VAL B CA 1
ATOM 2558 C C . VAL B 1 32 ? 11.961 -34.89 -14.307 1 98.84 32 VAL B C 1
ATOM 2560 O O . VAL B 1 32 ? 11.853 -34.236 -15.347 1 98.84 32 VAL B O 1
ATOM 2563 N N . ARG B 1 33 ? 11.503 -36.089 -14.213 1 98.88 33 ARG B N 1
ATOM 2564 C CA . ARG B 1 33 ? 10.479 -36.574 -15.131 1 98.88 33 ARG B CA 1
ATOM 2565 C C . ARG B 1 33 ? 9.1 -36.056 -14.736 1 98.88 33 ARG B C 1
ATOM 2567 O O . ARG B 1 33 ? 8.559 -36.445 -13.699 1 98.88 33 ARG B O 1
ATOM 2574 N N . ASN B 1 34 ? 8.587 -35.198 -15.557 1 98.8 34 ASN B N 1
ATOM 2575 C CA . ASN B 1 34 ? 7.317 -34.561 -15.225 1 98.8 34 ASN B CA 1
ATOM 2576 C C . ASN B 1 34 ? 6.149 -35.534 -15.359 1 98.8 34 ASN B C 1
ATOM 2578 O O . ASN B 1 34 ? 6.009 -36.204 -16.384 1 98.8 34 ASN B O 1
ATOM 2582 N N . GLU B 1 35 ? 5.39 -35.591 -14.379 1 98.48 35 GLU B N 1
ATOM 2583 C CA . GLU B 1 35 ? 4.197 -36.432 -14.415 1 98.48 35 GLU B CA 1
ATOM 2584 C C . GLU B 1 35 ? 2.941 -35.597 -14.654 1 98.48 35 GLU B C 1
ATOM 2586 O O . GLU B 1 35 ? 1.982 -36.071 -15.267 1 98.48 35 GLU B O 1
ATOM 2591 N N . ALA B 1 36 ? 2.908 -34.431 -14.141 1 98.57 36 ALA B N 1
ATOM 2592 C CA . ALA B 1 36 ? 1.818 -33.472 -14.303 1 98.57 36 ALA B CA 1
ATOM 2593 C C . ALA B 1 36 ? 2.352 -32.046 -14.401 1 98.57 36 ALA B C 1
ATOM 2595 O O . ALA B 1 36 ? 3.286 -31.676 -13.686 1 98.57 36 ALA B O 1
ATOM 2596 N N . VAL B 1 37 ? 1.818 -31.263 -15.323 1 98.71 37 VAL B N 1
ATOM 2597 C CA . VAL B 1 37 ? 2.229 -29.882 -15.554 1 98.71 37 VAL B CA 1
ATOM 2598 C C . VAL B 1 37 ? 1.038 -28.948 -15.352 1 98.71 37 VAL B C 1
ATOM 2600 O O . VAL B 1 37 ? -0.024 -29.147 -15.947 1 98.71 37 VAL B O 1
ATOM 2603 N N . GLY B 1 38 ? 1.23 -28.001 -14.484 1 98.04 38 GLY B N 1
ATOM 2604 C CA . GLY B 1 38 ? 0.17 -27.03 -14.261 1 98.04 38 GLY B CA 1
ATOM 2605 C C . GLY B 1 38 ? 0.206 -25.872 -15.24 1 98.04 38 GLY B C 1
ATOM 2606 O O . GLY B 1 38 ? 1.275 -25.329 -15.527 1 98.04 38 GLY B O 1
ATOM 2607 N N . LEU B 1 39 ? -0.931 -25.561 -15.789 1 97.6 39 LEU B N 1
ATOM 2608 C CA . LEU B 1 39 ? -1.062 -24.396 -16.658 1 97.6 39 LEU B CA 1
ATOM 2609 C C . LEU B 1 39 ? -1.383 -23.146 -15.846 1 97.6 39 LEU B C 1
ATOM 2611 O O . LEU B 1 39 ? -2.269 -23.167 -14.989 1 97.6 39 LEU B O 1
ATOM 2615 N N . ASN B 1 40 ? -0.668 -22.106 -16.085 1 96.17 40 ASN B N 1
ATOM 2616 C CA . ASN B 1 40 ? -0.856 -20.823 -15.417 1 96.17 40 ASN B CA 1
ATOM 2617 C C . ASN B 1 40 ? -0.932 -19.675 -16.42 1 96.17 40 ASN B C 1
ATOM 2619 O O . ASN B 1 40 ? -0.331 -19.742 -17.493 1 96.17 40 ASN B O 1
ATOM 2623 N N . PHE B 1 41 ? -1.596 -18.672 -16.067 1 95.65 41 PHE B N 1
ATOM 2624 C CA . PHE B 1 41 ? -1.7 -17.542 -16.983 1 95.65 41 PHE B CA 1
ATOM 2625 C C . PHE B 1 41 ? -0.332 -16.917 -17.23 1 95.65 41 PHE B C 1
ATOM 2627 O O . PHE B 1 41 ? -0.095 -16.326 -18.286 1 95.65 41 PHE B O 1
ATOM 2634 N N . ILE B 1 42 ? 0.559 -16.999 -16.297 1 94.98 42 ILE B N 1
ATOM 2635 C CA . ILE B 1 42 ? 1.907 -16.47 -16.477 1 94.98 42 ILE B CA 1
ATOM 2636 C C . ILE B 1 42 ? 2.562 -17.128 -17.69 1 94.98 42 ILE B C 1
ATOM 2638 O O . ILE B 1 42 ? 3.427 -16.532 -18.336 1 94.98 42 ILE B O 1
ATOM 2642 N N . ASP B 1 43 ? 2.209 -18.307 -18.046 1 97.01 43 ASP B N 1
ATOM 2643 C CA . ASP B 1 43 ? 2.709 -18.969 -19.247 1 97.01 43 ASP B CA 1
ATOM 2644 C C . ASP B 1 43 ? 2.298 -18.209 -20.505 1 97.01 43 ASP B C 1
ATOM 2646 O O . ASP B 1 43 ? 3.053 -18.154 -21.478 1 97.01 43 ASP B O 1
ATOM 2650 N N . VAL B 1 44 ? 1.121 -17.685 -20.447 1 96.05 44 VAL B N 1
ATOM 2651 C CA . VAL B 1 44 ? 0.621 -16.86 -21.542 1 96.05 44 VAL B CA 1
ATOM 2652 C C . VAL B 1 44 ? 1.482 -15.606 -21.679 1 96.05 44 VAL B C 1
ATOM 2654 O O . VAL B 1 44 ? 1.862 -15.224 -22.789 1 96.05 44 VAL B O 1
ATOM 2657 N N . TYR B 1 45 ? 1.822 -15.011 -20.516 1 94.04 45 TYR B N 1
ATOM 2658 C CA . TYR B 1 45 ? 2.645 -13.807 -20.543 1 94.04 45 TYR B CA 1
ATOM 2659 C C . TYR B 1 45 ? 3.996 -14.085 -21.189 1 94.04 45 TYR B C 1
ATOM 2661 O O . TYR B 1 45 ? 4.51 -13.259 -21.948 1 94.04 45 TYR B O 1
ATOM 2669 N N . PHE B 1 46 ? 4.535 -15.166 -20.937 1 95.31 46 PHE B N 1
ATOM 2670 C CA . PHE B 1 46 ? 5.817 -15.524 -21.533 1 95.31 46 PHE B CA 1
ATOM 2671 C C . PHE B 1 46 ? 5.655 -15.839 -23.015 1 95.31 46 PHE B C 1
ATOM 2673 O O . PHE B 1 46 ? 6.458 -15.398 -23.84 1 95.31 46 PHE B O 1
ATOM 2680 N N . ARG B 1 47 ? 4.663 -16.493 -23.318 1 97.29 47 ARG B N 1
ATOM 2681 C CA . ARG B 1 47 ? 4.444 -16.905 -24.701 1 97.29 47 ARG B CA 1
ATOM 2682 C C . ARG B 1 47 ? 4.195 -15.698 -25.599 1 97.29 47 ARG B C 1
ATOM 2684 O O . ARG B 1 47 ? 4.74 -15.615 -26.702 1 97.29 47 ARG B O 1
ATOM 2691 N N . ASP B 1 48 ? 3.406 -14.809 -25.088 1 95.54 48 ASP B N 1
ATOM 2692 C CA . ASP B 1 48 ? 2.963 -13.72 -25.954 1 95.54 48 ASP B CA 1
ATOM 2693 C C . ASP B 1 48 ? 3.924 -12.536 -25.883 1 95.54 48 ASP B C 1
ATOM 2695 O O . ASP B 1 48 ? 3.713 -11.518 -26.546 1 95.54 48 ASP B O 1
ATOM 2699 N N . GLY B 1 49 ? 4.96 -12.565 -24.983 1 92.02 49 GLY B N 1
ATOM 2700 C CA . GLY B 1 49 ? 6.007 -11.557 -24.953 1 92.02 49 GLY B CA 1
ATOM 2701 C C . GLY B 1 49 ? 5.764 -10.476 -23.916 1 92.02 49 GLY B C 1
ATOM 2702 O O . GLY B 1 49 ? 6.564 -9.547 -23.781 1 92.02 49 GLY B O 1
ATOM 2703 N N . THR B 1 50 ? 4.634 -10.592 -23.191 1 87.86 50 THR B N 1
ATOM 2704 C CA . THR B 1 50 ? 4.418 -9.657 -22.093 1 87.86 50 THR B CA 1
ATOM 2705 C C . THR B 1 50 ? 5.598 -9.676 -21.126 1 87.86 50 THR B C 1
ATOM 2707 O O . THR B 1 50 ? 6.086 -8.622 -20.713 1 87.86 50 THR B O 1
ATOM 2710 N N . TYR B 1 51 ? 6.017 -10.846 -20.74 1 88.99 51 TYR B N 1
ATOM 2711 C CA . TYR B 1 51 ? 7.26 -10.996 -19.992 1 88.99 51 TYR B CA 1
ATOM 2712 C C . TYR B 1 51 ? 8.416 -11.351 -20.919 1 88.99 51 TYR B C 1
ATOM 2714 O O . TYR B 1 51 ? 8.337 -12.321 -21.677 1 88.99 51 TYR B O 1
ATOM 2722 N N . PRO B 1 52 ? 9.417 -10.552 -20.926 1 89.51 52 PRO B N 1
ATOM 2723 C CA . PRO B 1 52 ? 10.537 -10.797 -21.837 1 89.51 52 PRO B CA 1
ATOM 2724 C C . PRO B 1 52 ? 11.263 -12.107 -21.541 1 89.51 52 PRO B C 1
ATOM 2726 O O . PRO B 1 52 ? 11.427 -12.477 -20.375 1 89.51 52 PRO B O 1
ATOM 2729 N N . THR B 1 53 ? 11.581 -12.837 -22.59 1 92.1 53 THR B N 1
ATOM 2730 C CA . THR B 1 53 ? 12.347 -14.076 -22.506 1 92.1 53 THR B CA 1
ATOM 2731 C C . THR B 1 53 ? 13.148 -14.304 -23.785 1 92.1 53 THR B C 1
ATOM 2733 O O . THR B 1 53 ? 12.824 -13.745 -24.835 1 92.1 53 THR B O 1
ATOM 2736 N N . ALA B 1 54 ? 14.274 -15.028 -23.704 1 93.84 54 ALA B N 1
ATOM 2737 C CA . ALA B 1 54 ? 15.074 -15.371 -24.876 1 93.84 54 ALA B CA 1
ATOM 2738 C C . ALA B 1 54 ? 14.437 -16.516 -25.659 1 93.84 54 ALA B C 1
ATOM 2740 O O . ALA B 1 54 ? 13.937 -17.477 -25.069 1 93.84 54 ALA B O 1
ATOM 2741 N N . TYR B 1 55 ? 14.465 -16.364 -26.919 1 95.54 55 TYR B N 1
ATOM 2742 C CA . TYR B 1 55 ? 13.923 -17.388 -27.806 1 95.54 55 TYR B CA 1
ATOM 2743 C C . TYR B 1 55 ? 15.04 -18.208 -28.439 1 95.54 55 TYR B C 1
ATOM 2745 O O . TYR B 1 55 ? 16.132 -17.693 -28.689 1 95.54 55 TYR B O 1
ATOM 2753 N N . PRO B 1 56 ? 14.792 -19.467 -28.768 1 97 56 PRO B N 1
ATOM 2754 C CA . PRO B 1 56 ? 13.605 -20.242 -28.401 1 97 56 PRO B CA 1
ATOM 2755 C C . PRO B 1 56 ? 13.614 -20.679 -26.938 1 97 56 PRO B C 1
ATOM 2757 O O . PRO B 1 56 ? 14.672 -20.705 -26.305 1 97 56 PRO B O 1
ATOM 2760 N N . PHE B 1 57 ? 12.465 -20.962 -26.386 1 97.34 57 PHE B N 1
ATOM 2761 C CA . PHE B 1 57 ? 12.419 -21.494 -25.029 1 97.34 57 PHE B CA 1
ATOM 2762 C C . PHE B 1 57 ? 11.241 -22.446 -24.859 1 97.34 57 PHE B C 1
ATOM 2764 O O . PHE B 1 57 ? 10.336 -22.476 -25.695 1 97.34 57 PHE B O 1
ATOM 2771 N N . VAL B 1 58 ? 11.325 -23.301 -23.84 1 98.04 58 VAL B N 1
ATOM 2772 C CA . VAL B 1 58 ? 10.237 -24.181 -23.426 1 98.04 58 VAL B CA 1
ATOM 2773 C C . VAL B 1 58 ? 9.444 -23.526 -22.298 1 98.04 58 VAL B C 1
ATOM 2775 O O . VAL B 1 58 ? 9.98 -23.279 -21.215 1 98.04 58 VAL B O 1
ATOM 2778 N N . PRO B 1 59 ? 8.131 -23.237 -22.509 1 97.9 59 PRO B N 1
ATOM 2779 C CA . PRO B 1 59 ? 7.316 -22.585 -21.482 1 97.9 59 PRO B CA 1
ATOM 2780 C C . PRO B 1 59 ? 6.907 -23.538 -20.36 1 97.9 59 PRO B C 1
ATOM 2782 O O . PRO B 1 59 ? 7.335 -24.695 -20.342 1 97.9 59 PRO B O 1
ATOM 2785 N N . GLY B 1 60 ? 6.087 -22.994 -19.51 1 98 60 GLY B N 1
ATOM 2786 C CA . GLY B 1 60 ? 5.61 -23.733 -18.351 1 98 60 GLY B CA 1
ATOM 2787 C C . GLY B 1 60 ? 6.405 -23.446 -17.092 1 98 60 GLY B C 1
ATOM 2788 O O . GLY B 1 60 ? 7.636 -23.512 -17.099 1 98 60 GLY B O 1
ATOM 2789 N N . GLN B 1 61 ? 5.681 -23.2 -15.997 1 97.4 61 GLN B N 1
ATOM 2790 C CA . GLN B 1 61 ? 6.366 -22.744 -14.791 1 97.4 61 GLN B CA 1
ATOM 2791 C C . GLN B 1 61 ? 6.097 -23.682 -13.618 1 97.4 61 GLN B C 1
ATOM 2793 O O . GLN B 1 61 ? 6.596 -23.461 -12.513 1 97.4 61 GLN B O 1
ATOM 2798 N N . GLU B 1 62 ? 5.324 -24.698 -13.845 1 98.18 62 GLU B N 1
ATOM 2799 C CA . GLU B 1 62 ? 4.869 -25.531 -12.736 1 98.18 62 GLU B CA 1
ATOM 2800 C C . GLU B 1 62 ? 4.742 -26.992 -13.158 1 98.18 62 GLU B C 1
ATOM 2802 O O . GLU B 1 62 ? 4.144 -27.295 -14.192 1 98.18 62 GLU B O 1
ATOM 2807 N N . ALA B 1 63 ? 5.283 -27.866 -12.307 1 98.77 63 ALA B N 1
ATOM 2808 C CA . ALA B 1 63 ? 5.129 -29.297 -12.556 1 98.77 63 ALA B CA 1
ATOM 2809 C C . ALA B 1 63 ? 5.446 -30.109 -11.304 1 98.77 63 ALA B C 1
ATOM 2811 O O . ALA B 1 63 ? 5.973 -29.573 -10.326 1 98.77 63 ALA B O 1
ATOM 2812 N N . ALA B 1 64 ? 5.03 -31.336 -11.317 1 98.83 64 ALA B N 1
ATOM 2813 C CA . ALA B 1 64 ? 5.382 -32.344 -10.32 1 98.83 64 ALA B CA 1
ATOM 2814 C C . ALA B 1 64 ? 5.779 -33.658 -10.987 1 98.83 64 ALA B C 1
ATOM 2816 O O . ALA B 1 64 ? 5.238 -34.019 -12.034 1 98.83 64 ALA B O 1
ATOM 2817 N N . GLY B 1 65 ? 6.711 -34.298 -10.375 1 98.78 65 GLY B N 1
ATOM 2818 C CA . GLY B 1 65 ? 7.199 -35.544 -10.945 1 98.78 65 GLY B CA 1
ATOM 2819 C C . GLY B 1 65 ? 8.208 -36.25 -10.06 1 98.78 65 GLY B C 1
ATOM 2820 O O . GLY B 1 65 ? 8.1 -36.209 -8.832 1 98.78 65 GLY B O 1
ATOM 2821 N N . VAL B 1 66 ? 9.108 -36.957 -10.791 1 98.84 66 VAL B N 1
ATOM 2822 C CA . VAL B 1 66 ? 10.068 -37.794 -10.078 1 98.84 66 VAL B CA 1
ATOM 2823 C C . VAL B 1 66 ? 11.486 -37.454 -10.531 1 98.84 66 VAL B C 1
ATOM 2825 O O . VAL B 1 66 ? 11.739 -37.285 -11.726 1 98.84 66 VAL B O 1
ATOM 2828 N N . VAL B 1 67 ? 12.357 -37.383 -9.553 1 98.85 67 VAL B N 1
ATOM 2829 C CA . VAL B 1 67 ? 13.762 -37.128 -9.857 1 98.85 67 VAL B CA 1
ATOM 2830 C C . VAL B 1 67 ? 14.365 -38.338 -10.566 1 98.85 67 VAL B C 1
ATOM 2832 O O . VAL B 1 67 ? 14.212 -39.473 -10.109 1 98.85 67 VAL B O 1
ATOM 2835 N N . THR B 1 68 ? 15.098 -38.085 -11.673 1 98.73 68 THR B N 1
ATOM 2836 C CA . THR B 1 68 ? 15.7 -39.194 -12.404 1 98.73 68 THR B CA 1
ATOM 2837 C C . THR B 1 68 ? 17.223 -39.107 -12.362 1 98.73 68 THR B C 1
ATOM 2839 O O . THR B 1 68 ? 17.913 -40.114 -12.536 1 98.73 68 THR B O 1
ATOM 2842 N N . ALA B 1 69 ? 17.761 -37.87 -12.207 1 98.51 69 ALA B N 1
ATOM 2843 C CA . ALA B 1 69 ? 19.203 -37.651 -12.141 1 98.51 69 ALA B CA 1
ATOM 2844 C C . ALA B 1 69 ? 19.531 -36.393 -11.341 1 98.51 69 ALA B C 1
ATOM 2846 O O . ALA B 1 69 ? 18.732 -35.454 -11.295 1 98.51 69 ALA B O 1
ATOM 2847 N N . VAL B 1 70 ? 20.681 -36.398 -10.701 1 98.46 70 VAL B N 1
ATOM 2848 C CA . VAL B 1 70 ? 21.133 -35.249 -9.924 1 98.46 70 VAL B CA 1
ATOM 2849 C C . VAL B 1 70 ? 22.555 -34.874 -10.336 1 98.46 70 VAL B C 1
ATOM 2851 O O . VAL B 1 70 ? 23.377 -35.749 -10.619 1 98.46 70 VAL B O 1
ATOM 2854 N N . GLY B 1 71 ? 22.774 -33.614 -10.443 1 97.93 71 GLY B N 1
ATOM 2855 C CA . GLY B 1 71 ? 24.105 -33.134 -10.781 1 97.93 71 GLY B CA 1
ATOM 2856 C C . GLY B 1 71 ? 25.011 -32.99 -9.573 1 97.93 71 GLY B C 1
ATOM 2857 O O . GLY B 1 71 ? 24.575 -33.185 -8.436 1 97.93 71 GLY B O 1
ATOM 2858 N N . HIS B 1 72 ? 26.285 -32.655 -9.865 1 97.27 72 HIS B N 1
ATOM 2859 C CA . HIS B 1 72 ? 27.273 -32.436 -8.814 1 97.27 72 HIS B CA 1
ATOM 2860 C C . HIS B 1 72 ? 26.815 -31.35 -7.845 1 97.27 72 HIS B C 1
ATOM 2862 O O . HIS B 1 72 ? 26.274 -30.325 -8.266 1 97.27 72 HIS B O 1
ATOM 2868 N N . GLY B 1 73 ? 26.931 -31.631 -6.55 1 97 73 GLY B N 1
ATOM 2869 C CA . GLY B 1 73 ? 26.649 -30.622 -5.542 1 97 73 GLY B CA 1
ATOM 2870 C C . GLY B 1 73 ? 25.237 -30.705 -4.994 1 97 73 GLY B C 1
ATOM 2871 O O . GLY B 1 73 ? 24.909 -30.045 -4.005 1 97 73 GLY B O 1
ATOM 2872 N N . VAL B 1 74 ? 24.4 -31.429 -5.712 1 97.64 74 VAL B N 1
ATOM 2873 C CA . VAL B 1 74 ? 23.045 -31.629 -5.21 1 97.64 74 VAL B CA 1
ATOM 2874 C C . VAL B 1 74 ? 23.072 -32.572 -4.009 1 97.64 74 VAL B C 1
ATOM 2876 O O . VAL B 1 74 ? 23.649 -33.66 -4.079 1 97.64 74 VAL B O 1
ATOM 2879 N N . THR B 1 75 ? 22.474 -32.182 -2.906 1 96.34 75 THR B N 1
ATOM 2880 C CA . THR B 1 75 ? 22.564 -32.987 -1.693 1 96.34 75 THR B CA 1
ATOM 2881 C C . THR B 1 75 ? 21.174 -33.279 -1.134 1 96.34 75 THR B C 1
ATOM 2883 O O . THR B 1 75 ? 20.99 -34.244 -0.388 1 96.34 75 THR B O 1
ATOM 2886 N N . ASP B 1 76 ? 20.197 -32.55 -1.506 1 96.71 76 ASP B N 1
ATOM 2887 C CA . ASP B 1 76 ? 18.913 -32.605 -0.816 1 96.71 76 ASP B CA 1
ATOM 2888 C C . ASP B 1 76 ? 17.95 -33.557 -1.521 1 96.71 76 ASP B C 1
ATOM 2890 O O . ASP B 1 76 ? 16.885 -33.878 -0.99 1 96.71 76 ASP B O 1
ATOM 2894 N N . PHE B 1 77 ? 18.335 -34.027 -2.745 1 98.21 77 PHE B N 1
ATOM 2895 C CA . PHE B 1 77 ? 17.442 -34.864 -3.538 1 98.21 77 PHE B CA 1
ATOM 2896 C C . PHE B 1 77 ? 18.205 -36.021 -4.171 1 98.21 77 PHE B C 1
ATOM 2898 O O . PHE B 1 77 ? 19.41 -35.921 -4.41 1 98.21 77 PHE B O 1
ATOM 2905 N N . ALA B 1 78 ? 17.464 -37.069 -4.491 1 98.12 78 ALA B N 1
ATOM 2906 C CA . ALA B 1 78 ? 18.015 -38.25 -5.152 1 98.12 78 ALA B CA 1
ATOM 2907 C C . ALA B 1 78 ? 17.012 -38.844 -6.137 1 98.12 78 ALA B C 1
ATOM 2909 O O . ALA B 1 78 ? 15.813 -38.571 -6.053 1 98.12 78 ALA B O 1
ATOM 2910 N N . PRO B 1 79 ? 17.522 -39.635 -7.072 1 98.51 79 PRO B N 1
ATOM 2911 C CA . PRO B 1 79 ? 16.598 -40.31 -7.986 1 98.51 79 PRO B CA 1
ATOM 2912 C C . PRO B 1 79 ? 15.52 -41.105 -7.253 1 98.51 79 PRO B C 1
ATOM 2914 O O . PRO B 1 79 ? 15.816 -41.799 -6.276 1 98.51 79 PRO B O 1
ATOM 2917 N N . GLY B 1 80 ? 14.332 -40.946 -7.685 1 98.55 80 GLY B N 1
ATOM 2918 C CA . GLY B 1 80 ? 13.214 -41.623 -7.047 1 98.55 80 GLY B CA 1
ATOM 2919 C C . GLY B 1 80 ? 12.374 -40.703 -6.182 1 98.55 80 GLY B C 1
ATOM 2920 O O . GLY B 1 80 ? 11.227 -41.021 -5.861 1 98.55 80 GLY B O 1
ATOM 2921 N N . ASP B 1 81 ? 12.93 -39.546 -5.811 1 98.68 81 ASP B N 1
ATOM 2922 C CA . ASP B 1 81 ? 12.203 -38.599 -4.971 1 98.68 81 ASP B CA 1
ATOM 2923 C C . ASP B 1 81 ? 11.037 -37.974 -5.733 1 98.68 81 ASP B C 1
ATOM 2925 O O . ASP B 1 81 ? 11.167 -37.637 -6.911 1 98.68 81 ASP B O 1
ATOM 2929 N N . ARG B 1 82 ? 9.889 -37.767 -5.083 1 98.81 82 ARG B N 1
ATOM 2930 C CA . ARG B 1 82 ? 8.751 -37.014 -5.6 1 98.81 82 ARG B CA 1
ATOM 2931 C C . ARG B 1 82 ? 8.919 -35.52 -5.341 1 98.81 82 ARG B C 1
ATOM 2933 O O . ARG B 1 82 ? 9.087 -35.098 -4.195 1 98.81 82 ARG B O 1
ATOM 2940 N N . VAL B 1 83 ? 8.867 -34.746 -6.402 1 98.86 83 VAL B N 1
ATOM 2941 C CA . VAL B 1 83 ? 9.166 -33.326 -6.249 1 98.86 83 VAL B CA 1
ATOM 2942 C C . VAL B 1 83 ? 8.204 -32.5 -7.1 1 98.86 83 VAL B C 1
ATOM 2944 O O . VAL B 1 83 ? 7.526 -33.037 -7.979 1 98.86 83 VAL B O 1
ATOM 2947 N N . ALA B 1 84 ? 8.088 -31.27 -6.766 1 98.87 84 ALA B N 1
ATOM 2948 C CA . ALA B 1 84 ? 7.388 -30.264 -7.561 1 98.87 84 ALA B CA 1
ATOM 2949 C C . ALA B 1 84 ? 8.199 -28.975 -7.65 1 98.87 84 ALA B C 1
ATOM 2951 O O . ALA B 1 84 ? 9.15 -28.778 -6.89 1 98.87 84 ALA B O 1
ATOM 2952 N N . TYR B 1 85 ? 7.94 -28.191 -8.646 1 98.64 85 TYR B N 1
ATOM 2953 C CA . TYR B 1 85 ? 8.592 -26.892 -8.769 1 98.64 85 TYR B CA 1
ATOM 2954 C C . TYR B 1 85 ? 7.647 -25.863 -9.379 1 98.64 85 TYR B C 1
ATOM 2956 O O . TYR B 1 85 ? 6.688 -26.223 -10.067 1 98.64 85 TYR B O 1
ATOM 2964 N N . ALA B 1 86 ? 7.841 -24.635 -9.032 1 97.42 86 ALA B N 1
ATOM 2965 C CA . ALA B 1 86 ? 7.124 -23.478 -9.561 1 97.42 86 ALA B CA 1
ATOM 2966 C C . ALA B 1 86 ? 8.091 -22.36 -9.941 1 97.42 86 ALA B C 1
ATOM 2968 O O . ALA B 1 86 ? 9.23 -22.329 -9.47 1 97.42 86 ALA B O 1
ATOM 2969 N N . THR B 1 87 ? 7.675 -21.473 -10.771 1 94.98 87 THR B N 1
ATOM 2970 C CA . THR B 1 87 ? 8.433 -20.318 -11.241 1 94.98 87 THR B CA 1
ATOM 2971 C C . THR B 1 87 ? 9.75 -20.757 -11.875 1 94.98 87 THR B C 1
ATOM 2973 O O . THR B 1 87 ? 10.807 -20.204 -11.568 1 94.98 87 THR B O 1
ATOM 2976 N N . GLN B 1 88 ? 9.756 -21.79 -12.563 1 93.96 88 GLN B N 1
ATOM 2977 C CA . GLN B 1 88 ? 10.848 -22.356 -13.348 1 93.96 88 GLN B CA 1
ATOM 2978 C C . GLN B 1 88 ? 10.377 -22.743 -14.747 1 93.96 88 GLN B C 1
ATOM 2980 O O . GLN B 1 88 ? 9.537 -23.632 -14.901 1 93.96 88 GLN B O 1
ATOM 2985 N N . LEU B 1 89 ? 10.93 -22.121 -15.749 1 96.03 89 LEU B N 1
ATOM 2986 C CA . LEU B 1 89 ? 10.55 -22.419 -17.126 1 96.03 89 LEU B CA 1
ATOM 2987 C C . LEU B 1 89 ? 10.97 -23.833 -17.512 1 96.03 89 LEU B C 1
ATOM 2989 O O . LEU B 1 89 ? 11.941 -24.366 -16.97 1 96.03 89 LEU B O 1
ATOM 2993 N N . GLY B 1 90 ? 10.216 -24.407 -18.459 1 97.6 90 GLY B N 1
ATOM 2994 C CA . GLY B 1 90 ? 10.654 -25.666 -19.041 1 97.6 90 GLY B CA 1
ATOM 2995 C C . GLY B 1 90 ? 9.701 -26.814 -18.766 1 97.6 90 GLY B C 1
ATOM 2996 O O . GLY B 1 90 ? 9.917 -27.933 -19.238 1 97.6 90 GLY B O 1
ATOM 2997 N N . ALA B 1 91 ? 8.637 -26.541 -18.118 1 98.49 91 ALA B N 1
ATOM 2998 C CA . ALA B 1 91 ? 7.754 -27.603 -17.641 1 98.49 91 ALA B CA 1
ATOM 2999 C C . ALA B 1 91 ? 6.994 -28.244 -18.798 1 98.49 91 ALA B C 1
ATOM 3001 O O . ALA B 1 91 ? 6.478 -29.358 -18.669 1 98.49 91 ALA B O 1
ATOM 3002 N N . TYR B 1 92 ? 6.834 -27.494 -19.884 1 98.65 92 TYR B N 1
ATOM 3003 C CA . TYR B 1 92 ? 6.134 -28.067 -21.028 1 98.65 92 TYR B CA 1
ATOM 3004 C C . TYR B 1 92 ? 7.009 -29.084 -21.75 1 98.65 92 TYR B C 1
ATOM 3006 O O . TYR B 1 92 ? 7.273 -28.947 -22.947 1 98.65 92 TYR B O 1
ATOM 3014 N N . ALA B 1 93 ? 7.427 -30.098 -21.028 1 98.61 93 ALA B N 1
ATOM 3015 C CA . ALA B 1 93 ? 8.32 -31.147 -21.513 1 98.61 93 ALA B CA 1
ATOM 3016 C C . ALA B 1 93 ? 8.19 -32.412 -20.669 1 98.61 93 ALA B C 1
ATOM 3018 O O . ALA B 1 93 ? 7.683 -32.366 -19.545 1 98.61 93 ALA B O 1
ATOM 3019 N N . GLU B 1 94 ? 8.64 -33.486 -21.194 1 98.65 94 GLU B N 1
ATOM 3020 C CA . GLU B 1 94 ? 8.643 -34.741 -20.448 1 98.65 94 GLU B CA 1
ATOM 3021 C C . GLU B 1 94 ? 9.641 -34.695 -19.294 1 98.65 94 GLU B C 1
ATOM 3023 O O . GLU B 1 94 ? 9.415 -35.304 -18.246 1 98.65 94 GLU B O 1
ATOM 3028 N N . TYR B 1 95 ? 10.756 -34.01 -19.538 1 98.7 95 TYR B N 1
ATOM 3029 C CA . TYR B 1 95 ? 11.805 -33.852 -18.537 1 98.7 95 TYR B CA 1
ATOM 3030 C C . TYR B 1 95 ? 12.225 -32.392 -18.414 1 98.7 95 TYR B C 1
ATOM 3032 O O . TYR B 1 95 ? 12.287 -31.67 -19.412 1 98.7 95 TYR B O 1
ATOM 3040 N N . THR B 1 96 ? 12.546 -31.968 -17.278 1 98.59 96 THR B N 1
ATOM 3041 C CA . THR B 1 96 ? 13.034 -30.615 -17.039 1 98.59 96 THR B CA 1
ATOM 3042 C C . THR B 1 96 ? 14.24 -30.632 -16.104 1 98.59 96 THR B C 1
ATOM 3044 O O . THR B 1 96 ? 14.245 -31.348 -15.101 1 98.59 96 THR B O 1
ATOM 3047 N N . ALA B 1 97 ? 15.288 -29.95 -16.478 1 98.37 97 ALA B N 1
ATOM 3048 C CA . ALA B 1 97 ? 16.382 -29.673 -15.551 1 98.37 97 ALA B CA 1
ATOM 3049 C C . ALA B 1 97 ? 16.043 -28.498 -14.638 1 98.37 97 ALA B C 1
ATOM 3051 O O . ALA B 1 97 ? 15.815 -27.382 -15.111 1 98.37 97 ALA B O 1
ATOM 3052 N N . VAL B 1 98 ? 15.994 -28.737 -13.339 1 98.36 98 VAL B N 1
ATOM 3053 C CA . VAL B 1 98 ? 15.536 -27.742 -12.375 1 98.36 98 VAL B CA 1
ATOM 3054 C C . VAL B 1 98 ? 16.634 -27.473 -11.349 1 98.36 98 VAL B C 1
ATOM 3056 O O . VAL B 1 98 ? 17.225 -28.408 -10.803 1 98.36 98 VAL B O 1
ATOM 3059 N N . PRO B 1 99 ? 16.963 -26.211 -11.133 1 98.01 99 PRO B N 1
ATOM 3060 C CA . PRO B 1 99 ? 17.866 -25.955 -10.009 1 98.01 99 PRO B CA 1
ATOM 3061 C C . PRO B 1 99 ? 17.359 -26.549 -8.697 1 98.01 99 PRO B C 1
ATOM 3063 O O . PRO B 1 99 ? 16.17 -26.443 -8.386 1 98.01 99 PRO B O 1
ATOM 3066 N N . GLU B 1 100 ? 18.242 -27.148 -7.979 1 97.92 100 GLU B N 1
ATOM 3067 C CA . GLU B 1 100 ? 17.888 -27.767 -6.705 1 97.92 100 GLU B CA 1
ATOM 3068 C C . GLU B 1 100 ? 17.136 -26.789 -5.807 1 97.92 100 GLU B C 1
ATOM 3070 O O . GLU B 1 100 ? 16.199 -27.176 -5.105 1 97.92 100 GLU B O 1
ATOM 3075 N N . ALA B 1 101 ? 17.489 -25.51 -5.862 1 97.31 101 ALA B N 1
ATOM 3076 C CA . ALA B 1 101 ? 16.962 -24.471 -4.98 1 97.31 101 ALA B CA 1
ATOM 3077 C C . ALA B 1 101 ? 15.494 -24.187 -5.284 1 97.31 101 ALA B C 1
ATOM 3079 O O . ALA B 1 101 ? 14.797 -23.562 -4.481 1 97.31 101 ALA B O 1
ATOM 3080 N N . LYS B 1 102 ? 14.971 -24.668 -6.381 1 97.39 102 LYS B N 1
ATOM 3081 C CA . LYS B 1 102 ? 13.596 -24.395 -6.791 1 97.39 102 LYS B CA 1
ATOM 3082 C C . LYS B 1 102 ? 12.702 -25.61 -6.562 1 97.39 102 LYS B C 1
ATOM 3084 O O . LYS B 1 102 ? 11.495 -25.554 -6.805 1 97.39 102 LYS B O 1
ATOM 3089 N N . LEU B 1 103 ? 13.251 -26.663 -6.07 1 98.14 103 LEU B N 1
ATOM 3090 C CA . LEU B 1 103 ? 12.505 -27.904 -5.894 1 98.14 103 LEU B CA 1
ATOM 3091 C C . LEU B 1 103 ? 11.91 -27.986 -4.492 1 98.14 103 LEU B C 1
ATOM 3093 O O . LEU B 1 103 ? 12.542 -27.57 -3.519 1 98.14 103 LEU B O 1
ATOM 3097 N N . VAL B 1 104 ? 10.739 -28.556 -4.479 1 98.67 104 VAL B N 1
ATOM 3098 C CA . VAL B 1 104 ? 10.104 -28.834 -3.196 1 98.67 104 VAL B CA 1
ATOM 3099 C C . VAL B 1 104 ? 9.702 -30.306 -3.126 1 98.67 104 VAL B C 1
ATOM 3101 O O . VAL B 1 104 ? 9.243 -30.878 -4.116 1 98.67 104 VAL B O 1
ATOM 3104 N N . PRO B 1 105 ? 9.93 -30.953 -2.034 1 98.57 105 PRO B N 1
ATOM 3105 C CA . PRO B 1 105 ? 9.464 -32.334 -1.89 1 98.57 105 PRO B CA 1
ATOM 3106 C C . PRO B 1 105 ? 7.942 -32.44 -1.831 1 98.57 105 PRO B C 1
ATOM 3108 O O . PRO B 1 105 ? 7.281 -31.58 -1.243 1 98.57 105 PRO B O 1
ATOM 3111 N N . VAL B 1 106 ? 7.409 -33.438 -2.413 1 98.61 106 VAL B N 1
ATOM 3112 C CA . VAL B 1 106 ? 5.98 -33.722 -2.336 1 98.61 106 VAL B CA 1
ATOM 3113 C C . VAL B 1 106 ? 5.734 -34.877 -1.368 1 98.61 106 VAL B C 1
ATOM 3115 O O . VAL B 1 106 ? 6.197 -35.997 -1.597 1 98.61 106 VAL B O 1
ATOM 3118 N N . PRO B 1 107 ? 5.055 -34.624 -0.325 1 98.16 107 PRO B N 1
ATOM 3119 C CA . PRO B 1 107 ? 4.808 -35.706 0.631 1 98.16 107 PRO B CA 1
ATOM 3120 C C . PRO B 1 107 ? 3.926 -36.812 0.055 1 98.16 107 PRO B C 1
ATOM 3122 O O . PRO B 1 107 ? 3.226 -36.595 -0.938 1 98.16 107 PRO B O 1
ATOM 3125 N N . GLU B 1 108 ? 3.907 -37.929 0.706 1 96.95 108 GLU B N 1
ATOM 3126 C CA . GLU B 1 108 ? 3.161 -39.097 0.247 1 96.95 108 GLU B CA 1
ATOM 3127 C C . GLU B 1 108 ? 1.657 -38.839 0.28 1 96.95 108 GLU B C 1
ATOM 3129 O O . GLU B 1 108 ? 0.906 -39.418 -0.507 1 96.95 108 GLU B O 1
ATOM 3134 N N . SER B 1 109 ? 1.247 -37.925 1.109 1 96.44 109 SER B N 1
ATOM 3135 C CA . SER B 1 109 ? -0.17 -37.645 1.315 1 96.44 109 SER B CA 1
ATOM 3136 C C . SER B 1 109 ? -0.734 -36.789 0.186 1 96.44 109 SER B C 1
ATOM 3138 O O . SER B 1 109 ? -1.946 -36.579 0.104 1 96.44 109 SER B O 1
ATOM 3140 N N . VAL B 1 110 ? 0.102 -36.346 -0.712 1 97.84 110 VAL B N 1
ATOM 3141 C CA . VAL B 1 110 ? -0.324 -35.5 -1.822 1 97.84 110 VAL B CA 1
ATOM 3142 C C . VAL B 1 110 ? 0.041 -36.164 -3.148 1 97.84 110 VAL B C 1
ATOM 3144 O O . VAL B 1 110 ? 1.187 -36.574 -3.349 1 97.84 110 VAL B O 1
ATOM 3147 N N . THR B 1 111 ? -0.905 -36.336 -3.992 1 97.51 111 THR B N 1
ATOM 3148 C CA . THR B 1 111 ? -0.606 -36.911 -5.299 1 97.51 111 THR B CA 1
ATOM 3149 C C . THR B 1 111 ? 0.191 -35.929 -6.153 1 97.51 111 THR B C 1
ATOM 3151 O O . THR B 1 111 ? 0.131 -34.717 -5.933 1 97.51 111 THR B O 1
ATOM 3154 N N . LEU B 1 112 ? 0.928 -36.409 -7.099 1 98.05 112 LEU B N 1
ATOM 3155 C CA . LEU B 1 112 ? 1.724 -35.545 -7.964 1 98.05 112 LEU B CA 1
ATOM 3156 C C . LEU B 1 112 ? 0.828 -34.621 -8.782 1 98.05 112 LEU B C 1
ATOM 3158 O O . LEU B 1 112 ? 1.109 -33.427 -8.907 1 98.05 112 LEU B O 1
ATOM 3162 N N . PRO B 1 113 ? -0.331 -35.121 -9.292 1 97.57 113 PRO B N 1
ATOM 3163 C CA . PRO B 1 113 ? -1.243 -34.202 -9.977 1 97.57 113 PRO B CA 1
ATOM 3164 C C . PRO B 1 113 ? -1.766 -33.098 -9.061 1 97.57 113 PRO B C 1
ATOM 3166 O O . PRO B 1 113 ? -1.843 -31.936 -9.47 1 97.57 113 PRO B O 1
ATOM 3169 N N . ASP B 1 114 ? -2.042 -33.381 -7.82 1 97.15 114 ASP B N 1
ATOM 3170 C CA . ASP B 1 114 ? -2.506 -32.363 -6.882 1 97.15 114 ASP B CA 1
ATOM 3171 C C . ASP B 1 114 ? -1.405 -31.348 -6.584 1 97.15 114 ASP B C 1
ATOM 3173 O O . ASP B 1 114 ? -1.673 -30.152 -6.459 1 97.15 114 ASP B O 1
ATOM 3177 N N . ALA B 1 115 ? -0.187 -31.854 -6.478 1 98.16 115 ALA B N 1
ATOM 3178 C CA . ALA B 1 115 ? 0.947 -30.966 -6.237 1 98.16 115 ALA B CA 1
ATOM 3179 C C . ALA B 1 115 ? 1.13 -29.985 -7.391 1 98.16 115 ALA B C 1
ATOM 3181 O O . ALA B 1 115 ? 1.292 -28.782 -7.172 1 98.16 115 ALA B O 1
ATOM 3182 N N . ALA B 1 116 ? 1.018 -30.457 -8.613 1 97.84 116 ALA B N 1
ATOM 3183 C CA . ALA B 1 116 ? 1.184 -29.625 -9.802 1 97.84 116 ALA B CA 1
ATOM 3184 C C . ALA B 1 116 ? 0.02 -28.651 -9.956 1 97.84 116 ALA B C 1
ATOM 3186 O O . ALA B 1 116 ? 0.166 -27.591 -10.57 1 97.84 116 ALA B O 1
ATOM 3187 N N . ALA B 1 117 ? -1.111 -29.085 -9.432 1 96.79 117 ALA B N 1
ATOM 3188 C CA . ALA B 1 117 ? -2.308 -28.256 -9.551 1 96.79 117 ALA B CA 1
ATOM 3189 C C . ALA B 1 117 ? -2.324 -27.16 -8.49 1 96.79 117 ALA B C 1
ATOM 3191 O O . ALA B 1 117 ? -3.017 -26.151 -8.641 1 96.79 117 ALA B O 1
ATOM 3192 N N . ALA B 1 118 ? -1.504 -27.301 -7.467 1 96.99 118 ALA B N 1
ATOM 3193 C CA . ALA B 1 118 ? -1.694 -26.429 -6.311 1 96.99 118 ALA B CA 1
ATOM 3194 C C . ALA B 1 118 ? -0.47 -25.547 -6.082 1 96.99 118 ALA B C 1
ATOM 3196 O O . ALA B 1 118 ? -0.575 -24.47 -5.49 1 96.99 118 ALA B O 1
ATOM 3197 N N . LEU B 1 119 ? 0.673 -25.964 -6.5 1 98.15 119 LEU B N 1
ATOM 3198 C CA . LEU B 1 119 ? 1.893 -25.396 -5.939 1 98.15 119 LEU B CA 1
ATOM 3199 C C . LEU B 1 119 ? 1.978 -23.901 -6.223 1 98.15 119 LEU B C 1
ATOM 3201 O O . LEU B 1 119 ? 1.975 -23.087 -5.297 1 98.15 119 LEU B O 1
ATOM 3205 N N . LEU B 1 120 ? 1.988 -23.544 -7.475 1 97.62 120 LEU B N 1
ATOM 3206 C CA . LEU B 1 120 ? 2.192 -22.139 -7.811 1 97.62 120 LEU B CA 1
ATOM 3207 C C . LEU B 1 120 ? 1.039 -21.284 -7.296 1 97.62 120 LEU B C 1
ATOM 3209 O O . LEU B 1 120 ? 1.257 -20.31 -6.573 1 97.62 120 LEU B O 1
ATOM 3213 N N . GLN B 1 121 ? -0.185 -21.644 -7.578 1 96.94 121 GLN B N 1
ATOM 3214 C CA . GLN B 1 121 ? -1.353 -20.855 -7.201 1 96.94 121 GLN B CA 1
ATOM 3215 C C . GLN B 1 121 ? -1.604 -20.928 -5.697 1 96.94 121 GLN B C 1
ATOM 3217 O O . GLN B 1 121 ? -2.102 -19.972 -5.098 1 96.94 121 GLN B O 1
ATOM 3222 N N . GLY B 1 122 ? -1.298 -22.073 -5.14 1 97.91 122 GLY B N 1
ATOM 3223 C CA . GLY B 1 122 ? -1.414 -22.189 -3.695 1 97.91 122 GLY B CA 1
ATOM 3224 C C . GLY B 1 122 ? -0.428 -21.312 -2.946 1 97.91 122 GLY B C 1
ATOM 3225 O O . GLY B 1 122 ? -0.777 -20.705 -1.931 1 97.91 122 GLY B O 1
ATOM 3226 N N . LEU B 1 123 ? 0.778 -21.314 -3.453 1 98.33 123 LEU B N 1
ATOM 3227 C CA . LEU B 1 123 ? 1.764 -20.415 -2.862 1 98.33 123 LEU B CA 1
ATOM 3228 C C . LEU B 1 123 ? 1.325 -18.961 -2.998 1 98.33 123 LEU B C 1
ATOM 3230 O O . LEU B 1 123 ? 1.491 -18.168 -2.069 1 98.33 123 LEU B O 1
ATOM 3234 N N . ALA B 1 124 ? 0.731 -18.651 -4.117 1 97.9 124 ALA B N 1
ATOM 3235 C CA . ALA B 1 124 ? 0.19 -17.309 -4.32 1 97.9 124 ALA B CA 1
ATOM 3236 C C . ALA B 1 124 ? -0.931 -17.013 -3.328 1 97.9 124 ALA B C 1
ATOM 3238 O O . ALA B 1 124 ? -0.945 -15.954 -2.696 1 97.9 124 ALA B O 1
ATOM 3239 N N . ALA B 1 125 ? -1.83 -17.939 -3.175 1 98.14 125 ALA B N 1
ATOM 3240 C CA . ALA B 1 125 ? -2.926 -17.757 -2.226 1 98.14 125 ALA B CA 1
ATOM 3241 C C . ALA B 1 125 ? -2.396 -17.528 -0.814 1 98.14 125 ALA B C 1
ATOM 3243 O O . ALA B 1 125 ? -2.915 -16.685 -0.078 1 98.14 125 ALA B O 1
ATOM 3244 N N . LEU B 1 126 ? -1.357 -18.285 -0.49 1 98.3 126 LEU B N 1
ATOM 3245 C CA . LEU B 1 126 ? -0.766 -18.175 0.839 1 98.3 126 LEU B CA 1
ATOM 3246 C C . LEU B 1 126 ? -0.19 -16.781 1.064 1 98.3 126 LEU B C 1
ATOM 3248 O O . LEU B 1 126 ? -0.512 -16.124 2.057 1 98.3 126 LEU B O 1
ATOM 3252 N N . TYR B 1 127 ? 0.628 -16.288 0.123 1 98.22 127 TYR B N 1
ATOM 3253 C CA . TYR B 1 127 ? 1.254 -15.006 0.425 1 98.22 127 TYR B CA 1
ATOM 3254 C C . TYR B 1 127 ? 0.26 -13.862 0.267 1 98.22 127 TYR B C 1
ATOM 3256 O O . TYR B 1 127 ? 0.336 -12.862 0.983 1 98.22 127 TYR B O 1
ATOM 3264 N N . LEU B 1 128 ? -0.736 -13.956 -0.622 1 98.71 128 LEU B N 1
ATOM 3265 C CA . LEU B 1 128 ? -1.733 -12.907 -0.8 1 98.71 128 LEU B CA 1
ATOM 3266 C C . LEU B 1 128 ? -2.567 -12.73 0.465 1 98.71 128 LEU B C 1
ATOM 3268 O O . LEU B 1 128 ? -2.798 -11.602 0.908 1 98.71 128 LEU B O 1
ATOM 3272 N N . SER B 1 129 ? -2.947 -13.833 1.112 1 98.14 129 SER B N 1
ATOM 3273 C CA . SER B 1 129 ? -3.817 -13.781 2.282 1 98.14 129 SER B CA 1
ATOM 3274 C C . SER B 1 129 ? -3.006 -13.683 3.57 1 98.14 129 SER B C 1
ATOM 3276 O O . SER B 1 129 ? -3.552 -13.374 4.632 1 98.14 129 SER B O 1
ATOM 3278 N N . GLY B 1 130 ? -1.715 -13.967 3.506 1 97.09 130 GLY B N 1
ATOM 3279 C CA . GLY B 1 130 ? -0.926 -14.05 4.725 1 97.09 130 GLY B CA 1
ATOM 3280 C C . GLY B 1 130 ? 0.019 -12.877 4.904 1 97.09 130 GLY B C 1
ATOM 3281 O O . GLY B 1 130 ? 0.171 -12.36 6.013 1 97.09 130 GLY B O 1
ATOM 3282 N N . THR B 1 131 ? 0.69 -12.495 3.806 1 96.42 131 THR B N 1
ATOM 3283 C CA . THR B 1 131 ? 1.707 -11.462 3.969 1 96.42 131 THR B CA 1
ATOM 3284 C C . THR B 1 131 ? 1.335 -10.208 3.184 1 96.42 131 THR B C 1
ATOM 3286 O O . THR B 1 131 ? 1.565 -9.089 3.647 1 96.42 131 THR B O 1
ATOM 3289 N N . THR B 1 132 ? 0.741 -10.308 2.004 1 98.24 132 THR B N 1
ATOM 3290 C CA . THR B 1 132 ? 0.319 -9.145 1.231 1 98.24 132 THR B CA 1
ATOM 3291 C C . THR B 1 132 ? -0.766 -8.368 1.972 1 98.24 132 THR B C 1
ATOM 3293 O O . THR B 1 132 ? -0.625 -7.166 2.208 1 98.24 132 THR B O 1
ATOM 3296 N N . HIS B 1 133 ? -1.795 -9.011 2.294 1 98.17 133 HIS B N 1
ATOM 3297 C CA . HIS B 1 133 ? -2.818 -8.572 3.237 1 98.17 133 HIS B CA 1
ATOM 3298 C C . HIS B 1 133 ? -3.157 -9.675 4.235 1 98.17 133 HIS B C 1
ATOM 3300 O O . HIS B 1 133 ? -3.853 -10.634 3.893 1 98.17 133 HIS B O 1
ATOM 3306 N N . PRO B 1 134 ? -2.622 -9.553 5.455 1 97.47 134 PRO B N 1
ATOM 3307 C CA . PRO B 1 134 ? -2.948 -10.586 6.442 1 97.47 134 PRO B CA 1
ATOM 3308 C C . PRO B 1 134 ? -4.432 -10.612 6.799 1 97.47 134 PRO B C 1
ATOM 3310 O O . PRO B 1 134 ? -4.887 -9.815 7.623 1 97.47 134 PRO B O 1
ATOM 3313 N N . VAL B 1 135 ? -5.131 -11.472 6.154 1 98.33 135 VAL B N 1
ATOM 3314 C CA . VAL B 1 135 ? -6.578 -11.589 6.306 1 98.33 135 VAL B CA 1
ATOM 3315 C C . VAL B 1 135 ? -6.916 -11.97 7.746 1 98.33 135 VAL B C 1
ATOM 3317 O O . VAL B 1 135 ? -6.298 -12.87 8.319 1 98.33 135 VAL B O 1
ATOM 3320 N N . ARG B 1 136 ? -7.881 -11.264 8.379 1 97.66 136 ARG B N 1
ATOM 3321 C CA . ARG B 1 136 ? -8.346 -11.52 9.738 1 97.66 136 ARG B CA 1
ATOM 3322 C C . ARG B 1 136 ? -9.818 -11.919 9.747 1 97.66 136 ARG B C 1
ATOM 3324 O O . ARG B 1 136 ? -10.573 -11.544 8.848 1 97.66 136 ARG B O 1
ATOM 3331 N N . ALA B 1 137 ? -10.12 -12.681 10.764 1 98.23 137 ALA B N 1
ATOM 3332 C CA . ALA B 1 137 ? -11.519 -13.065 10.939 1 98.23 137 ALA B CA 1
ATOM 3333 C C . ALA B 1 137 ? -12.424 -11.837 10.984 1 98.23 137 ALA B C 1
ATOM 3335 O O . ALA B 1 137 ? -12.102 -10.845 11.642 1 98.23 137 ALA B O 1
ATOM 3336 N N . GLY B 1 138 ? -13.486 -11.897 10.227 1 97.74 138 GLY B N 1
ATOM 3337 C CA . GLY B 1 138 ? -14.467 -10.824 10.245 1 97.74 138 GLY B CA 1
ATOM 3338 C C . GLY B 1 138 ? -14.254 -9.8 9.146 1 97.74 138 GLY B C 1
ATOM 3339 O O . GLY B 1 138 ? -15.147 -9.005 8.849 1 97.74 138 GLY B O 1
ATOM 3340 N N . GLU B 1 139 ? -13.097 -9.738 8.516 1 98.57 139 GLU B N 1
ATOM 3341 C CA . GLU B 1 139 ? -12.846 -8.817 7.411 1 98.57 139 GLU B CA 1
ATOM 3342 C C . GLU B 1 139 ? -13.598 -9.245 6.154 1 98.57 139 GLU B C 1
ATOM 3344 O O . GLU B 1 139 ? -13.886 -10.43 5.97 1 98.57 139 GLU B O 1
ATOM 3349 N N . THR B 1 140 ? -13.937 -8.307 5.361 1 98.87 140 THR B N 1
ATOM 3350 C CA . THR B 1 140 ? -14.487 -8.575 4.037 1 98.87 140 THR B CA 1
ATOM 3351 C C . THR B 1 140 ? -13.406 -8.457 2.967 1 98.87 140 THR B C 1
ATOM 3353 O O . THR B 1 140 ? -12.734 -7.428 2.868 1 98.87 140 THR B O 1
ATOM 3356 N N . VAL B 1 141 ? -13.228 -9.487 2.175 1 98.93 141 VAL B N 1
ATOM 3357 C CA . VAL B 1 141 ? -12.275 -9.439 1.071 1 98.93 141 VAL B CA 1
ATOM 3358 C C . VAL B 1 141 ? -12.978 -9.807 -0.234 1 98.93 141 VAL B C 1
ATOM 3360 O O . VAL B 1 141 ? -13.942 -10.575 -0.232 1 98.93 141 VAL B O 1
ATOM 3363 N N . VAL B 1 142 ? -12.517 -9.238 -1.303 1 98.97 142 VAL B N 1
ATOM 3364 C CA . VAL B 1 142 ? -13.065 -9.492 -2.632 1 98.97 142 VAL B CA 1
ATOM 3365 C C . VAL B 1 142 ? -12.048 -10.262 -3.471 1 98.97 142 VAL B C 1
ATOM 3367 O O . VAL B 1 142 ? -10.875 -9.887 -3.535 1 98.97 142 VAL B O 1
ATOM 3370 N N . VAL B 1 143 ? -12.459 -11.309 -4.076 1 98.93 143 VAL B N 1
ATOM 3371 C CA . VAL B 1 143 ? -11.61 -12.109 -4.952 1 98.93 143 VAL B CA 1
ATOM 3372 C C . VAL B 1 143 ? -12.166 -12.084 -6.374 1 98.93 143 VAL B C 1
ATOM 3374 O O . VAL B 1 143 ? -13.285 -12.54 -6.618 1 98.93 143 VAL B O 1
ATOM 3377 N N . LEU B 1 144 ? -11.402 -11.564 -7.275 1 98.75 144 LEU B N 1
ATOM 3378 C CA . LEU B 1 144 ? -11.804 -11.584 -8.677 1 98.75 144 LEU B CA 1
ATOM 3379 C C . LEU B 1 144 ? -11.352 -12.874 -9.354 1 98.75 144 LEU B C 1
ATOM 3381 O O . LEU B 1 144 ? -10.444 -13.551 -8.866 1 98.75 144 LEU B O 1
ATOM 3385 N N . ALA B 1 145 ? -12.039 -13.216 -10.507 1 97.56 145 ALA B N 1
ATOM 3386 C CA . ALA B 1 145 ? -11.806 -14.488 -11.186 1 97.56 145 ALA B CA 1
ATOM 3387 C C . ALA B 1 145 ? -11.891 -15.656 -10.207 1 97.56 145 ALA B C 1
ATOM 3389 O O . ALA B 1 145 ? -11.02 -16.529 -10.196 1 97.56 145 ALA B O 1
ATOM 3390 N N . ALA B 1 146 ? -12.94 -15.684 -9.407 1 97.69 146 ALA B N 1
ATOM 3391 C CA . ALA B 1 146 ? -13.012 -16.49 -8.191 1 97.69 146 ALA B CA 1
ATOM 3392 C C . ALA B 1 146 ? -13.221 -17.965 -8.523 1 97.69 146 ALA B C 1
ATOM 3394 O O . ALA B 1 146 ? -13.058 -18.831 -7.66 1 97.69 146 ALA B O 1
ATOM 3395 N N . ALA B 1 147 ? -13.583 -18.237 -9.716 1 95.22 147 ALA B N 1
ATOM 3396 C CA . ALA B 1 147 ? -13.819 -19.626 -10.103 1 95.22 147 ALA B CA 1
ATOM 3397 C C . ALA B 1 147 ? -12.577 -20.233 -10.75 1 95.22 147 ALA B C 1
ATOM 3399 O O . ALA B 1 147 ? -12.554 -21.425 -11.066 1 95.22 147 ALA B O 1
ATOM 3400 N N . GLY B 1 148 ? -11.582 -19.432 -10.939 1 93.46 148 GLY B N 1
ATOM 3401 C CA . GLY B 1 148 ? -10.361 -19.915 -11.564 1 93.46 148 GLY B CA 1
ATOM 3402 C C . GLY B 1 148 ? -9.453 -20.658 -10.602 1 93.46 148 GLY B C 1
ATOM 3403 O O . GLY B 1 148 ? -9.836 -20.929 -9.462 1 93.46 148 GLY B O 1
ATOM 3404 N N . GLY B 1 149 ? -8.318 -21.06 -11.101 1 92.19 149 GLY B N 1
ATOM 3405 C CA . GLY B 1 149 ? -7.371 -21.834 -10.314 1 92.19 149 GLY B CA 1
ATOM 3406 C C . GLY B 1 149 ? -6.903 -21.112 -9.065 1 92.19 149 GLY B C 1
ATOM 3407 O O . GLY B 1 149 ? -7.015 -21.641 -7.957 1 92.19 149 GLY B O 1
ATOM 3408 N N . LEU B 1 150 ? -6.415 -19.923 -9.218 1 95.62 150 LEU B N 1
ATOM 3409 C CA . LEU B 1 150 ? -5.994 -19.135 -8.065 1 95.62 150 LEU B CA 1
ATOM 3410 C C . LEU B 1 150 ? -7.199 -18.681 -7.247 1 95.62 150 LEU B C 1
ATOM 3412 O O . LEU B 1 150 ? -7.183 -18.755 -6.017 1 95.62 150 LEU B O 1
ATOM 3416 N N . GLY B 1 151 ? -8.214 -18.221 -7.92 1 97 151 GLY B N 1
ATOM 3417 C CA . GLY B 1 151 ? -9.393 -17.676 -7.266 1 97 151 GLY B CA 1
ATOM 3418 C C . GLY B 1 151 ? -10.02 -18.633 -6.27 1 97 151 GLY B C 1
ATOM 3419 O O . GLY B 1 151 ? -10.284 -18.261 -5.125 1 97 151 GLY B O 1
ATOM 3420 N N . GLN B 1 152 ? -10.203 -19.835 -6.667 1 96.75 152 GLN B N 1
ATOM 3421 C CA . GLN B 1 152 ? -10.85 -20.812 -5.797 1 96.75 152 GLN B CA 1
ATOM 3422 C C . GLN B 1 152 ? -9.994 -21.106 -4.568 1 96.75 152 GLN B C 1
ATOM 3424 O O . GLN B 1 152 ? -10.518 -21.256 -3.462 1 96.75 152 GLN B O 1
ATOM 3429 N N . LEU B 1 153 ? -8.704 -21.224 -4.792 1 97.28 153 LEU B N 1
ATOM 3430 C CA . LEU B 1 153 ? -7.819 -21.501 -3.667 1 97.28 153 LEU B CA 1
ATOM 3431 C C . LEU B 1 153 ? -7.801 -20.331 -2.689 1 97.28 153 LEU B C 1
ATOM 3433 O O . LEU B 1 153 ? -7.796 -20.533 -1.472 1 97.28 153 LEU B O 1
ATOM 3437 N N . LEU B 1 154 ? -7.785 -19.151 -3.208 1 97.86 154 LEU B N 1
ATOM 3438 C CA . LEU B 1 154 ? -7.777 -17.955 -2.372 1 97.86 154 LEU B CA 1
ATOM 3439 C C . LEU B 1 154 ? -9.09 -17.819 -1.607 1 97.86 154 LEU B C 1
ATOM 3441 O O . LEU B 1 154 ? -9.093 -17.449 -0.431 1 97.86 154 LEU B O 1
ATOM 3445 N N . VAL B 1 155 ? -10.243 -18.114 -2.246 1 98.32 155 VAL B N 1
ATOM 3446 C CA . VAL B 1 155 ? -11.545 -18.111 -1.588 1 98.32 155 VAL B CA 1
ATOM 3447 C C . VAL B 1 155 ? -11.538 -19.1 -0.424 1 98.32 155 VAL B C 1
ATOM 3449 O O . VAL B 1 155 ? -11.912 -18.749 0.698 1 98.32 155 VAL B O 1
ATOM 3452 N N . ARG B 1 156 ? -11.097 -20.307 -0.677 1 97.48 156 ARG B N 1
ATOM 3453 C CA . ARG B 1 156 ? -11.071 -21.349 0.345 1 97.48 156 ARG B CA 1
ATOM 3454 C C . ARG B 1 156 ? -10.216 -20.928 1.535 1 97.48 156 ARG B C 1
ATOM 3456 O O . ARG B 1 156 ? -10.629 -21.078 2.687 1 97.48 156 ARG B O 1
ATOM 3463 N N . LEU B 1 157 ? -9.049 -20.455 1.202 1 97.68 157 LEU B N 1
ATOM 3464 C CA . LEU B 1 157 ? -8.115 -20.092 2.262 1 97.68 157 LEU B CA 1
ATOM 3465 C C . LEU B 1 157 ? -8.638 -18.905 3.065 1 97.68 157 LEU B C 1
ATOM 3467 O O . LEU B 1 157 ? -8.607 -18.923 4.298 1 97.68 157 LEU B O 1
ATOM 3471 N N . ALA B 1 158 ? -9.103 -17.811 2.424 1 98.23 158 ALA B N 1
ATOM 3472 C CA . ALA B 1 158 ? -9.635 -16.634 3.108 1 98.23 158 ALA B CA 1
ATOM 3473 C C . ALA B 1 158 ? -10.826 -17.002 3.988 1 98.23 158 ALA B C 1
ATOM 3475 O O . ALA B 1 158 ? -10.943 -16.521 5.117 1 98.23 158 ALA B O 1
ATOM 3476 N N . ALA B 1 159 ? -11.719 -17.851 3.455 1 97.97 159 ALA B N 1
ATOM 3477 C CA . ALA B 1 159 ? -12.856 -18.323 4.24 1 97.97 159 ALA B CA 1
ATOM 3478 C C . ALA B 1 159 ? -12.391 -19.106 5.465 1 97.97 159 ALA B C 1
ATOM 3480 O O . ALA B 1 159 ? -12.929 -18.933 6.561 1 97.97 159 ALA B O 1
ATOM 3481 N N . HIS B 1 160 ? -11.427 -19.932 5.241 1 97.38 160 HIS B N 1
ATOM 3482 C CA . HIS B 1 160 ? -10.865 -20.723 6.329 1 97.38 160 HIS B CA 1
ATOM 3483 C C . HIS B 1 160 ? -10.297 -19.828 7.425 1 97.38 160 HIS B C 1
ATOM 3485 O O . HIS B 1 160 ? -10.369 -20.167 8.609 1 97.38 160 HIS B O 1
ATOM 3491 N N . LEU B 1 161 ? -9.761 -18.68 7.047 1 97.63 161 LEU B N 1
ATOM 3492 C CA . LEU B 1 161 ? -9.174 -17.735 7.991 1 97.63 161 LEU B CA 1
ATOM 3493 C C . LEU B 1 161 ? -10.256 -16.903 8.671 1 97.63 161 LEU B C 1
ATOM 3495 O O . LEU B 1 161 ? -9.956 -16.072 9.532 1 97.63 161 LEU B O 1
ATOM 3499 N N . GLY B 1 162 ? -11.528 -17.072 8.215 1 98.08 162 GLY B N 1
ATOM 3500 C CA . GLY B 1 162 ? -12.652 -16.454 8.901 1 98.08 162 GLY B CA 1
ATOM 3501 C C . GLY B 1 162 ? -13.13 -15.179 8.233 1 98.08 162 GLY B C 1
ATOM 3502 O O . GLY B 1 162 ? -13.955 -14.452 8.79 1 98.08 162 GLY B O 1
ATOM 3503 N N . ALA B 1 163 ? -12.643 -14.864 7.099 1 98.58 163 ALA B N 1
ATOM 3504 C CA . ALA B 1 163 ? -13.07 -13.663 6.386 1 98.58 163 ALA B CA 1
ATOM 3505 C C . ALA B 1 163 ? -14.443 -13.862 5.75 1 98.58 163 ALA B C 1
ATOM 3507 O O . ALA B 1 163 ? -14.844 -14.993 5.464 1 98.58 163 ALA B O 1
ATOM 3508 N N . ARG B 1 164 ? -15.165 -12.813 5.605 1 98.64 164 ARG B N 1
ATOM 3509 C CA . ARG B 1 164 ? -16.309 -12.759 4.7 1 98.64 164 ARG B CA 1
ATOM 3510 C C . ARG B 1 164 ? -15.857 -12.55 3.259 1 98.64 164 ARG B C 1
ATOM 3512 O O . ARG B 1 164 ? -15.439 -11.451 2.887 1 98.64 164 ARG B O 1
ATOM 3519 N N . VAL B 1 165 ? -15.979 -13.54 2.433 1 98.9 165 VAL B N 1
ATOM 3520 C CA . VAL B 1 165 ? -15.415 -13.503 1.088 1 98.9 165 VAL B CA 1
ATOM 3521 C C . VAL B 1 165 ? -16.509 -13.165 0.077 1 98.9 165 VAL B C 1
ATOM 3523 O O . VAL B 1 165 ? -17.547 -13.829 0.032 1 98.9 165 VAL B O 1
ATOM 3526 N N . VAL B 1 166 ? -16.301 -12.143 -0.68 1 98.95 166 VAL B N 1
ATOM 3527 C CA . VAL B 1 166 ? -17.125 -11.803 -1.836 1 98.95 166 VAL B CA 1
ATOM 3528 C C . VAL B 1 166 ? -16.412 -12.222 -3.12 1 98.95 166 VAL B C 1
ATOM 3530 O O . VAL B 1 166 ? -15.368 -11.665 -3.468 1 98.95 166 VAL B O 1
ATOM 3533 N N . ALA B 1 167 ? -16.989 -13.173 -3.815 1 98.85 167 ALA B N 1
ATOM 3534 C CA . ALA B 1 167 ? -16.424 -13.696 -5.056 1 98.85 167 ALA B CA 1
ATOM 3535 C C . ALA B 1 167 ? -17.022 -12.991 -6.271 1 98.85 167 ALA B C 1
ATOM 3537 O O . ALA B 1 167 ? -18.221 -12.705 -6.303 1 98.85 167 ALA B O 1
ATOM 3538 N N . VAL B 1 168 ? -16.178 -12.672 -7.2 1 98.86 168 VAL B N 1
ATOM 3539 C CA . VAL B 1 168 ? -16.642 -12.093 -8.457 1 98.86 168 VAL B CA 1
ATOM 3540 C C . VAL B 1 168 ? -16.335 -13.045 -9.61 1 98.86 168 VAL B C 1
ATOM 3542 O O . VAL B 1 168 ? -15.193 -13.481 -9.776 1 98.86 168 VAL B O 1
ATOM 3545 N N . ALA B 1 169 ? -17.308 -13.407 -10.36 1 97.98 169 ALA B N 1
ATOM 3546 C CA . ALA B 1 169 ? -17.175 -14.331 -11.483 1 97.98 169 ALA B CA 1
ATOM 3547 C C . ALA B 1 169 ? -18.203 -14.027 -12.569 1 97.98 169 ALA B C 1
ATOM 3549 O O . ALA B 1 169 ? -19.252 -13.44 -12.293 1 97.98 169 ALA B O 1
ATOM 3550 N N . SER B 1 170 ? -17.916 -14.431 -13.713 1 95.95 170 SER B N 1
ATOM 3551 C CA . SER B 1 170 ? -18.627 -13.957 -14.896 1 95.95 170 SER B CA 1
ATOM 3552 C C . SER B 1 170 ? -19.985 -14.637 -15.036 1 95.95 170 SER B C 1
ATOM 3554 O O . SER B 1 170 ? -21 -13.972 -15.251 1 95.95 170 SER B O 1
ATOM 3556 N N . THR B 1 171 ? -20.088 -15.984 -14.955 1 97.01 171 THR B N 1
ATOM 3557 C CA . THR B 1 171 ? -21.32 -16.72 -15.215 1 97.01 171 THR B CA 1
ATOM 3558 C C . THR B 1 171 ? -21.946 -17.205 -13.911 1 97.01 171 THR B C 1
ATOM 3560 O O . THR B 1 171 ? -21.288 -17.222 -12.869 1 97.01 171 THR B O 1
ATOM 3563 N N . LYS B 1 172 ? -23.195 -17.585 -14.056 1 97.39 172 LYS B N 1
ATOM 3564 C CA . LYS B 1 172 ? -23.894 -18.129 -12.895 1 97.39 172 LYS B CA 1
ATOM 3565 C C . LYS B 1 172 ? -23.208 -19.393 -12.383 1 97.39 172 LYS B C 1
ATOM 3567 O O . LYS B 1 172 ? -23.033 -19.565 -11.175 1 97.39 172 LYS B O 1
ATOM 3572 N N . GLU B 1 173 ? -22.821 -20.232 -13.301 1 96.86 173 GLU B N 1
ATOM 3573 C CA . GLU B 1 173 ? -22.149 -21.48 -12.951 1 96.86 173 GLU B CA 1
ATOM 3574 C C . GLU B 1 173 ? -20.844 -21.215 -12.206 1 96.86 173 GLU B C 1
ATOM 3576 O O . GLU B 1 173 ? -20.534 -21.894 -11.225 1 96.86 173 GLU B O 1
ATOM 3581 N N . LYS B 1 174 ? -20.138 -20.271 -12.601 1 96.88 174 LYS B N 1
ATOM 3582 C CA . LYS B 1 174 ? -18.869 -19.925 -11.967 1 96.88 174 LYS B CA 1
ATOM 3583 C C . LYS B 1 174 ? -19.092 -19.317 -10.585 1 96.88 174 LYS B C 1
ATOM 3585 O O . LYS B 1 174 ? -18.319 -19.569 -9.659 1 96.88 174 LYS B O 1
ATOM 3590 N N . ARG B 1 175 ? -20.096 -18.511 -10.47 1 98.17 175 ARG B N 1
ATOM 3591 C CA . ARG B 1 175 ? -20.431 -17.949 -9.166 1 98.17 175 ARG B CA 1
ATOM 3592 C C . ARG B 1 175 ? -20.853 -19.042 -8.189 1 98.17 175 ARG B C 1
ATOM 3594 O O . ARG B 1 175 ? -20.485 -19.006 -7.013 1 98.17 175 ARG B O 1
ATOM 3601 N N . GLU B 1 176 ? -21.551 -19.991 -8.677 1 97.91 176 GLU B N 1
ATOM 3602 C CA . GLU B 1 176 ? -21.929 -21.131 -7.847 1 97.91 176 GLU B CA 1
ATOM 3603 C C . GLU B 1 176 ? -20.702 -21.927 -7.411 1 97.91 176 GLU B C 1
ATOM 3605 O O . GLU B 1 176 ? -20.627 -22.387 -6.27 1 97.91 176 GLU B O 1
ATOM 3610 N N . ALA B 1 177 ? -19.78 -22.059 -8.342 1 95.7 177 ALA B N 1
ATOM 3611 C CA . ALA B 1 177 ? -18.536 -22.751 -8.015 1 95.7 177 ALA B CA 1
ATOM 3612 C C . ALA B 1 177 ? -17.778 -22.022 -6.91 1 95.7 177 ALA B C 1
ATOM 3614 O O . ALA B 1 177 ? -17.216 -22.655 -6.012 1 95.7 177 ALA B O 1
ATOM 3615 N N . ALA B 1 178 ? -17.767 -20.739 -6.947 1 97.39 178 ALA B N 1
ATOM 3616 C CA . ALA B 1 178 ? -17.083 -19.94 -5.934 1 97.39 178 ALA B CA 1
ATOM 3617 C C . ALA B 1 178 ? -17.771 -20.068 -4.578 1 97.39 178 ALA B C 1
ATOM 3619 O O . ALA B 1 178 ? -17.107 -20.148 -3.542 1 97.39 178 ALA B O 1
ATOM 3620 N N . LEU B 1 179 ? -19.119 -20.068 -4.605 1 98.27 179 LEU B N 1
ATOM 3621 C CA . LEU B 1 179 ? -19.873 -20.275 -3.374 1 98.27 179 LEU B CA 1
ATOM 3622 C C . LEU B 1 179 ? -19.575 -21.646 -2.777 1 98.27 179 LEU B C 1
ATOM 3624 O O . LEU B 1 179 ? -19.389 -21.773 -1.565 1 98.27 179 LEU B O 1
ATOM 3628 N N . ALA B 1 180 ? -19.461 -22.609 -3.642 1 96.15 180 ALA B N 1
ATOM 3629 C CA . ALA B 1 180 ? -19.148 -23.967 -3.204 1 96.15 180 ALA B CA 1
ATOM 3630 C C . ALA B 1 180 ? -17.746 -24.042 -2.607 1 96.15 180 ALA B C 1
ATOM 3632 O O . ALA B 1 180 ? -17.48 -24.869 -1.732 1 96.15 180 ALA B O 1
ATOM 3633 N N . ALA B 1 181 ? -16.922 -23.151 -3.046 1 95.39 181 ALA B N 1
ATOM 3634 C CA . ALA B 1 181 ? -15.554 -23.109 -2.535 1 95.39 181 ALA B CA 1
ATOM 3635 C C . ALA B 1 181 ? -15.498 -22.421 -1.174 1 95.39 181 ALA B C 1
ATOM 3637 O O . ALA B 1 181 ? -14.466 -22.451 -0.499 1 95.39 181 ALA B O 1
ATOM 3638 N N . GLY B 1 182 ? -16.586 -21.714 -0.76 1 96.92 182 GLY B N 1
ATOM 3639 C CA . GLY B 1 182 ? -16.63 -21.149 0.579 1 96.92 182 GLY B CA 1
ATOM 3640 C C . GLY B 1 182 ? -16.908 -19.657 0.588 1 96.92 182 GLY B C 1
ATOM 3641 O O . GLY B 1 182 ? -16.946 -19.034 1.651 1 96.92 182 GLY B O 1
ATOM 3642 N N . ALA B 1 183 ? -17.13 -19.056 -0.546 1 98.58 183 ALA B N 1
ATOM 3643 C CA . ALA B 1 183 ? -17.473 -17.637 -0.586 1 98.58 183 ALA B CA 1
ATOM 3644 C C . ALA B 1 183 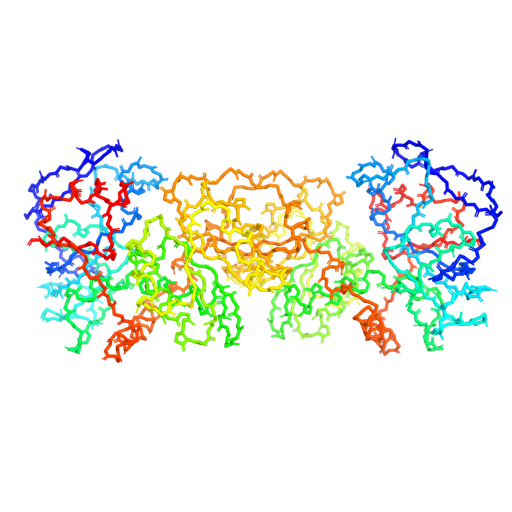? -18.816 -17.379 0.092 1 98.58 183 ALA B C 1
ATOM 3646 O O . ALA B 1 183 ? -19.747 -18.177 -0.037 1 98.58 183 ALA B O 1
ATOM 3647 N N . HIS B 1 184 ? -18.913 -16.328 0.728 1 98.61 184 HIS B N 1
ATOM 3648 C CA . HIS B 1 184 ? -20.154 -15.959 1.4 1 98.61 184 HIS B CA 1
ATOM 3649 C C . HIS B 1 184 ? -21.141 -15.325 0.425 1 98.61 184 HIS B C 1
ATOM 3651 O O . HIS B 1 184 ? -22.355 -15.473 0.58 1 98.61 184 HIS B O 1
ATOM 3657 N N . HIS B 1 185 ? -20.607 -14.574 -0.52 1 98.69 185 HIS B N 1
ATOM 3658 C CA . HIS B 1 185 ? -21.385 -13.934 -1.575 1 98.69 185 HIS B CA 1
ATOM 3659 C C . HIS B 1 185 ? -20.687 -14.056 -2.925 1 98.69 185 HIS B C 1
ATOM 3661 O O . HIS B 1 185 ? -19.467 -14.224 -2.986 1 98.69 185 HIS B O 1
ATOM 3667 N N . ALA B 1 186 ? -21.48 -14.02 -3.986 1 98.72 186 ALA B N 1
ATOM 3668 C CA . ALA B 1 186 ? -20.945 -14.014 -5.345 1 98.72 186 ALA B CA 1
ATOM 3669 C C . ALA B 1 186 ? -21.631 -12.951 -6.199 1 98.72 186 ALA B C 1
ATOM 3671 O O . ALA B 1 186 ? -22.854 -12.799 -6.147 1 98.72 186 ALA B O 1
ATOM 3672 N N . LEU B 1 187 ? -20.862 -12.187 -6.874 1 98.85 187 LEU B N 1
ATOM 3673 C CA . LEU B 1 187 ? -21.348 -11.085 -7.697 1 98.85 187 LEU B CA 1
ATOM 3674 C C . LEU B 1 187 ? -20.847 -11.216 -9.131 1 98.85 187 LEU B C 1
ATOM 3676 O O . LEU B 1 187 ? -19.798 -11.818 -9.375 1 98.85 187 LEU B O 1
ATOM 3680 N N . PRO B 1 188 ? -21.598 -10.658 -10.122 1 98.48 188 PRO B N 1
ATOM 3681 C CA . PRO B 1 188 ? -21.054 -10.501 -11.473 1 98.48 188 PRO B CA 1
ATOM 3682 C C . PRO B 1 188 ? -20.054 -9.352 -11.577 1 98.48 188 PRO B C 1
ATOM 3684 O O . PRO B 1 188 ? -19.934 -8.548 -10.649 1 98.48 188 PRO B O 1
ATOM 3687 N N . TYR B 1 189 ? -19.364 -9.316 -12.686 1 97.97 189 TYR B N 1
ATOM 3688 C CA . TYR B 1 189 ? -18.365 -8.272 -12.888 1 97.97 189 TYR B CA 1
ATOM 3689 C C . TYR B 1 189 ? -19.024 -6.903 -13.007 1 97.97 189 TYR B C 1
ATOM 3691 O O . TYR B 1 189 ? -18.474 -5.899 -12.547 1 97.97 189 TYR B O 1
ATOM 3699 N N . LYS B 1 190 ? -20.096 -6.904 -13.605 1 97.17 190 LYS B N 1
ATOM 3700 C CA . LYS B 1 190 ? -20.766 -5.622 -13.81 1 97.17 190 LYS B CA 1
ATOM 3701 C C . LYS B 1 190 ? -21.126 -4.971 -12.478 1 97.17 190 LYS B C 1
ATOM 3703 O O . LYS B 1 190 ? -21.92 -5.516 -11.709 1 97.17 190 LYS B O 1
ATOM 3708 N N . ASP B 1 191 ? -20.536 -3.814 -12.132 1 97.31 191 ASP B N 1
ATOM 3709 C CA . ASP B 1 191 ? -20.828 -2.967 -10.98 1 97.31 191 ASP B CA 1
ATOM 3710 C C . ASP B 1 191 ? -20.63 -3.731 -9.673 1 97.31 191 ASP B C 1
ATOM 3712 O O . ASP B 1 191 ? -21.424 -3.594 -8.74 1 97.31 191 ASP B O 1
ATOM 3716 N N . PHE B 1 192 ? -19.646 -4.594 -9.59 1 98.73 192 PHE B N 1
ATOM 3717 C CA . PHE B 1 192 ? -19.477 -5.384 -8.376 1 98.73 192 PHE B CA 1
ATOM 3718 C C . PHE B 1 192 ? -19.111 -4.491 -7.196 1 98.73 192 PHE B C 1
ATOM 3720 O O . PHE B 1 192 ? -19.329 -4.862 -6.04 1 98.73 192 PHE B O 1
ATOM 3727 N N . SER B 1 193 ? -18.557 -3.296 -7.435 1 98.82 193 SER B N 1
ATOM 3728 C CA . SER B 1 193 ? -18.232 -2.388 -6.339 1 98.82 193 SER B CA 1
ATOM 3729 C C . SER B 1 193 ? -19.488 -1.948 -5.596 1 98.82 193 SER B C 1
ATOM 3731 O O . SER B 1 193 ? -19.483 -1.836 -4.368 1 98.82 193 SER B O 1
ATOM 3733 N N . ALA B 1 194 ? -20.549 -1.632 -6.296 1 98.59 194 ALA B N 1
ATOM 3734 C CA . ALA B 1 194 ? -21.818 -1.278 -5.666 1 98.59 194 ALA B CA 1
ATOM 3735 C C . ALA B 1 194 ? -22.346 -2.426 -4.811 1 98.59 194 ALA B C 1
ATOM 3737 O O . ALA B 1 194 ? -22.848 -2.207 -3.707 1 98.59 194 ALA B O 1
ATOM 3738 N N . GLY B 1 195 ? -22.263 -3.678 -5.369 1 98.73 195 GLY B N 1
ATOM 3739 C CA . GLY B 1 195 ? -22.664 -4.849 -4.606 1 98.73 195 GLY B CA 1
ATOM 3740 C C . GLY B 1 195 ? -21.879 -5.02 -3.319 1 98.73 195 GLY B C 1
ATOM 3741 O O . GLY B 1 195 ? -22.452 -5.331 -2.272 1 98.73 195 GLY B O 1
ATOM 3742 N N . VAL B 1 196 ? -20.591 -4.8 -3.375 1 98.87 196 VAL B N 1
ATOM 3743 C CA . VAL B 1 196 ? -19.733 -4.91 -2.199 1 98.87 196 VAL B CA 1
ATOM 3744 C C . VAL B 1 196 ? -20.144 -3.87 -1.16 1 98.87 196 VAL B C 1
ATOM 3746 O O . VAL B 1 196 ? -20.247 -4.178 0.029 1 98.87 196 VAL B O 1
ATOM 3749 N N . ARG B 1 197 ? -20.317 -2.645 -1.554 1 98.55 197 ARG B N 1
ATOM 3750 C CA . ARG B 1 197 ? -20.715 -1.577 -0.643 1 98.55 197 ARG B CA 1
ATOM 3751 C C . ARG B 1 197 ? -22.056 -1.887 0.012 1 98.55 197 ARG B C 1
ATOM 3753 O O . ARG B 1 197 ? -22.249 -1.621 1.2 1 98.55 197 ARG B O 1
ATOM 3760 N N . GLU B 1 198 ? -22.962 -2.432 -0.776 1 98.38 198 GLU B N 1
ATOM 3761 C CA . GLU B 1 198 ? -24.253 -2.829 -0.223 1 98.38 198 GLU B CA 1
ATOM 3762 C C . GLU B 1 198 ? -24.087 -3.899 0.853 1 98.38 198 GLU B C 1
ATOM 3764 O O . GLU B 1 198 ? -24.665 -3.792 1.937 1 98.38 198 GLU B O 1
ATOM 3769 N N . LEU B 1 199 ? -23.269 -4.858 0.569 1 98.4 199 LEU B N 1
ATOM 3770 C CA . LEU B 1 199 ? -23.066 -5.989 1.468 1 98.4 199 LEU B CA 1
ATOM 3771 C C . LEU B 1 199 ? -22.368 -5.546 2.75 1 98.4 199 LEU B C 1
ATOM 3773 O O . LEU B 1 199 ? -22.41 -6.252 3.76 1 98.4 199 LEU B O 1
ATOM 3777 N N . THR B 1 200 ? -21.709 -4.37 2.7 1 98.28 200 THR B N 1
ATOM 3778 C CA . THR B 1 200 ? -20.89 -3.944 3.829 1 98.28 200 THR B CA 1
ATOM 3779 C C . THR B 1 200 ? -21.477 -2.697 4.483 1 98.28 200 THR B C 1
ATOM 3781 O O . THR B 1 200 ? -20.787 -1.995 5.225 1 98.28 200 THR B O 1
ATOM 3784 N N . GLY B 1 201 ? -22.692 -2.367 4.148 1 97.6 201 GLY B N 1
ATOM 3785 C CA . GLY B 1 201 ? -23.321 -1.189 4.723 1 97.6 201 GLY B CA 1
ATOM 3786 C C . GLY B 1 201 ? -22.661 0.108 4.297 1 97.6 201 GLY B C 1
ATOM 3787 O O . GLY B 1 201 ? -22.59 1.061 5.076 1 97.6 201 GLY B O 1
ATOM 3788 N N . GLY B 1 202 ? -22.014 0.026 3.147 1 97.83 202 GLY B N 1
ATOM 3789 C CA . GLY B 1 202 ? -21.411 1.22 2.578 1 97.83 202 GLY B CA 1
ATOM 3790 C C . GLY B 1 202 ? -19.931 1.348 2.888 1 97.83 202 GLY B C 1
ATOM 3791 O O . GLY B 1 202 ? -19.25 2.218 2.342 1 97.83 202 GLY B O 1
ATOM 3792 N N . GLU B 1 203 ? -19.315 0.56 3.635 1 97.59 203 GLU B N 1
ATOM 3793 C CA . GLU B 1 203 ? -17.946 0.702 4.12 1 97.59 203 GLU B CA 1
ATOM 3794 C C . GLU B 1 203 ? -16.937 0.292 3.051 1 97.59 203 GLU B C 1
ATOM 3796 O O . GLU B 1 203 ? -15.878 0.909 2.92 1 97.59 203 GLU B O 1
ATOM 3801 N N . GLY B 1 204 ? -17.244 -0.831 2.31 1 98.66 204 GLY B N 1
ATOM 3802 C CA . GLY B 1 204 ? -16.314 -1.382 1.337 1 98.66 204 GLY B CA 1
ATOM 3803 C C . GLY B 1 204 ? -15.452 -2.496 1.9 1 98.66 204 GLY B C 1
ATOM 3804 O O . GLY B 1 204 ? -15.582 -2.856 3.072 1 98.66 204 GLY B O 1
ATOM 3805 N N . ALA B 1 205 ? -14.632 -2.999 1.101 1 98.92 205 ALA B N 1
ATOM 3806 C CA . ALA B 1 205 ? -13.848 -4.182 1.445 1 98.92 205 ALA B CA 1
ATOM 3807 C C . ALA B 1 205 ? -12.501 -3.792 2.048 1 98.92 205 ALA B C 1
ATOM 3809 O O . ALA B 1 205 ? -11.944 -2.744 1.712 1 98.92 205 ALA B O 1
ATOM 3810 N N . HIS B 1 206 ? -11.978 -4.674 2.891 1 98.89 206 HIS B N 1
ATOM 3811 C CA . HIS B 1 206 ? -10.652 -4.499 3.472 1 98.89 206 HIS B CA 1
ATOM 3812 C C . HIS B 1 206 ? -9.559 -4.724 2.432 1 98.89 206 HIS B C 1
ATOM 3814 O O . HIS B 1 206 ? -8.523 -4.057 2.459 1 98.89 206 HIS B O 1
ATOM 3820 N N . ALA B 1 207 ? -9.817 -5.637 1.499 1 98.93 207 ALA B N 1
ATOM 3821 C CA . ALA B 1 207 ? -8.862 -5.947 0.438 1 98.93 207 ALA B CA 1
ATOM 3822 C C . ALA B 1 207 ? -9.577 -6.445 -0.815 1 98.93 207 ALA B C 1
ATOM 3824 O O . ALA B 1 207 ? -10.611 -7.111 -0.724 1 98.93 207 ALA B O 1
ATOM 3825 N N . VAL B 1 208 ? -9.063 -6.101 -1.917 1 98.96 208 VAL B N 1
ATOM 3826 C CA . VAL B 1 208 ? -9.456 -6.651 -3.209 1 98.96 208 VAL B CA 1
ATOM 3827 C C . VAL B 1 208 ? -8.258 -7.333 -3.867 1 98.96 208 VAL B C 1
ATOM 3829 O O . VAL B 1 208 ? -7.192 -6.729 -4.007 1 98.96 208 VAL B O 1
ATOM 3832 N N . TYR B 1 209 ? -8.399 -8.597 -4.174 1 98.92 209 TYR B N 1
ATOM 3833 C CA . TYR B 1 209 ? -7.422 -9.341 -4.962 1 98.92 209 TYR B CA 1
ATOM 3834 C C . TYR B 1 209 ? -7.807 -9.355 -6.436 1 98.92 209 TYR B C 1
ATOM 3836 O O . TYR B 1 209 ? -8.694 -10.107 -6.846 1 98.92 209 TYR B O 1
ATOM 3844 N N . ASP B 1 210 ? -7.117 -8.545 -7.208 1 98.74 210 ASP B N 1
ATOM 3845 C CA . ASP B 1 210 ? -7.477 -8.317 -8.604 1 98.74 210 ASP B CA 1
ATOM 3846 C C . ASP B 1 210 ? -6.498 -9.016 -9.545 1 98.74 210 ASP B C 1
ATOM 3848 O O . ASP B 1 210 ? -5.394 -8.521 -9.781 1 98.74 210 ASP B O 1
ATOM 3852 N N . SER B 1 211 ? -6.907 -10.079 -10.112 1 97.44 211 SER B N 1
ATOM 3853 C CA . SER B 1 211 ? -6.082 -10.819 -11.061 1 97.44 211 SER B CA 1
ATOM 3854 C C . SER B 1 211 ? -6.476 -10.503 -12.5 1 97.44 211 SER B C 1
ATOM 3856 O O . SER B 1 211 ? -5.951 -11.105 -13.44 1 97.44 211 SER B O 1
ATOM 3858 N N . VAL B 1 212 ? -7.396 -9.592 -12.677 1 96.68 212 VAL B N 1
ATOM 3859 C CA . VAL B 1 212 ? -7.965 -9.297 -13.989 1 96.68 21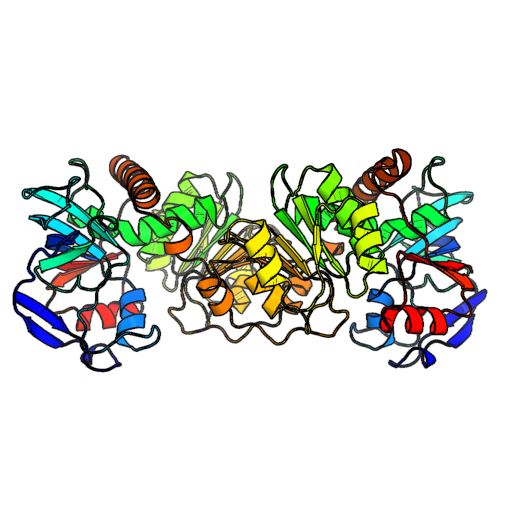2 VAL B CA 1
ATOM 3860 C C . VAL B 1 212 ? -7.273 -8.075 -14.588 1 96.68 212 VAL B C 1
ATOM 3862 O O . VAL B 1 212 ? -6.906 -8.077 -15.766 1 96.68 212 VAL B O 1
ATOM 3865 N N . GLY B 1 213 ? -7.07 -7.022 -13.787 1 95.52 213 GLY B N 1
ATOM 3866 C CA . GLY B 1 213 ? -6.259 -5.893 -14.214 1 95.52 213 GLY B CA 1
ATOM 3867 C C . GLY B 1 213 ? -7.062 -4.811 -14.912 1 95.52 213 GLY B C 1
ATOM 3868 O O . GLY B 1 213 ? -8.012 -4.271 -14.342 1 95.52 213 GLY B O 1
ATOM 3869 N N . ALA B 1 214 ? -6.817 -4.557 -16.236 1 96.11 214 ALA B N 1
ATOM 3870 C CA . ALA B 1 214 ? -7.289 -3.407 -17.003 1 96.11 214 ALA B CA 1
ATOM 3871 C C . ALA B 1 214 ? -8.805 -3.268 -16.907 1 96.11 214 ALA B C 1
ATOM 3873 O O . ALA B 1 214 ? -9.321 -2.173 -16.671 1 96.11 214 ALA B O 1
ATOM 3874 N N . ALA B 1 215 ? -9.544 -4.326 -17.033 1 97.34 215 ALA B N 1
ATOM 3875 C CA . ALA B 1 215 ? -11 -4.289 -17.145 1 97.34 215 ALA B CA 1
ATOM 3876 C C . ALA B 1 215 ? -11.649 -4.044 -15.786 1 97.34 215 ALA B C 1
ATOM 3878 O O . ALA B 1 215 ? -12.83 -3.697 -15.708 1 97.34 215 ALA B O 1
ATOM 3879 N N . THR B 1 216 ? -10.913 -4.17 -14.701 1 98.31 216 THR B N 1
ATOM 3880 C CA . THR B 1 216 ? -11.582 -4.191 -13.405 1 98.31 216 THR B CA 1
ATOM 3881 C C . THR B 1 216 ? -10.943 -3.187 -12.45 1 98.31 216 THR B C 1
ATOM 3883 O O . THR B 1 216 ? -11.484 -2.912 -11.377 1 98.31 216 THR B O 1
ATOM 3886 N N . PHE B 1 217 ? -9.892 -2.575 -12.783 1 98.53 217 PHE B N 1
ATOM 3887 C CA . PHE B 1 217 ? -9.084 -1.77 -11.875 1 98.53 217 PHE B CA 1
ATOM 3888 C C . PHE B 1 217 ? -9.936 -0.711 -11.186 1 98.53 217 PHE B C 1
ATOM 3890 O O . PHE B 1 217 ? -9.93 -0.604 -9.957 1 98.53 217 PHE B O 1
ATOM 3897 N N . GLU B 1 218 ? -10.658 0.05 -11.932 1 98.04 218 GLU B N 1
ATOM 3898 C CA . GLU B 1 218 ? -11.469 1.132 -11.383 1 98.04 218 GLU B CA 1
ATOM 3899 C C . GLU B 1 218 ? -12.517 0.598 -10.41 1 98.04 218 GLU B C 1
ATOM 3901 O O . GLU B 1 218 ? -12.717 1.164 -9.333 1 98.04 218 GLU B O 1
ATOM 3906 N N . GLU B 1 219 ? -13.192 -0.486 -10.795 1 98.62 219 GLU B N 1
ATOM 3907 C CA . GLU B 1 219 ? -14.183 -1.1 -9.916 1 98.62 219 GLU B CA 1
ATOM 3908 C C . GLU B 1 219 ? -13.536 -1.631 -8.64 1 98.62 219 GLU B C 1
ATOM 3910 O O . GLU B 1 219 ? -14.134 -1.57 -7.564 1 98.62 219 GLU B O 1
ATOM 3915 N N . SER B 1 220 ? -12.368 -2.175 -8.77 1 98.89 220 SER B N 1
ATOM 3916 C CA . SER B 1 220 ? -11.637 -2.674 -7.609 1 98.89 220 SER B CA 1
ATOM 3917 C C . SER B 1 220 ? -11.346 -1.554 -6.616 1 98.89 220 SER B C 1
ATOM 3919 O O . SER B 1 220 ? -11.502 -1.735 -5.406 1 98.89 220 SER B O 1
ATOM 3921 N N . ILE B 1 221 ? -10.983 -0.418 -7.11 1 98.8 221 ILE B N 1
ATOM 3922 C CA . ILE B 1 221 ? -10.714 0.753 -6.282 1 98.8 221 ILE B CA 1
ATOM 3923 C C . ILE B 1 221 ? -11.994 1.186 -5.569 1 98.8 221 ILE B C 1
ATOM 3925 O O . ILE B 1 221 ? -11.993 1.4 -4.355 1 98.8 221 ILE B O 1
ATOM 3929 N N . ARG B 1 222 ? -13.073 1.249 -6.273 1 98.67 222 ARG B N 1
ATOM 3930 C CA . ARG B 1 222 ? -14.341 1.741 -5.744 1 98.67 222 ARG B CA 1
ATOM 3931 C C . ARG B 1 222 ? -14.906 0.785 -4.698 1 98.67 222 ARG B C 1
ATOM 3933 O O . ARG B 1 222 ? -15.735 1.177 -3.874 1 98.67 222 ARG B O 1
ATOM 3940 N N . ALA B 1 223 ? -14.438 -0.457 -4.704 1 98.91 223 ALA B N 1
ATOM 3941 C CA . ALA B 1 223 ? -14.971 -1.478 -3.807 1 98.91 223 ALA B CA 1
ATOM 3942 C C . ALA B 1 223 ? -14.287 -1.422 -2.444 1 98.91 223 ALA B C 1
ATOM 3944 O O . ALA B 1 223 ? -14.742 -2.053 -1.487 1 98.91 223 ALA B O 1
ATOM 3945 N N . LEU B 1 224 ? -13.259 -0.684 -2.335 1 98.91 224 LEU B N 1
ATOM 3946 C CA . LEU B 1 224 ? -12.434 -0.699 -1.133 1 98.91 224 LEU B CA 1
ATOM 3947 C C . LEU B 1 224 ? -12.989 0.253 -0.08 1 98.91 224 LEU B C 1
ATOM 3949 O O . LEU B 1 224 ? -13.561 1.293 -0.417 1 98.91 224 LEU B O 1
ATOM 3953 N N . ARG B 1 225 ? -12.808 -0.119 1.142 1 98.68 225 ARG B N 1
ATOM 3954 C CA . ARG B 1 225 ? -13.02 0.811 2.247 1 98.68 225 ARG B CA 1
ATOM 3955 C C . ARG B 1 225 ? -11.855 1.787 2.373 1 98.68 225 ARG B C 1
ATOM 3957 O O . ARG B 1 225 ? -10.802 1.587 1.764 1 98.68 225 ARG B O 1
ATOM 3964 N N . ARG B 1 226 ? -12.037 2.785 3.215 1 97.92 226 ARG B N 1
ATOM 3965 C CA . ARG B 1 226 ? -10.918 3.649 3.579 1 97.92 226 ARG B CA 1
ATOM 3966 C C . ARG B 1 226 ? -9.737 2.831 4.09 1 97.92 226 ARG B C 1
ATOM 3968 O O . ARG B 1 226 ? -9.913 1.911 4.892 1 97.92 226 ARG B O 1
ATOM 3975 N N . ARG B 1 227 ? -8.541 3.146 3.513 1 98.44 227 ARG B N 1
ATOM 3976 C CA . ARG B 1 227 ? -7.28 2.518 3.897 1 98.44 227 ARG B CA 1
ATOM 3977 C C . ARG B 1 227 ? -7.266 1.041 3.517 1 98.44 227 ARG B C 1
ATOM 3979 O O . ARG B 1 227 ? -6.565 0.241 4.141 1 98.44 227 ARG B O 1
ATOM 3986 N N . GLY B 1 228 ? -8.121 0.665 2.573 1 98.76 228 GLY B N 1
ATOM 3987 C CA . GLY B 1 228 ? -8.115 -0.697 2.064 1 98.76 228 GLY B CA 1
ATOM 3988 C C . GLY B 1 228 ? -6.93 -0.994 1.165 1 98.76 228 GLY B C 1
ATOM 3989 O O . GLY B 1 228 ? -6.224 -0.078 0.738 1 98.76 228 GLY B O 1
ATOM 3990 N N . THR B 1 229 ? -6.717 -2.299 0.829 1 98.89 229 THR B N 1
ATOM 3991 C CA . THR B 1 229 ? -5.579 -2.737 0.028 1 98.89 229 THR B CA 1
ATOM 3992 C C . THR B 1 229 ? -6.046 -3.328 -1.299 1 98.89 229 THR B C 1
ATOM 3994 O O . THR B 1 229 ? -6.897 -4.22 -1.321 1 98.89 229 THR B O 1
ATOM 3997 N N . LEU B 1 230 ? -5.549 -2.77 -2.352 1 98.93 230 LEU B N 1
ATOM 3998 C CA . LEU B 1 230 ? -5.692 -3.403 -3.658 1 98.93 230 LEU B CA 1
ATOM 3999 C C . LEU B 1 230 ? -4.44 -4.196 -4.018 1 98.93 230 LEU B C 1
ATOM 4001 O O . LEU B 1 230 ? -3.365 -3.619 -4.196 1 98.93 230 LEU B O 1
ATOM 4005 N N . ALA B 1 231 ? -4.523 -5.462 -4.088 1 98.89 231 ALA B N 1
ATOM 4006 C CA . ALA B 1 231 ? -3.453 -6.334 -4.566 1 98.89 231 ALA B CA 1
ATOM 4007 C C . ALA B 1 231 ? -3.68 -6.734 -6.021 1 98.89 231 ALA B C 1
ATOM 4009 O O . ALA B 1 231 ? -4.538 -7.569 -6.315 1 98.89 231 ALA B O 1
ATOM 4010 N N . VAL B 1 232 ? -2.95 -6.157 -6.91 1 98.62 232 VAL B N 1
ATOM 4011 C CA . VAL B 1 232 ? -2.988 -6.546 -8.316 1 98.62 232 VAL B CA 1
ATOM 4012 C C . VAL B 1 232 ? -2.145 -7.802 -8.528 1 98.62 232 VAL B C 1
ATOM 4014 O O . VAL B 1 232 ? -0.92 -7.723 -8.645 1 98.62 232 VAL B O 1
ATOM 4017 N N . CYS B 1 233 ? -2.783 -8.911 -8.638 1 97.9 233 CYS B N 1
ATOM 4018 C CA . CYS B 1 233 ? -2.045 -10.169 -8.614 1 97.9 233 CYS B CA 1
ATOM 4019 C C . CYS B 1 233 ? -2.089 -10.853 -9.975 1 97.9 233 CYS B C 1
ATOM 4021 O O . CYS B 1 233 ? -1.66 -12 -10.113 1 97.9 233 CYS B O 1
ATOM 4023 N N . GLY B 1 234 ? -2.664 -10.195 -10.957 1 95.35 234 GLY B N 1
ATOM 4024 C CA . GLY B 1 234 ? -2.709 -10.649 -12.337 1 95.35 234 GLY B CA 1
ATOM 4025 C C . GLY B 1 234 ? -3.196 -9.583 -13.301 1 95.35 234 GLY B C 1
ATOM 4026 O O . GLY B 1 234 ? -3.684 -8.533 -12.878 1 95.35 234 GLY B O 1
ATOM 4027 N N . LEU B 1 235 ? -3.109 -9.88 -14.643 1 94.59 235 LEU B N 1
ATOM 4028 C CA . LEU B 1 235 ? -3.453 -8.94 -15.705 1 94.59 235 LEU B CA 1
ATOM 4029 C C . LEU B 1 235 ? -4.146 -9.654 -16.86 1 94.59 235 LEU B C 1
ATOM 4031 O O . LEU B 1 235 ? -3.838 -9.401 -18.027 1 94.59 235 LEU B O 1
ATOM 4035 N N . SER B 1 236 ? -5.025 -10.533 -16.512 1 92.84 236 SER B N 1
ATOM 4036 C CA . SER B 1 236 ? -5.592 -11.422 -17.521 1 92.84 236 SER B CA 1
ATOM 4037 C C . SER B 1 236 ? -6.361 -10.638 -18.579 1 92.84 236 SER B C 1
ATOM 4039 O O . SER B 1 236 ? -6.572 -11.128 -19.691 1 92.84 236 SER B O 1
ATOM 4041 N N . SER B 1 237 ? -6.799 -9.43 -18.266 1 93.86 237 SER B N 1
ATOM 4042 C CA . SER B 1 237 ? -7.501 -8.626 -19.261 1 93.86 237 SER B CA 1
ATOM 4043 C C . SER B 1 237 ? -6.575 -7.589 -19.887 1 93.86 237 SER B C 1
ATOM 4045 O O . SER B 1 237 ? -7.023 -6.726 -20.644 1 93.86 237 SER B O 1
ATOM 4047 N N . GLY B 1 238 ? -5.303 -7.669 -19.471 1 92.05 238 GLY B N 1
ATOM 4048 C CA . GLY B 1 238 ? -4.338 -6.718 -20.001 1 92.05 238 GLY B CA 1
ATOM 4049 C C . GLY B 1 238 ? -3.772 -5.789 -18.944 1 92.05 238 GLY B C 1
ATOM 4050 O O . GLY B 1 238 ? -4.249 -5.771 -17.807 1 92.05 238 GLY B O 1
ATOM 4051 N N . PRO B 1 239 ? -2.797 -5.049 -19.303 1 93.34 239 PRO B N 1
ATOM 4052 C CA . PRO B 1 239 ? -2.122 -4.155 -18.359 1 93.34 239 PRO B CA 1
ATOM 4053 C C . PRO B 1 239 ? -3.004 -2.99 -17.916 1 93.34 239 PRO B C 1
ATOM 4055 O O . PRO B 1 239 ? -3.872 -2.546 -18.672 1 93.34 239 PRO B O 1
ATOM 4058 N N . ILE B 1 240 ? -2.77 -2.515 -16.741 1 96.32 240 ILE B N 1
ATOM 4059 C CA . ILE B 1 240 ? -3.448 -1.35 -16.183 1 96.32 240 ILE B CA 1
ATOM 4060 C C . ILE B 1 240 ? -2.78 -0.073 -16.687 1 96.32 240 ILE B C 1
ATOM 4062 O O . ILE B 1 240 ? -1.551 0.018 -16.728 1 96.32 240 ILE B O 1
ATOM 4066 N N . THR B 1 241 ? -3.579 0.889 -17.093 1 96.39 241 THR B N 1
ATOM 4067 C CA . THR B 1 241 ? -3.024 2.197 -17.424 1 96.39 241 THR B CA 1
ATOM 4068 C C . THR B 1 241 ? -2.318 2.807 -16.216 1 96.39 241 THR B C 1
ATOM 4070 O O . THR B 1 241 ? -2.722 2.578 -15.074 1 96.39 241 THR B O 1
ATOM 4073 N N . PRO B 1 242 ? -1.299 3.541 -16.499 1 97.66 242 PRO B N 1
ATOM 4074 C CA . PRO B 1 242 ? -0.591 4.149 -15.37 1 97.66 242 PRO B CA 1
ATOM 4075 C C . PRO B 1 242 ? -1.526 4.89 -14.417 1 97.66 242 PRO B C 1
ATOM 4077 O O . PRO B 1 242 ? -2.467 5.552 -14.86 1 97.66 242 PRO B O 1
ATOM 4080 N N . VAL B 1 243 ? -1.236 4.866 -13.204 1 97.91 243 VAL B N 1
ATOM 4081 C CA . VAL B 1 243 ? -2.151 5.303 -12.155 1 97.91 243 VAL B CA 1
ATOM 4082 C C . VAL B 1 243 ? -1.699 6.653 -11.603 1 97.91 243 VAL B C 1
ATOM 4084 O O . VAL B 1 243 ? -0.52 6.84 -11.292 1 97.91 243 VAL B O 1
ATOM 4087 N N . ASP B 1 244 ? -2.616 7.538 -11.566 1 97.2 244 ASP B N 1
ATOM 4088 C CA . ASP B 1 244 ? -2.387 8.776 -10.827 1 97.2 244 ASP B CA 1
ATOM 4089 C C . ASP B 1 244 ? -2.356 8.519 -9.322 1 97.2 244 ASP B C 1
ATOM 4091 O O . ASP B 1 244 ? -3.362 8.115 -8.735 1 97.2 244 ASP B O 1
ATOM 4095 N N . VAL B 1 245 ? -1.289 8.824 -8.705 1 97.23 245 VAL B N 1
ATOM 4096 C CA . VAL B 1 245 ? -1.09 8.535 -7.289 1 97.23 245 VAL B CA 1
ATOM 4097 C C . VAL B 1 245 ? -2.153 9.253 -6.46 1 97.23 245 VAL B C 1
ATOM 4099 O O . VAL B 1 245 ? -2.543 8.776 -5.393 1 97.23 245 VAL B O 1
ATOM 4102 N N . GLU B 1 246 ? -2.699 10.351 -6.926 1 95.69 246 GLU B N 1
ATOM 4103 C CA . GLU B 1 246 ? -3.733 11.108 -6.228 1 95.69 246 GLU B CA 1
ATOM 4104 C C . GLU B 1 246 ? -5.013 10.291 -6.083 1 95.69 246 GLU B C 1
ATOM 4106 O O . GLU B 1 246 ? -5.806 10.526 -5.169 1 95.69 246 GLU B O 1
ATOM 4111 N N . LEU B 1 247 ? -5.175 9.365 -6.949 1 97.6 247 LEU B N 1
ATOM 4112 C CA . LEU B 1 247 ? -6.33 8.476 -6.868 1 97.6 247 LEU B CA 1
ATOM 4113 C C . LEU B 1 247 ? -6.357 7.741 -5.532 1 97.6 247 LEU B C 1
ATOM 4115 O O . LEU B 1 247 ? -7.426 7.54 -4.951 1 97.6 247 LEU B O 1
ATOM 4119 N N . LEU B 1 248 ? -5.196 7.379 -5.005 1 98.4 248 LEU B N 1
ATOM 4120 C CA . LEU B 1 248 ? -5.121 6.642 -3.749 1 98.4 248 LEU B CA 1
ATOM 4121 C C . LEU B 1 248 ? -5.597 7.503 -2.584 1 98.4 248 LEU B C 1
ATOM 4123 O O . LEU B 1 248 ? -6.215 6.997 -1.644 1 98.4 248 LEU B O 1
ATOM 4127 N N . ARG B 1 249 ? -5.31 8.772 -2.666 1 96.85 249 ARG B N 1
ATOM 4128 C CA . ARG B 1 249 ? -5.765 9.708 -1.643 1 96.85 249 ARG B CA 1
ATOM 4129 C C . ARG B 1 249 ? -7.272 9.922 -1.727 1 96.85 249 ARG B C 1
ATOM 4131 O O . ARG B 1 249 ? -7.982 9.774 -0.73 1 96.85 249 ARG B O 1
ATOM 4138 N N . THR B 1 250 ? -7.789 10.261 -2.916 1 96.56 250 THR B N 1
ATOM 4139 C CA . THR B 1 250 ? -9.18 10.659 -3.101 1 96.56 250 THR B CA 1
ATOM 4140 C C . THR B 1 250 ? -10.112 9.463 -2.929 1 96.56 250 THR B C 1
ATOM 4142 O O . THR B 1 250 ? -11.294 9.629 -2.618 1 96.56 250 THR B O 1
ATOM 4145 N N . ALA B 1 251 ? -9.519 8.243 -3.097 1 98.11 251 ALA B N 1
ATOM 4146 C CA . ALA B 1 251 ? -10.334 7.038 -2.966 1 98.11 251 ALA B CA 1
ATOM 4147 C C . ALA B 1 251 ? -10.287 6.497 -1.54 1 98.11 251 ALA B C 1
ATOM 4149 O O . ALA B 1 251 ? -10.871 5.451 -1.246 1 98.11 251 ALA B O 1
ATOM 4150 N N . GLY B 1 252 ? -9.662 7.189 -0.647 1 98.22 252 GLY B N 1
ATOM 4151 C CA . GLY B 1 252 ? -9.762 6.781 0.745 1 98.22 252 GLY B CA 1
ATOM 4152 C C . GLY B 1 252 ? -8.435 6.345 1.337 1 98.22 252 GLY B C 1
ATOM 4153 O O . GLY B 1 252 ? -8.388 5.433 2.164 1 98.22 252 GLY B O 1
ATOM 4154 N N . SER B 1 253 ? -7.28 6.945 0.844 1 98.7 253 SER B N 1
ATOM 4155 C CA . SER B 1 253 ? -5.954 6.598 1.344 1 98.7 253 SER B CA 1
ATOM 4156 C C . SER B 1 253 ? -5.665 5.112 1.158 1 98.7 253 SER B C 1
ATOM 4158 O O . SER B 1 253 ? -5.268 4.428 2.104 1 98.7 253 SER B O 1
ATOM 4160 N N . LEU B 1 254 ? -5.81 4.647 -0.002 1 98.86 254 LEU B N 1
ATOM 4161 C CA . LEU B 1 254 ? -5.713 3.224 -0.309 1 98.86 254 LEU B CA 1
ATOM 4162 C C . LEU B 1 254 ? -4.255 2.786 -0.401 1 98.86 254 LEU B C 1
ATOM 4164 O O . LEU B 1 254 ? -3.366 3.614 -0.612 1 98.86 254 LEU B O 1
ATOM 4168 N N . TYR B 1 255 ? -4.011 1.5 -0.225 1 98.88 255 TYR B N 1
ATOM 4169 C CA . TYR B 1 255 ? -2.734 0.854 -0.509 1 98.88 255 TYR B CA 1
ATOM 4170 C C . TYR B 1 255 ? -2.796 0.075 -1.818 1 98.88 255 TYR B C 1
ATOM 4172 O O . TYR B 1 255 ? -3.727 -0.702 -2.041 1 98.88 255 TYR B O 1
ATOM 4180 N N . LEU B 1 256 ? -1.865 0.345 -2.653 1 98.9 256 LEU B N 1
ATOM 4181 C CA . LEU B 1 256 ? -1.742 -0.361 -3.924 1 98.9 256 LEU B CA 1
ATOM 4182 C C . LEU B 1 256 ? -0.468 -1.2 -3.959 1 98.9 256 LEU B C 1
ATOM 4184 O O . LEU B 1 256 ? 0.608 -0.716 -3.6 1 98.9 256 LEU B O 1
ATOM 4188 N N . THR B 1 257 ? -0.57 -2.472 -4.336 1 98.85 257 THR B N 1
ATOM 4189 C CA . THR B 1 257 ? 0.613 -3.311 -4.489 1 98.85 257 THR B CA 1
ATOM 4190 C C . THR B 1 257 ? 0.446 -4.275 -5.661 1 98.85 257 THR B C 1
ATOM 4192 O O . THR B 1 257 ? -0.672 -4.511 -6.122 1 98.85 257 THR B O 1
ATOM 4195 N N . ARG B 1 258 ? 1.53 -4.698 -6.165 1 98.52 258 ARG B N 1
ATOM 4196 C CA . ARG B 1 258 ? 1.645 -5.718 -7.203 1 98.52 258 ARG B CA 1
ATOM 4197 C C . ARG B 1 258 ? 2.677 -6.773 -6.823 1 98.52 258 ARG B C 1
ATOM 4199 O O . ARG B 1 258 ? 3.811 -6.744 -7.307 1 98.52 258 ARG B O 1
ATOM 4206 N N . PRO B 1 259 ? 2.208 -7.726 -6.031 1 98.24 259 PRO B N 1
ATOM 4207 C CA . PRO B 1 259 ? 3.139 -8.683 -5.429 1 98.24 259 PRO B CA 1
ATOM 4208 C C . PRO B 1 259 ? 3.524 -9.812 -6.382 1 98.24 259 PRO B C 1
ATOM 4210 O O . PRO B 1 259 ? 2.78 -10.116 -7.317 1 98.24 259 PRO B O 1
ATOM 4213 N N . THR B 1 260 ? 4.621 -10.427 -6.134 1 96.88 260 THR B N 1
ATOM 4214 C CA . THR B 1 260 ? 5.068 -11.626 -6.834 1 96.88 260 THR B CA 1
ATOM 4215 C C . THR B 1 260 ? 5.599 -12.662 -5.848 1 96.88 260 THR B C 1
ATOM 4217 O O . THR B 1 260 ? 6.059 -12.311 -4.759 1 96.88 260 THR B O 1
ATOM 4220 N N . LEU B 1 261 ? 5.544 -13.819 -6.237 1 97.1 261 LEU B N 1
ATOM 4221 C CA . LEU B 1 261 ? 5.964 -14.939 -5.403 1 97.1 261 LEU B CA 1
ATOM 4222 C C . LEU B 1 261 ? 7.439 -14.817 -5.032 1 97.1 261 LEU B C 1
ATOM 4224 O O . LEU B 1 261 ? 7.826 -15.12 -3.901 1 97.1 261 LEU B O 1
ATOM 4228 N N . ALA B 1 262 ? 8.276 -14.38 -5.931 1 95.6 262 ALA B N 1
ATOM 4229 C CA . ALA B 1 262 ? 9.722 -14.299 -5.742 1 95.6 262 ALA B CA 1
ATOM 4230 C C . ALA B 1 262 ? 10.071 -13.414 -4.549 1 95.6 262 ALA B C 1
ATOM 4232 O O . ALA B 1 262 ? 11.077 -13.64 -3.873 1 95.6 262 ALA B O 1
ATOM 4233 N N . ASP B 1 263 ? 9.24 -12.481 -4.27 1 97.73 263 ASP B N 1
ATOM 4234 C CA . ASP B 1 263 ? 9.516 -11.564 -3.169 1 97.73 263 ASP B CA 1
ATOM 4235 C C . ASP B 1 263 ? 8.969 -12.107 -1.851 1 97.73 263 ASP B C 1
ATOM 4237 O O . ASP B 1 263 ? 9.354 -11.644 -0.775 1 97.73 263 ASP B O 1
ATOM 4241 N N . HIS B 1 264 ? 8.084 -13.031 -1.891 1 97.43 264 HIS B N 1
ATOM 4242 C CA . HIS B 1 264 ? 7.446 -13.555 -0.688 1 97.43 264 HIS B CA 1
ATOM 4243 C C . HIS B 1 264 ? 8.071 -14.881 -0.268 1 97.43 264 HIS B C 1
ATOM 4245 O O . HIS B 1 264 ? 7.957 -15.286 0.892 1 97.43 264 HIS B O 1
ATOM 4251 N N . VAL B 1 265 ? 8.721 -15.529 -1.203 1 96.53 265 VAL B N 1
ATOM 4252 C CA . VAL B 1 265 ? 9.518 -16.72 -0.93 1 96.53 265 VAL B CA 1
ATOM 4253 C C . VAL B 1 265 ? 10.852 -16.631 -1.669 1 96.53 265 VAL B C 1
ATOM 4255 O O . VAL B 1 265 ? 11.117 -17.419 -2.579 1 96.53 265 VAL B O 1
ATOM 4258 N N . PRO B 1 266 ? 11.719 -15.841 -1.165 1 94.89 266 PRO B N 1
ATOM 4259 C CA . PRO B 1 266 ? 12.866 -15.377 -1.948 1 94.89 266 PRO B CA 1
ATOM 4260 C C . PRO B 1 266 ? 13.988 -16.41 -2.021 1 94.89 266 PRO B C 1
ATOM 4262 O O . PRO B 1 266 ? 14.916 -16.263 -2.82 1 94.89 266 PRO B O 1
ATOM 4265 N N . ASP B 1 267 ? 13.935 -17.457 -1.212 1 96.17 267 ASP B N 1
ATOM 4266 C CA . ASP B 1 267 ? 15.027 -18.425 -1.205 1 96.17 267 ASP B CA 1
ATOM 4267 C C . ASP B 1 267 ? 14.5 -19.845 -1.012 1 96.17 267 ASP B C 1
ATOM 4269 O O . ASP B 1 267 ? 13.3 -20.046 -0.812 1 96.17 267 ASP B O 1
ATOM 4273 N N . ALA B 1 268 ? 15.391 -20.806 -1.111 1 96.92 268 ALA B N 1
ATOM 4274 C CA . ALA B 1 268 ? 15.02 -22.218 -1.087 1 96.92 268 ALA B CA 1
ATOM 4275 C C . ALA B 1 268 ? 14.356 -22.589 0.236 1 96.92 268 ALA B C 1
ATOM 4277 O O . ALA B 1 268 ? 13.377 -23.339 0.258 1 96.92 268 ALA B O 1
ATOM 4278 N N . ALA B 1 269 ? 14.881 -22.009 1.274 1 97.65 269 ALA B N 1
ATOM 4279 C CA . ALA B 1 269 ? 14.362 -22.352 2.596 1 97.65 269 ALA B CA 1
ATOM 4280 C C . ALA B 1 269 ? 12.926 -21.865 2.764 1 97.65 269 ALA B C 1
ATOM 4282 O O . ALA B 1 269 ? 12.058 -22.616 3.216 1 97.65 269 ALA B O 1
ATOM 4283 N N . SER B 1 270 ? 12.678 -20.62 2.394 1 97.46 270 SER B N 1
ATOM 4284 C CA . SER B 1 270 ? 11.329 -20.077 2.512 1 97.46 270 SER B CA 1
ATOM 4285 C C . SER B 1 270 ? 10.374 -20.751 1.532 1 97.46 270 SER B C 1
ATOM 4287 O O . SER B 1 270 ? 9.198 -20.95 1.842 1 97.46 270 SER B O 1
ATOM 4289 N N . LEU B 1 271 ? 10.848 -21.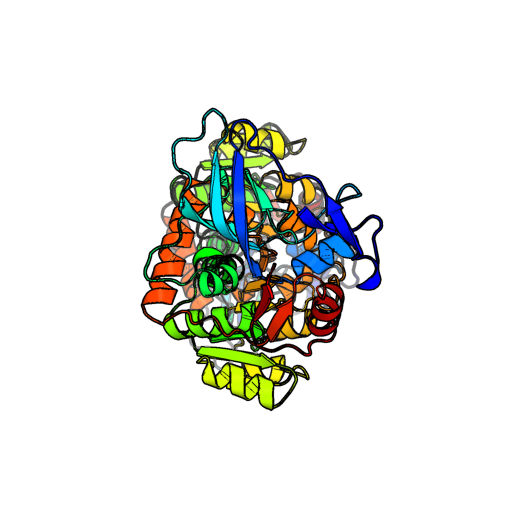107 0.379 1 98.06 271 LEU B N 1
ATOM 4290 C CA . LEU B 1 271 ? 10.031 -21.829 -0.591 1 98.06 271 LEU B CA 1
ATOM 4291 C C . LEU B 1 271 ? 9.593 -23.18 -0.034 1 98.06 271 LEU B C 1
ATOM 4293 O O . LEU B 1 271 ? 8.409 -23.521 -0.082 1 98.06 271 LEU B O 1
ATOM 4297 N N . ARG B 1 272 ? 10.487 -23.946 0.484 1 98.27 272 ARG B N 1
ATOM 4298 C CA . ARG B 1 272 ? 10.183 -25.277 1.001 1 98.27 272 ARG B CA 1
ATOM 4299 C C . ARG B 1 272 ? 9.283 -25.195 2.23 1 98.27 272 ARG B C 1
ATOM 4301 O O . ARG B 1 272 ? 8.401 -26.036 2.417 1 98.27 272 ARG B O 1
ATOM 4308 N N . ALA B 1 273 ? 9.483 -24.169 3.025 1 98.31 273 ALA B N 1
ATOM 4309 C CA . ALA B 1 273 ? 8.608 -23.97 4.178 1 98.31 273 ALA B CA 1
ATOM 4310 C C . ALA B 1 273 ? 7.183 -23.651 3.736 1 98.31 273 ALA B C 1
ATOM 4312 O O . ALA B 1 273 ? 6.221 -24.21 4.269 1 98.31 273 ALA B O 1
ATOM 4313 N N . ALA B 1 274 ? 7.083 -22.774 2.785 1 98.41 274 ALA B N 1
ATOM 4314 C CA . ALA B 1 274 ? 5.768 -22.408 2.265 1 98.41 274 ALA B CA 1
ATOM 4315 C C . ALA B 1 274 ? 5.092 -23.601 1.595 1 98.41 274 ALA B C 1
ATOM 4317 O O . ALA B 1 274 ? 3.889 -23.815 1.762 1 98.41 274 ALA B O 1
ATOM 4318 N N . ALA B 1 275 ? 5.832 -24.321 0.874 1 98.59 275 ALA B N 1
ATOM 4319 C CA . ALA B 1 275 ? 5.29 -25.5 0.204 1 98.59 275 ALA B CA 1
ATOM 4320 C C . ALA B 1 275 ? 4.812 -26.536 1.218 1 98.59 275 ALA B C 1
ATOM 4322 O O . ALA B 1 275 ? 3.777 -27.176 1.02 1 98.59 275 ALA B O 1
ATOM 4323 N N . ALA B 1 276 ? 5.589 -26.714 2.226 1 98.4 276 ALA B N 1
ATOM 4324 C CA . ALA B 1 276 ? 5.189 -27.648 3.276 1 98.4 276 ALA B CA 1
ATOM 4325 C C . ALA B 1 276 ? 3.862 -27.232 3.904 1 98.4 276 ALA B C 1
ATOM 4327 O O . ALA B 1 276 ? 2.984 -28.069 4.127 1 98.4 276 ALA B O 1
ATOM 4328 N N . GLU B 1 277 ? 3.753 -25.988 4.159 1 98.16 277 GLU B N 1
ATOM 4329 C CA . GLU B 1 277 ? 2.493 -25.469 4.683 1 98.16 277 GLU B CA 1
ATOM 4330 C C . GLU B 1 277 ? 1.347 -25.712 3.705 1 98.16 277 GLU B C 1
ATOM 4332 O O . GLU B 1 277 ? 0.273 -26.17 4.1 1 98.16 277 GLU B O 1
ATOM 4337 N N . LEU B 1 278 ? 1.589 -25.414 2.495 1 98.33 278 LEU B N 1
ATOM 4338 C CA . LEU B 1 278 ? 0.587 -25.593 1.45 1 98.33 278 LEU B CA 1
ATOM 4339 C C . LEU B 1 278 ? 0.138 -27.049 1.371 1 98.33 278 LEU B C 1
ATOM 4341 O O . LEU B 1 278 ? -1.062 -27.333 1.366 1 98.33 278 LEU B O 1
ATOM 4345 N N . PHE B 1 279 ? 1.066 -27.957 1.349 1 98.34 279 PHE B N 1
ATOM 4346 C CA . PHE B 1 279 ? 0.734 -29.368 1.181 1 98.34 279 PHE B CA 1
ATOM 4347 C C . PHE B 1 279 ? 0.044 -29.913 2.425 1 98.34 279 PHE B C 1
ATOM 4349 O O . PHE B 1 279 ? -0.787 -30.819 2.334 1 98.34 279 PHE B O 1
ATOM 4356 N N . ALA B 1 280 ? 0.342 -29.361 3.543 1 97.87 280 ALA B N 1
ATOM 4357 C CA . ALA B 1 280 ? -0.422 -29.709 4.739 1 97.87 280 ALA B CA 1
ATOM 4358 C C . ALA B 1 280 ? -1.885 -29.299 4.593 1 97.87 280 ALA B C 1
ATOM 4360 O O . ALA B 1 280 ? -2.787 -30.06 4.95 1 97.87 280 ALA B O 1
ATOM 4361 N N . HIS B 1 281 ? -2.108 -28.142 4.049 1 97.25 281 HIS B N 1
ATOM 4362 C CA . HIS B 1 281 ? -3.465 -27.666 3.808 1 97.25 281 HIS B CA 1
ATOM 4363 C C . HIS B 1 281 ? -4.184 -28.544 2.79 1 97.25 281 HIS B C 1
ATOM 4365 O O . HIS B 1 281 ? -5.399 -28.737 2.879 1 97.25 281 HIS B O 1
ATOM 4371 N N . VAL B 1 282 ? -3.437 -28.978 1.838 1 96.71 282 VAL B N 1
ATOM 4372 C CA . VAL B 1 282 ? -4.015 -29.886 0.853 1 96.71 282 VAL B CA 1
ATOM 4373 C C . VAL B 1 282 ? -4.39 -31.206 1.523 1 96.71 282 VAL B C 1
ATOM 4375 O O . VAL B 1 282 ? -5.494 -31.718 1.324 1 96.71 282 VAL B O 1
ATOM 4378 N N . ALA B 1 283 ? -3.512 -31.671 2.318 1 95.66 283 ALA B N 1
ATOM 4379 C CA . ALA B 1 283 ? -3.717 -32.952 2.989 1 95.66 283 ALA B CA 1
ATOM 4380 C C . ALA B 1 283 ? -4.916 -32.893 3.931 1 95.66 283 ALA B C 1
ATOM 4382 O O . ALA B 1 283 ? -5.664 -33.865 4.055 1 95.66 283 ALA B O 1
ATOM 4383 N N . ASP B 1 284 ? -5.146 -31.746 4.508 1 94.24 284 ASP B N 1
ATOM 4384 C CA . ASP B 1 284 ? -6.222 -31.624 5.486 1 94.24 284 ASP B CA 1
ATOM 4385 C C . ASP B 1 284 ? -7.515 -31.152 4.825 1 94.24 284 ASP B C 1
ATOM 4387 O O . ASP B 1 284 ? -8.537 -30.988 5.494 1 94.24 284 ASP B O 1
ATOM 4391 N N . GLY B 1 285 ? -7.411 -30.835 3.582 1 93.33 285 GLY B N 1
ATOM 4392 C CA . GLY B 1 285 ? -8.611 -30.545 2.814 1 93.33 285 GLY B CA 1
ATOM 4393 C C . GLY B 1 285 ? -8.984 -29.075 2.821 1 93.33 285 GLY B C 1
ATOM 4394 O O . GLY B 1 285 ? -10.008 -28.686 2.256 1 93.33 285 GLY B O 1
ATOM 4395 N N . VAL B 1 286 ? -8.196 -28.283 3.426 1 93.83 286 VAL B N 1
ATOM 4396 C CA . VAL B 1 286 ? -8.436 -26.843 3.42 1 93.83 286 VAL B CA 1
ATOM 4397 C C . VAL B 1 286 ? -8.278 -26.3 2.001 1 93.83 286 VAL B C 1
ATOM 4399 O O . VAL B 1 286 ? -9.13 -25.548 1.52 1 93.83 286 VAL B O 1
ATOM 4402 N N . ILE B 1 287 ? -7.153 -26.719 1.415 1 94.1 287 ILE B N 1
ATOM 4403 C CA . ILE B 1 287 ? -6.926 -26.422 0.005 1 94.1 287 ILE B CA 1
ATOM 4404 C C . ILE B 1 287 ? -7.22 -27.661 -0.838 1 94.1 287 ILE B C 1
ATOM 4406 O O . ILE B 1 287 ? -6.649 -28.729 -0.603 1 94.1 287 ILE B O 1
ATOM 4410 N N . ARG B 1 288 ? -8.152 -27.482 -1.693 1 92.45 288 ARG B N 1
ATOM 4411 C CA . ARG B 1 288 ? -8.531 -28.557 -2.603 1 92.45 288 ARG B CA 1
ATOM 4412 C C . ARG B 1 288 ? -8.387 -28.12 -4.057 1 92.45 288 ARG B C 1
ATOM 4414 O O . ARG B 1 288 ? -9.24 -27.402 -4.582 1 92.45 288 ARG B O 1
ATOM 4421 N N . PRO B 1 289 ? -7.326 -28.582 -4.625 1 91.07 289 PRO B N 1
ATOM 4422 C CA . PRO B 1 289 ? -7.234 -28.231 -6.044 1 91.07 289 PRO B CA 1
ATOM 4423 C C . PRO B 1 289 ? -8.395 -28.787 -6.866 1 91.07 289 PRO B C 1
ATOM 4425 O O . PRO B 1 289 ? -8.787 -29.943 -6.684 1 91.07 289 PRO B O 1
ATOM 4428 N N . ASP B 1 290 ? -9.045 -27.999 -7.546 1 91.71 290 ASP B N 1
ATOM 4429 C CA . ASP B 1 290 ? -10.094 -28.38 -8.487 1 91.71 290 ASP B CA 1
ATOM 4430 C C . ASP B 1 290 ? -9.556 -28.439 -9.915 1 91.71 290 ASP B C 1
ATOM 4432 O O . ASP B 1 290 ? -9.364 -27.404 -10.555 1 91.71 290 ASP B O 1
ATOM 4436 N N . ILE B 1 291 ? -9.335 -29.666 -10.363 1 94.24 291 ILE B N 1
ATOM 4437 C CA . ILE B 1 291 ? -8.799 -29.848 -11.707 1 94.24 291 ILE B CA 1
ATOM 4438 C C . ILE B 1 291 ? -9.944 -29.911 -12.715 1 94.24 291 ILE B C 1
ATOM 4440 O O . ILE B 1 291 ? -10.64 -30.924 -12.81 1 94.24 291 ILE B O 1
ATOM 4444 N N . GLY B 1 292 ? -10.162 -28.866 -13.425 1 90.58 292 GLY B N 1
ATOM 4445 C CA . GLY B 1 292 ? -11.29 -28.759 -14.338 1 90.58 292 GLY B CA 1
ATOM 4446 C C . GLY B 1 292 ? -11.045 -29.441 -15.67 1 90.58 292 GLY B C 1
ATOM 4447 O O . GLY B 1 292 ? -11.991 -29.846 -16.349 1 90.58 292 GLY B O 1
ATOM 4448 N N . GLU B 1 293 ? -9.782 -29.434 -16.056 1 93.34 293 GLU B N 1
ATOM 4449 C CA . GLU B 1 293 ? -9.438 -30.003 -17.356 1 93.34 293 GLU B CA 1
ATOM 4450 C C . GLU B 1 293 ? -8.08 -30.698 -17.312 1 93.34 293 GLU B C 1
ATOM 4452 O O . GLU B 1 293 ? -7.167 -30.246 -16.618 1 93.34 293 GLU B O 1
ATOM 4457 N N . ARG B 1 294 ? -7.964 -31.787 -18.012 1 96.84 294 ARG B N 1
ATOM 4458 C CA . ARG B 1 294 ? -6.71 -32.491 -18.264 1 96.84 294 ARG B CA 1
ATOM 4459 C C . ARG B 1 294 ? -6.488 -32.696 -19.758 1 96.84 294 ARG B C 1
ATOM 4461 O O . ARG B 1 294 ? -7.386 -33.155 -20.468 1 96.84 294 ARG B O 1
ATOM 4468 N N . LEU B 1 295 ? -5.447 -32.24 -20.22 1 97.97 295 LEU B N 1
ATOM 4469 C CA . LEU B 1 295 ? -5.105 -32.386 -21.631 1 97.97 295 LEU B CA 1
ATOM 4470 C C . LEU B 1 295 ? -3.695 -32.945 -21.793 1 97.97 295 LEU B C 1
ATOM 4472 O O . LEU B 1 295 ? -2.837 -32.737 -20.932 1 97.97 295 LEU B O 1
ATOM 4476 N N . PRO B 1 296 ? -3.486 -33.625 -22.918 1 98.07 296 PRO B N 1
ATOM 4477 C CA . PRO B 1 296 ? -2.101 -34 -23.212 1 98.07 296 PRO B CA 1
ATOM 4478 C C . PRO B 1 296 ? -1.194 -32.79 -23.423 1 98.07 296 PRO B C 1
ATOM 4480 O O . PRO B 1 296 ? -1.646 -31.754 -23.919 1 98.07 296 PRO B O 1
ATOM 4483 N N . LEU B 1 297 ? 0.015 -32.907 -23.075 1 97.71 297 LEU B N 1
ATOM 4484 C CA . LEU B 1 297 ? 1.011 -31.852 -23.227 1 97.71 297 LEU B CA 1
ATOM 4485 C C . LEU B 1 297 ? 1.01 -31.304 -24.65 1 97.71 297 LEU B C 1
ATOM 4487 O O . LEU B 1 297 ? 1.138 -30.094 -24.854 1 97.71 297 LEU B O 1
ATOM 4491 N N . ALA B 1 298 ? 0.816 -32.162 -25.61 1 96.52 298 ALA B N 1
ATOM 4492 C CA . ALA B 1 298 ? 0.839 -31.795 -27.023 1 96.52 298 ALA B CA 1
ATOM 4493 C C . ALA B 1 298 ? -0.296 -30.832 -27.358 1 96.52 298 ALA B C 1
ATOM 4495 O O . ALA B 1 298 ? -0.262 -30.157 -28.39 1 96.52 298 ALA B O 1
ATOM 4496 N N . GLU B 1 299 ? -1.297 -30.717 -26.491 1 97.18 299 GLU B N 1
ATOM 4497 C CA . GLU B 1 299 ? -2.449 -29.85 -26.719 1 97.18 299 GLU B CA 1
ATOM 4498 C C . GLU B 1 299 ? -2.353 -28.575 -25.887 1 97.18 299 GLU B C 1
ATOM 4500 O O . GLU B 1 299 ? -3.373 -27.973 -25.544 1 97.18 299 GLU B O 1
ATOM 4505 N N . ALA B 1 300 ? -1.161 -28.193 -25.527 1 97.64 300 ALA B N 1
ATOM 4506 C CA . ALA B 1 300 ? -0.96 -26.994 -24.718 1 97.64 300 ALA B CA 1
ATOM 4507 C C . ALA B 1 300 ? -1.538 -25.763 -25.41 1 97.64 300 ALA B C 1
ATOM 4509 O O . ALA B 1 300 ? -2.041 -24.851 -24.749 1 97.64 300 ALA B O 1
ATOM 4510 N N . ALA B 1 301 ? -1.484 -25.705 -26.723 1 97.57 301 ALA B N 1
ATOM 4511 C CA . ALA B 1 301 ? -2.063 -24.584 -27.459 1 97.57 301 ALA B CA 1
ATOM 4512 C C . ALA B 1 301 ? -3.562 -24.47 -27.195 1 97.57 301 ALA B C 1
ATOM 4514 O O . ALA B 1 301 ? -4.075 -23.375 -26.955 1 97.57 301 ALA B O 1
ATOM 4515 N N . ARG B 1 302 ? -4.183 -25.544 -27.289 1 97.24 302 ARG B N 1
ATOM 4516 C CA . ARG B 1 302 ? -5.61 -25.577 -26.981 1 97.24 302 ARG B CA 1
ATOM 4517 C C . ARG B 1 302 ? -5.869 -25.152 -25.539 1 97.24 302 ARG B C 1
ATOM 4519 O O . ARG B 1 302 ? -6.807 -24.401 -25.268 1 97.24 302 ARG B O 1
ATOM 4526 N N . ALA B 1 303 ? -5.05 -25.666 -24.653 1 97.48 303 ALA B N 1
ATOM 4527 C CA . ALA B 1 303 ? -5.19 -25.311 -23.244 1 97.48 303 ALA B CA 1
ATOM 4528 C C . ALA B 1 303 ? -5.056 -23.804 -23.042 1 97.48 303 ALA B C 1
ATOM 4530 O O . ALA B 1 303 ? -5.818 -23.203 -22.282 1 97.48 303 ALA B O 1
ATOM 4531 N N . HIS B 1 304 ? -4.07 -23.178 -23.699 1 97.85 304 HIS B N 1
ATOM 4532 C CA . HIS B 1 304 ? -3.896 -21.732 -23.624 1 97.85 304 HIS B CA 1
ATOM 4533 C C . HIS B 1 304 ? -5.132 -21 -24.137 1 97.85 304 HIS B C 1
ATOM 4535 O O . HIS B 1 304 ? -5.559 -20.006 -23.547 1 97.85 304 HIS B O 1
ATOM 4541 N N . THR B 1 305 ? -5.709 -21.479 -25.224 1 97.23 305 THR B N 1
ATOM 4542 C CA . THR B 1 305 ? -6.915 -20.883 -25.786 1 97.23 305 THR B CA 1
ATOM 4543 C C . THR B 1 305 ? -8.06 -20.925 -24.779 1 97.23 305 THR B C 1
ATOM 4545 O O . THR B 1 305 ? -8.753 -19.926 -24.577 1 97.23 305 THR B O 1
ATOM 4548 N N . LEU B 1 306 ? -8.214 -22.048 -24.172 1 95.09 306 LEU B N 1
ATOM 4549 C CA . LEU B 1 306 ? -9.271 -22.209 -23.179 1 95.09 306 LEU B CA 1
ATOM 4550 C C . LEU B 1 306 ? -9.073 -21.245 -22.014 1 95.09 306 LEU B C 1
ATOM 4552 O O . LEU B 1 306 ? -10.03 -20.621 -21.55 1 95.09 306 LEU B O 1
ATOM 4556 N N . LEU B 1 307 ? -7.833 -21.144 -21.553 1 94.69 307 LEU B N 1
ATOM 4557 C CA . LEU B 1 307 ? -7.512 -20.272 -20.429 1 94.69 307 LEU B CA 1
ATOM 4558 C C . LEU B 1 307 ? -7.765 -18.811 -20.784 1 94.69 307 LEU B C 1
ATOM 4560 O O . LEU B 1 307 ? -8.425 -18.09 -20.033 1 94.69 307 LEU B O 1
ATOM 4564 N N . GLU B 1 308 ? -7.342 -18.357 -21.922 1 94.12 308 GLU B N 1
ATOM 4565 C CA . GLU B 1 308 ? -7.412 -16.959 -22.337 1 94.12 308 GLU B CA 1
ATOM 4566 C C . GLU B 1 308 ? -8.845 -16.551 -22.665 1 94.12 308 GLU B C 1
ATOM 4568 O O . GLU B 1 308 ? -9.182 -15.366 -22.63 1 94.12 308 GLU B O 1
ATOM 4573 N N . SER B 1 309 ? -9.618 -17.595 -23.07 1 92.31 309 SER B N 1
ATOM 4574 C CA . SER B 1 309 ? -11.017 -17.311 -23.375 1 92.31 309 SER B CA 1
ATOM 4575 C C . SER B 1 309 ? -11.88 -17.374 -22.119 1 92.31 309 SER B C 1
ATOM 4577 O O . SER B 1 309 ? -13.101 -17.22 -22.191 1 92.31 309 SER B O 1
ATOM 4579 N N . ARG B 1 310 ? -11.299 -17.648 -20.97 1 87.62 310 ARG B N 1
ATOM 4580 C CA . ARG B 1 310 ? -11.982 -17.719 -19.682 1 87.62 310 ARG B CA 1
ATOM 4581 C C . ARG B 1 310 ? -13.012 -18.844 -19.671 1 87.62 310 ARG B C 1
ATOM 4583 O O . ARG B 1 310 ? -14.086 -18.704 -19.082 1 87.62 310 ARG B O 1
ATOM 4590 N N . ALA B 1 311 ? -12.669 -19.796 -20.358 1 88.27 311 ALA B N 1
ATOM 4591 C CA . ALA B 1 311 ? -13.598 -20.918 -20.467 1 88.27 311 ALA B CA 1
ATOM 4592 C C . ALA B 1 311 ? -13.293 -21.986 -19.42 1 88.27 311 ALA B C 1
ATOM 4594 O O . ALA B 1 311 ? -14.004 -22.989 -19.322 1 88.27 311 ALA B O 1
ATOM 4595 N N . THR B 1 312 ? -12.361 -21.764 -18.681 1 89.27 312 THR B N 1
ATOM 4596 C CA . THR B 1 312 ? -11.941 -22.793 -17.736 1 89.27 312 THR B CA 1
ATOM 4597 C C . THR B 1 312 ? -12.49 -22.502 -16.342 1 89.27 312 THR B C 1
ATOM 4599 O O . THR B 1 312 ? -12.788 -21.351 -16.014 1 89.27 312 THR B O 1
ATOM 4602 N N . THR B 1 313 ? -12.719 -23.528 -15.605 1 91.88 313 THR B N 1
ATOM 4603 C CA . THR B 1 313 ? -12.972 -23.521 -14.169 1 91.88 313 THR B CA 1
ATOM 4604 C C . THR B 1 313 ? -11.952 -24.388 -13.436 1 91.88 313 THR B C 1
ATOM 4606 O O . THR B 1 313 ? -11.631 -25.49 -13.884 1 91.88 313 THR B O 1
ATOM 4609 N N . GLY B 1 314 ? -11.421 -23.835 -12.384 1 93.39 314 GLY B N 1
ATOM 4610 C CA . GLY B 1 314 ? -10.377 -24.564 -11.681 1 93.39 314 GLY B CA 1
ATOM 4611 C C . GLY B 1 314 ? -9.058 -24.588 -12.431 1 93.39 314 GLY B C 1
ATOM 4612 O O . GLY B 1 314 ? -8.742 -23.655 -13.172 1 93.39 314 GLY B O 1
ATOM 4613 N N . LYS B 1 315 ? -8.29 -25.564 -12.201 1 95.94 315 LYS B N 1
ATOM 4614 C CA . LYS B 1 315 ? -6.944 -25.712 -12.745 1 95.94 315 LYS B CA 1
ATOM 4615 C C . LYS B 1 315 ? -6.951 -26.573 -14.005 1 95.94 315 LYS B C 1
ATOM 4617 O O . LYS B 1 315 ? -7.749 -27.505 -14.122 1 95.94 315 LYS B O 1
ATOM 4622 N N . VAL B 1 316 ? -6.123 -26.224 -14.964 1 96.58 316 VAL B N 1
ATOM 4623 C CA . VAL B 1 316 ? -5.867 -27.071 -16.124 1 96.58 316 VAL B CA 1
ATOM 4624 C C . VAL B 1 316 ? -4.525 -27.781 -15.961 1 96.58 316 VAL B C 1
ATOM 4626 O O . VAL B 1 316 ? -3.518 -27.15 -15.629 1 96.58 316 VAL B O 1
ATOM 4629 N N . LEU B 1 317 ? -4.504 -29.053 -16.164 1 98.06 317 LEU B N 1
ATOM 4630 C CA . LEU B 1 317 ? -3.28 -29.844 -16.098 1 98.06 317 LEU B CA 1
ATOM 4631 C C . LEU B 1 317 ? -2.921 -30.406 -17.47 1 98.06 317 LEU B C 1
ATOM 4633 O O . LEU B 1 317 ? -3.799 -30.849 -18.213 1 98.06 317 LEU B O 1
ATOM 4637 N N . LEU B 1 318 ? -1.702 -30.324 -17.766 1 98.33 318 LEU B N 1
ATOM 4638 C CA . LEU B 1 318 ? -1.152 -30.991 -18.941 1 98.33 318 LEU B CA 1
ATOM 4639 C C . LEU B 1 318 ? -0.426 -32.273 -18.549 1 98.33 318 LEU B C 1
ATOM 4641 O O . LEU B 1 318 ? 0.327 -32.291 -17.572 1 98.33 318 LEU B O 1
ATOM 4645 N N . THR B 1 319 ? -0.64 -33.282 -19.263 1 97.35 319 THR B N 1
ATOM 4646 C CA . THR B 1 319 ? -0.005 -34.569 -18.997 1 97.35 319 THR B CA 1
ATOM 4647 C C . THR B 1 319 ? 1.081 -34.859 -20.028 1 97.35 319 THR B C 1
ATOM 4649 O O . THR B 1 319 ? 0.794 -34.991 -21.22 1 97.35 319 THR B O 1
ATOM 4652 N N . PRO B 1 320 ? 2.279 -34.949 -19.587 1 95.75 320 PRO B N 1
ATOM 4653 C CA . PRO B 1 320 ? 3.374 -35.181 -20.533 1 95.75 320 PRO B CA 1
ATOM 4654 C C . PRO B 1 320 ? 3.31 -36.561 -21.182 1 95.75 320 PRO B C 1
ATOM 4656 O O . PRO B 1 320 ? 2.749 -37.494 -20.604 1 95.75 320 PRO B O 1
#

Secondary structure (DSSP, 8-state):
-EEEEESSS-SGGGEEEEE-PPPP--TTEEEEEEEEEE--HHHHHHHHTSS--PSSB----EEEEEEEEE-TT--S--TT-EEEEES-S--SBSEEEEEGGGEEEPPTTS-HHHHHHHHHHHHHHHHIIIIIS---TT-EEEESSTTBHHHHHHHHHHHHTT-EEEEE-SSHHHHHHHHHTT-SEEE-STTHHHHHHHHTTT--EEEEEESS-TTTHHHHHHTEEEEEEEEE---TT-PPPPB-THHHHHTTS-EEE---HHHHS-SHHHHHHHHHHHHHHHHTTSS---EEEEEEGGGHHHHHHHHHTT---BEEEEE-/-EEEEESSS-SGGGEEEEE-PPPP--TTEEEEEEEEEE--HHHHHHHHTSS--PSSB----EEEEEEEEE-TT--S--TT-EEEEES-S--SBSEEEEEGGGEEEPPTTS-HHHHHHHHHHHHHHHHIIIIIS---TT-EEEESSTTBHHHHHHHHHHHHTT-EEEEE-SSHHHHHHHHHTT-SEEE-STTHHHHHHHHTTT--EEEEEESS-TTTHHHHHHTEEEEEEEEE---TT-PPPPB-THHHHHTTS-EEE---HHHHS-SHHHHHHHHHHHHHHHHTTSS---EEEEEEGGGHHHHHHHHHTT---BEEEEE-